Protein AF-A0AAN7TDP7-F1 (afdb_monomer)

Secondary structure (DSSP, 8-state):
-HHHHHHHHHHHHHHHTHHHHHHHHHHHHHHHTTSTT-HHHHHHHHHHHHHHHT---HHHHHHHHHHHHHHHHHHHHHHH-TTS-HHHHHHHHHHHHHHHHHHHHHHS-HHHHHHHHHHHHHHHH-GGGTT-HHHHHHHHHHHHHHHHHHHGGG---S----PPPTTHHHHHHHHHHHHHHHHHHHHHHHHHTTS-GGGHHHHHHHHHHHHHHHHHS-HHHHHHHHHH-HHHHHHHHHHHHHS-HHHHHHHHHHHHHHHTT---S-HHHHHHHHHHHHT-GGGGGGHHHHHHHHHHHHHHHHHHHHHHHHHHHHHHHHHHHHHHHHHHHHHHHHHHHHHHHHHHHHHHHHHHHHHHHHHHHHHHHHHHHHHHHHHHHHHHHHHHHHHHHHHHHHHHHTTT-SS-TTSTTHHHHHHHHHHHHHHHHHHHHHHHHHHHHHHHHHHHHHHHHHHHHHHHHHHHHHHHHHHHHHHHHHHHHHHHHHHHHHHHHHHHHHHHHHHHHHHHHHHHHHHHHHHHHHHHHHHHHHHHHHHHHHHHHHHHHHHHHHHHHHHHHHHHHHHHHHHHHHHHHHHHHHHHHTT-----------------

Radius of gyration: 63.07 Å; Cα contacts (8 Å, |Δi|>4): 231; chains: 1; bounding box: 142×57×218 Å

Nearest PDB structures (foldseek):
  5i7d-assembly1_A  TM=1.390E-01  e=6.169E+00  Homo sapiens
  8c5v-assembly1_I  TM=1.567E-01  e=7.493E+00  Escherichia coli

pLDDT: mean 76.67, std 17.98, range [25.92, 96.62]

Organism: NCBI:txid1508187

Sequence (596 aa):
MIGMQILLEARVDHILQIPETFTVLFTFATNQRREEGRASVTNAILQALRDLESTSCTTGIQRCLLPKICQLDQLIECLLDDDTDTELNVPRMFALLQGSGNLLVGLLPHDTLTRVEERVDAALRSKAHEGGVRTLYCLAVMQILLESTAQHSLGADMPATSQPSRSERTRSFFERRASKTIQLVVLQAVWACQAEEDLRDSRMTALRLGSRIIAAIPSEAKRAWCIASPTVIAKLQKKALASSPEFRILAAAFISRLCGTKIEVDLTSVSEDVSRMLLDPDTSSTIHNLTSVHTLCAKNKYDALQQAYDDLEAKNIDDRLIQTDLERELVATIAEKDALKLRNIELAQKRQGETEKLSRELESWRLDLARKVAETAAMKDDIELERITLAAKWNEEKEDELERHTAHATEISRLEEEVRAMKEDYTDTTAAHQCEADDLKNRVARITAEQEAARVECSALNEKLDTADLAISKLAEELDTLREDQIRIFTTNENEIQEFKQQVKDINVEKEAVMSECAMMSEKLGTAHMKISELEEEMCATRQDYEQQIAQLQRDANEKDHRISEADALRNTLLATLGATQTLPLRSRGSSSTQS

Mean predicted aligned error: 19.45 Å

Solvent-accessible surface area (backbone atoms only — not comparable to full-atom values): 33060 Å² total; per-residue (Å²): 108,72,73,55,51,54,58,49,52,61,50,49,53,65,64,65,44,53,64,60,37,49,49,48,54,47,51,52,36,62,63,52,62,79,49,97,83,49,61,66,63,39,49,52,51,52,52,47,55,54,56,56,74,74,50,96,41,80,75,53,51,57,68,64,40,53,72,50,50,57,51,47,53,49,51,49,47,64,54,64,47,86,92,50,73,71,80,61,33,50,58,50,52,34,52,51,47,63,48,51,39,49,59,53,65,70,70,50,54,68,70,58,51,51,50,51,50,53,49,40,52,49,58,69,64,44,79,90,56,85,84,45,61,66,52,43,36,41,50,40,42,51,45,52,57,38,55,35,50,60,66,68,69,79,72,69,96,60,82,85,70,90,64,80,62,90,34,56,68,56,47,48,47,48,67,78,38,35,66,60,52,50,52,51,41,50,51,48,40,44,46,45,39,65,62,71,77,93,50,53,69,61,28,53,48,37,29,54,39,33,34,53,45,42,60,74,46,58,68,67,56,36,50,55,44,49,74,75,38,54,69,60,50,54,53,34,51,57,30,21,69,73,33,58,65,72,54,24,48,43,41,49,37,28,50,37,52,46,61,47,90,80,61,86,66,73,54,65,66,50,49,54,45,49,57,57,47,72,73,39,82,89,44,65,92,50,44,73,60,48,50,59,40,49,53,49,52,51,46,54,51,48,54,51,51,50,50,55,47,53,54,51,50,52,50,52,52,50,54,52,50,52,49,54,50,51,53,51,52,51,51,51,51,51,53,51,53,52,52,52,51,51,52,50,50,53,51,50,52,50,52,50,53,50,52,54,48,52,50,51,52,52,50,52,52,51,54,51,50,53,49,53,52,50,51,54,48,52,53,48,51,50,53,50,47,51,50,51,52,52,52,52,53,49,60,63,48,60,76,73,58,84,80,63,95,82,69,74,76,65,58,56,63,53,52,58,51,54,55,50,54,57,51,54,56,51,50,54,52,50,51,53,52,50,52,52,51,52,52,52,52,51,52,49,54,51,52,53,52,53,52,51,52,52,49,51,52,52,51,56,50,48,55,51,48,54,54,48,53,52,51,51,53,50,52,49,52,54,51,50,52,52,49,52,51,51,51,51,52,52,53,51,53,50,51,52,52,51,51,51,54,48,52,53,50,53,52,50,54,53,49,52,53,52,52,53,51,52,52,53,49,52,52,52,49,52,55,50,50,52,53,50,52,53,50,50,51,53,51,50,53,54,50,51,53,51,52,51,51,51,54,49,54,52,51,55,50,52,53,51,52,49,52,50,52,51,51,50,49,52,50,51,50,51,37,60,76,67,69,59,89,70,92,73,83,86,77,83,79,81,81,79,83,79,87,130

Foldseek 3Di:
DVVVVVVVVVVVVVVVCVVVLLVLLLVVLVVVVVDPPPVVLSVVSNVLSVVVVVDPDPVVCCVSCPVVLVVVLVVLVVLLDDPDDVVPSLVVLLSNCVSNALVNLVSHDLVSVVSLLVSLVVVCPDPPDQQFLSVLSSLLSLLSNLVSQVVVVPDDPDDDPPDDRSNPVSVCCCVVCVLVLLVSLLVLLLDLLDDDPPCVVRSLSSLVSSLSSLLSHDPVSLQVNCVVCVVSLVSSLVSLVVGDLSSVLSSLLNSCSRNPLPDPRPCVSNLVSLVVLVPPPVCVVCVVSSVSSNVSSVVNVVVVVVVVVVVVVVVVVVVVVVVVVVVVVVVVVVVVVVVVVVVVVVVVVVVVVVVVVVVVVVVVVVVVVVVVVVVVVVVVVVVVVVVVVVVVVVVVCVVVPPPDPPPPPPVVVVVVVVVVVVVVVVVVVVVVVVVVVVVVVVVVVVVVVVVVVVVVVVVVVVVVVVVVVVVVVVVVVVVVVVVVVVVVVVVVVVVVVVVVVVVVVVVVVVVVVVVVVVVVVVVVVVVVVVVVVVVVVVVVVVVVVVVVVVVVVVVVVVVVVVVVVVVVVVVVVVCVVVVDPDDDDDDDDDDDDDDD

Structure (mmCIF, N/CA/C/O backbone):
data_AF-A0AAN7TDP7-F1
#
_entry.id   AF-A0AAN7TDP7-F1
#
loop_
_atom_site.group_PDB
_atom_site.id
_atom_site.type_symbol
_atom_site.label_atom_id
_atom_site.label_alt_id
_atom_site.label_comp_id
_atom_site.label_asym_id
_atom_site.label_entity_id
_atom_site.label_seq_id
_atom_site.pdbx_PDB_ins_code
_atom_site.Cartn_x
_atom_site.Cartn_y
_atom_site.Cartn_z
_atom_site.occupancy
_atom_site.B_iso_or_equiv
_atom_site.auth_seq_id
_atom_site.auth_comp_id
_atom_site.auth_asym_id
_atom_site.auth_atom_id
_atom_site.pdbx_PDB_model_num
ATOM 1 N N . MET A 1 1 ? 2.226 -29.161 16.611 1.00 33.25 1 MET A N 1
ATOM 2 C CA . MET A 1 1 ? 2.417 -29.013 18.072 1.00 33.25 1 MET A CA 1
ATOM 3 C C . MET A 1 1 ? 2.256 -27.571 18.535 1.00 33.25 1 MET A C 1
ATOM 5 O O . MET A 1 1 ? 1.370 -27.347 19.338 1.00 33.25 1 MET A O 1
ATOM 9 N N . ILE A 1 2 ? 2.985 -26.589 17.988 1.00 33.06 2 ILE A N 1
ATOM 10 C CA . ILE A 1 2 ? 2.862 -25.165 18.389 1.00 33.06 2 ILE A CA 1
ATOM 11 C C . ILE A 1 2 ? 1.435 -24.607 18.179 1.00 33.06 2 ILE A C 1
ATOM 13 O O . ILE A 1 2 ? 0.896 -23.945 19.056 1.00 33.06 2 ILE A O 1
ATOM 17 N N . GLY A 1 3 ? 0.747 -24.985 17.094 1.00 26.58 3 GLY A N 1
ATOM 18 C CA . GLY A 1 3 ? -0.664 -24.613 16.884 1.00 26.58 3 GLY A CA 1
ATOM 19 C C . GLY A 1 3 ? -1.670 -25.264 17.851 1.00 26.58 3 GLY A C 1
ATOM 20 O O . GLY A 1 3 ? -2.767 -24.748 18.019 1.00 26.58 3 GLY A O 1
ATOM 21 N N . MET A 1 4 ? -1.307 -26.370 18.514 1.00 25.92 4 MET A N 1
ATOM 22 C CA . MET A 1 4 ? -2.143 -26.996 19.551 1.00 25.92 4 MET A CA 1
ATOM 23 C C . MET A 1 4 ? -1.947 -26.327 20.916 1.00 25.92 4 MET A C 1
ATOM 25 O O . MET A 1 4 ? -2.886 -26.286 21.701 1.00 25.92 4 MET A O 1
ATOM 29 N N . GLN A 1 5 ? -0.763 -25.759 21.165 1.00 28.36 5 GLN A N 1
ATOM 30 C CA . GLN A 1 5 ? -0.456 -25.005 22.380 1.00 28.36 5 GLN A CA 1
ATOM 31 C C . GLN A 1 5 ? -1.204 -23.662 22.411 1.00 28.36 5 GLN A C 1
ATOM 33 O O . GLN A 1 5 ? -1.827 -23.347 23.415 1.00 28.36 5 GLN A O 1
ATOM 38 N N . ILE A 1 6 ? -1.295 -22.967 21.270 1.00 35.03 6 ILE A N 1
ATOM 39 C CA . ILE A 1 6 ? -2.075 -21.721 21.124 1.00 35.03 6 ILE A CA 1
ATOM 40 C C . ILE A 1 6 ? -3.589 -21.971 21.292 1.00 35.03 6 ILE A C 1
ATOM 42 O O . ILE A 1 6 ? -4.299 -21.158 21.876 1.00 35.03 6 ILE A O 1
ATOM 46 N N . LEU A 1 7 ? -4.097 -23.121 20.829 1.00 29.11 7 LEU A N 1
ATOM 47 C CA . LEU A 1 7 ? -5.499 -23.522 21.026 1.00 29.11 7 LEU A CA 1
ATOM 48 C C . LEU A 1 7 ? -5.814 -23.950 22.468 1.00 29.11 7 LEU A C 1
ATOM 50 O O . LEU A 1 7 ? -6.970 -23.868 22.876 1.00 29.11 7 LEU A O 1
ATOM 54 N N . LEU A 1 8 ? -4.815 -24.416 23.224 1.00 30.39 8 LEU A N 1
ATOM 55 C CA . LEU A 1 8 ? -4.935 -24.746 24.647 1.00 30.39 8 LEU A CA 1
ATOM 56 C C . LEU A 1 8 ? -4.834 -23.489 25.523 1.00 30.39 8 LEU A C 1
ATOM 58 O O . LEU A 1 8 ? -5.651 -23.343 26.427 1.00 30.39 8 LEU A O 1
ATOM 62 N N . GLU A 1 9 ? -3.937 -22.554 25.205 1.00 32.41 9 GLU A N 1
ATOM 63 C CA . GLU A 1 9 ? -3.814 -21.256 25.891 1.00 32.41 9 GLU A CA 1
ATOM 64 C C . GLU A 1 9 ? -5.068 -20.386 25.683 1.00 32.41 9 GLU A C 1
ATOM 66 O O . GLU A 1 9 ? -5.671 -19.949 26.660 1.00 32.41 9 GLU A O 1
ATOM 71 N N . ALA A 1 10 ? -5.600 -20.294 24.455 1.00 35.16 10 ALA A N 1
ATOM 72 C CA . ALA A 1 10 ? -6.868 -19.597 24.192 1.00 35.16 10 ALA A CA 1
ATOM 73 C C . ALA A 1 10 ? -8.093 -20.242 24.884 1.00 35.16 10 ALA A C 1
ATOM 75 O O . ALA A 1 10 ? -9.115 -19.590 25.104 1.00 35.16 10 ALA A O 1
ATOM 76 N N . ARG A 1 11 ? -8.018 -21.538 25.225 1.00 33.53 11 ARG A N 1
ATOM 77 C CA . ARG A 1 11 ? -9.080 -22.257 25.953 1.00 33.53 11 ARG A CA 1
ATOM 78 C C . ARG A 1 11 ? -9.027 -22.009 27.457 1.00 33.53 11 ARG A C 1
ATOM 80 O O . ARG A 1 11 ? -10.076 -22.010 28.096 1.00 33.53 11 ARG A O 1
ATOM 87 N N . VAL A 1 12 ? -7.829 -21.818 28.007 1.00 31.84 12 VAL A N 1
ATOM 88 C CA . VAL A 1 12 ? -7.615 -21.512 29.427 1.00 31.84 12 VAL A CA 1
ATOM 89 C C . VAL A 1 12 ? -8.035 -20.069 29.725 1.00 31.84 12 VAL A C 1
ATOM 91 O O . VAL A 1 12 ? -8.727 -19.850 30.718 1.00 31.84 12 VAL A O 1
ATOM 94 N N . ASP A 1 13 ? -7.792 -19.128 28.809 1.00 34.59 13 ASP A N 1
ATOM 95 C CA . ASP A 1 13 ? -8.254 -17.735 28.940 1.00 34.59 13 ASP A CA 1
ATOM 96 C C . ASP A 1 13 ? -9.789 -17.605 28.969 1.00 34.59 13 ASP A C 1
ATOM 98 O O . ASP A 1 13 ? -10.339 -16.807 29.726 1.00 34.59 13 ASP A O 1
ATOM 102 N N . HIS A 1 14 ? -10.522 -18.444 28.227 1.00 38.69 14 HIS A N 1
ATOM 103 C CA . HIS A 1 14 ? -11.992 -18.455 28.276 1.00 38.69 14 HIS A CA 1
ATOM 104 C C . HIS A 1 14 ? -12.572 -19.063 29.564 1.00 38.69 14 HIS A C 1
ATOM 106 O O . HIS A 1 14 ? -13.694 -18.730 29.943 1.00 38.69 14 HIS A O 1
ATOM 112 N N . ILE A 1 15 ? -11.828 -19.938 30.245 1.00 32.78 15 ILE A N 1
ATOM 113 C CA . ILE A 1 15 ? -12.218 -20.495 31.551 1.00 32.78 15 ILE A CA 1
ATOM 114 C C . ILE A 1 15 ? -11.839 -19.518 32.680 1.00 32.78 15 ILE A C 1
ATOM 116 O O . ILE A 1 15 ? -12.541 -19.439 33.686 1.00 32.78 15 ILE A O 1
ATOM 120 N N . LEU A 1 16 ? -10.794 -18.709 32.488 1.00 34.38 16 LEU A N 1
ATOM 121 C CA . LEU A 1 16 ? -10.353 -17.669 33.422 1.00 34.38 16 LEU A CA 1
ATOM 122 C C . LEU A 1 16 ? -11.100 -16.326 33.282 1.00 34.38 16 LEU A C 1
ATOM 124 O O . LEU A 1 16 ? -10.882 -15.449 34.105 1.00 34.38 16 LEU A O 1
ATOM 128 N N . GLN A 1 17 ? -12.024 -16.164 32.323 1.00 38.56 17 GLN A N 1
ATOM 129 C CA . GLN A 1 17 ? -12.936 -15.001 32.217 1.00 38.56 17 GLN A CA 1
ATOM 130 C C . GLN A 1 17 ? -14.160 -15.068 33.154 1.00 38.56 17 GLN A C 1
ATOM 132 O O . GLN A 1 17 ? -14.949 -14.120 33.250 1.00 38.56 17 GLN A O 1
ATOM 137 N N . ILE A 1 18 ? -14.341 -16.182 33.869 1.00 43.44 18 ILE A N 1
ATOM 138 C CA . ILE A 1 18 ? -15.426 -16.357 34.844 1.00 43.44 18 ILE A CA 1
ATOM 139 C C . ILE A 1 18 ? -15.405 -15.259 35.940 1.00 43.44 18 ILE A C 1
ATOM 141 O O . ILE A 1 18 ? -16.462 -14.677 36.180 1.00 43.44 18 ILE A O 1
ATOM 145 N N . PRO A 1 19 ? -14.265 -14.853 36.539 1.00 41.47 19 PRO A N 1
ATOM 146 C CA . PRO A 1 19 ? -14.226 -13.826 37.588 1.00 41.47 19 PRO A CA 1
ATOM 147 C C . PRO A 1 19 ? -14.670 -12.428 37.118 1.00 41.47 19 PRO A C 1
ATOM 149 O O . PRO A 1 19 ? -15.375 -11.725 37.844 1.00 41.47 19 PRO A O 1
ATOM 152 N N . GLU A 1 20 ? -14.335 -12.018 35.889 1.00 39.31 20 GLU A N 1
ATOM 153 C CA . GLU A 1 20 ? -14.725 -10.700 35.351 1.00 39.31 20 GLU A CA 1
ATOM 154 C C . GLU A 1 20 ? -16.231 -10.625 35.068 1.00 39.31 20 GLU A C 1
ATOM 156 O O . GLU A 1 20 ? -16.899 -9.649 35.414 1.00 39.31 20 GLU A O 1
ATOM 161 N N . THR A 1 21 ? -16.794 -11.709 34.530 1.00 44.72 21 THR A N 1
ATOM 162 C CA . THR A 1 21 ? -18.240 -11.874 34.299 1.00 44.72 21 THR A CA 1
ATOM 163 C C . THR A 1 21 ? -19.018 -11.812 35.624 1.00 44.72 21 THR A C 1
ATOM 165 O O . THR A 1 21 ? -20.067 -11.167 35.727 1.00 44.72 21 THR A O 1
ATOM 168 N N . PHE A 1 22 ? -18.467 -12.436 36.673 1.00 47.62 22 PHE A N 1
ATOM 169 C CA . PHE A 1 22 ? -19.005 -12.397 38.034 1.00 47.62 22 PHE A CA 1
ATOM 170 C C . PHE A 1 22 ? -18.917 -10.998 38.647 1.00 47.62 22 PHE A C 1
ATOM 172 O O . PHE A 1 22 ? -19.885 -10.546 39.253 1.00 47.62 22 PHE A O 1
ATOM 179 N N . THR A 1 23 ? -17.820 -10.274 38.421 1.00 45.22 23 THR A N 1
ATOM 180 C CA . THR A 1 23 ? -17.637 -8.893 38.892 1.00 45.22 23 THR A CA 1
ATOM 181 C C . THR A 1 23 ? -18.642 -7.940 38.240 1.00 45.22 23 THR A C 1
ATOM 183 O O . THR A 1 23 ? -19.201 -7.079 38.918 1.00 45.22 23 THR A O 1
ATOM 186 N N . VAL A 1 24 ? -18.964 -8.117 36.953 1.00 47.03 24 VAL A N 1
ATOM 187 C CA . VAL A 1 24 ? -19.987 -7.317 36.251 1.00 47.03 24 VAL A CA 1
ATOM 188 C C . VAL A 1 24 ? -21.392 -7.599 36.791 1.00 47.03 24 VAL A C 1
ATOM 190 O O . VAL A 1 24 ? -22.137 -6.657 37.069 1.00 47.03 24 VAL A O 1
ATOM 193 N N . LEU A 1 25 ? -21.748 -8.870 37.009 1.00 47.94 25 LEU A N 1
ATOM 194 C CA . LEU A 1 25 ? -23.025 -9.252 37.626 1.00 47.94 25 LEU A CA 1
ATOM 195 C C . LEU A 1 25 ? -23.135 -8.757 39.077 1.00 47.94 25 LEU A C 1
ATOM 197 O O . LEU A 1 25 ? -24.191 -8.265 39.481 1.00 47.94 25 LEU A O 1
ATOM 201 N N . PHE A 1 26 ? -22.041 -8.823 39.839 1.00 45.12 26 PHE A N 1
ATOM 202 C CA . PHE A 1 26 ? -21.959 -8.319 41.208 1.00 45.12 26 PHE A CA 1
ATOM 203 C C . PHE A 1 26 ? -22.113 -6.794 41.246 1.00 45.12 26 PHE A C 1
ATOM 205 O O . PHE A 1 26 ? -22.931 -6.286 42.008 1.00 45.12 26 PHE A O 1
ATOM 212 N N . THR A 1 27 ? -21.418 -6.068 40.362 1.00 46.56 27 THR A N 1
ATOM 213 C CA . THR A 1 27 ? -21.472 -4.597 40.266 1.00 46.56 27 THR A CA 1
ATOM 214 C C . THR A 1 27 ? -22.849 -4.108 39.803 1.00 46.56 27 THR A C 1
ATOM 216 O O . THR A 1 27 ? -23.391 -3.134 40.334 1.00 46.56 27 THR A O 1
ATOM 219 N N . PHE A 1 28 ? -23.461 -4.810 38.843 1.00 49.12 28 PHE A N 1
ATOM 220 C CA . PHE A 1 28 ? -24.824 -4.547 38.377 1.00 49.12 28 PHE A CA 1
ATOM 221 C C . PHE A 1 28 ? -25.849 -4.745 39.500 1.00 49.12 28 PHE A C 1
ATOM 223 O O . PHE A 1 28 ? -26.709 -3.888 39.717 1.00 49.12 28 PHE A O 1
ATOM 230 N N . ALA A 1 29 ? -25.719 -5.832 40.262 1.00 51.28 29 ALA A N 1
ATOM 231 C CA . ALA A 1 29 ? -26.563 -6.087 41.417 1.00 51.28 29 ALA A CA 1
ATOM 232 C C . ALA A 1 29 ? -26.343 -5.032 42.522 1.00 51.28 29 ALA A C 1
ATOM 234 O O . ALA A 1 29 ? -27.303 -4.452 43.024 1.00 51.28 29 ALA A O 1
ATOM 235 N N . THR A 1 30 ? -25.105 -4.668 42.862 1.00 45.00 30 THR A N 1
ATOM 236 C CA . THR A 1 30 ? -24.853 -3.621 43.869 1.00 45.00 30 THR A CA 1
ATOM 237 C C . THR A 1 30 ? -25.359 -2.241 43.446 1.00 45.00 30 THR A C 1
ATOM 239 O O . THR A 1 30 ? -25.850 -1.502 44.296 1.00 45.00 30 THR A O 1
ATOM 242 N N . ASN A 1 31 ? -25.329 -1.902 42.153 1.00 45.22 31 ASN A N 1
ATOM 243 C CA . ASN A 1 31 ? -25.886 -0.641 41.653 1.00 45.22 31 ASN A CA 1
ATOM 244 C C . ASN A 1 31 ? -27.426 -0.616 41.684 1.00 45.22 31 ASN A C 1
ATOM 246 O O . ASN A 1 31 ? -28.008 0.443 41.912 1.00 45.22 31 ASN A O 1
ATOM 250 N N . GLN A 1 32 ? -28.097 -1.771 41.567 1.00 47.97 32 GLN A N 1
ATOM 251 C CA . GLN A 1 32 ? -29.554 -1.879 41.745 1.00 47.97 32 GLN A CA 1
ATOM 252 C C . GLN A 1 32 ? -30.036 -1.700 43.194 1.00 47.97 32 GLN A C 1
ATOM 254 O O . GLN A 1 32 ? -31.219 -1.442 43.404 1.00 47.97 32 GLN A O 1
ATOM 259 N N . ARG A 1 33 ? -29.164 -1.782 44.213 1.00 45.81 33 ARG A N 1
ATOM 260 C CA . ARG A 1 33 ? -29.559 -1.548 45.621 1.00 45.81 33 ARG A CA 1
ATOM 261 C C . ARG A 1 33 ? -30.037 -0.118 45.912 1.00 45.81 33 ARG A C 1
ATOM 263 O O . ARG A 1 33 ? -30.596 0.096 46.981 1.00 45.81 33 ARG A O 1
ATOM 270 N N . ARG A 1 34 ? -29.811 0.847 45.011 1.00 46.38 34 ARG A N 1
ATOM 271 C CA . ARG A 1 34 ? -30.200 2.256 45.209 1.00 46.38 34 ARG A CA 1
ATOM 272 C C . ARG A 1 34 ? -31.677 2.566 44.919 1.00 46.38 34 ARG A C 1
ATOM 274 O O . ARG A 1 34 ? -32.111 3.658 45.260 1.00 46.38 34 ARG A O 1
ATOM 281 N N . GLU A 1 35 ? -32.454 1.638 44.354 1.00 45.16 35 GLU A N 1
ATOM 282 C CA . GLU A 1 35 ? -33.901 1.810 44.131 1.00 45.16 35 GLU A CA 1
ATOM 283 C C . GLU A 1 35 ? -34.704 0.921 45.110 1.00 45.16 35 GLU A C 1
ATOM 285 O O . GLU A 1 35 ? -34.636 -0.309 45.061 1.00 45.16 35 GLU A O 1
ATOM 290 N N . GLU A 1 36 ? -35.465 1.540 46.023 1.00 38.12 36 GLU A N 1
ATOM 291 C CA . GLU A 1 36 ? -36.011 0.960 47.274 1.00 38.12 36 GLU A CA 1
ATOM 292 C C . GLU A 1 36 ? -37.059 -0.177 47.140 1.00 38.12 36 GLU A C 1
ATOM 294 O O . GLU A 1 36 ? -37.638 -0.607 48.133 1.00 38.12 36 GLU A O 1
ATOM 299 N N . GLY A 1 37 ? -37.284 -0.748 45.954 1.00 43.50 37 GLY A N 1
ATOM 300 C CA . GLY A 1 37 ? -38.294 -1.800 45.742 1.00 43.50 37 GLY A CA 1
ATOM 301 C C . GLY A 1 37 ? -37.771 -3.226 45.524 1.00 43.50 37 GLY A C 1
ATOM 302 O O . GLY A 1 37 ? -38.556 -4.169 45.585 1.00 43.50 37 GLY A O 1
ATOM 303 N N . ARG A 1 38 ? -36.475 -3.428 45.228 1.00 44.34 38 ARG A N 1
ATOM 304 C CA . ARG A 1 38 ? -35.970 -4.701 44.644 1.00 44.34 38 ARG A CA 1
ATOM 305 C C . ARG A 1 38 ? -34.826 -5.376 45.407 1.00 44.34 38 ARG A C 1
ATOM 307 O O . ARG A 1 38 ? -34.152 -6.252 44.871 1.00 44.34 38 ARG A O 1
ATOM 314 N N . ALA A 1 39 ? -34.626 -5.036 46.680 1.00 46.91 39 ALA A N 1
ATOM 315 C CA . ALA A 1 39 ? -33.535 -5.580 47.499 1.00 46.91 39 ALA A CA 1
ATOM 316 C C . ALA A 1 39 ? -33.530 -7.124 47.609 1.00 46.91 39 ALA A C 1
ATOM 318 O O . ALA A 1 39 ? -32.469 -7.720 47.775 1.00 46.91 39 ALA A O 1
ATOM 319 N N . SER A 1 40 ? -34.688 -7.783 47.483 1.00 46.00 40 SER A N 1
ATOM 320 C CA . SER A 1 40 ? -34.820 -9.245 47.602 1.00 46.00 40 SER A CA 1
ATOM 321 C C . SER A 1 40 ? -34.149 -10.012 46.453 1.00 46.00 40 SER A C 1
ATOM 323 O O . SER A 1 40 ? -33.346 -10.908 46.707 1.00 46.00 40 SER A O 1
ATOM 325 N N . VAL A 1 41 ? -34.413 -9.629 45.200 1.00 48.09 41 VAL A N 1
ATOM 326 C CA . VAL A 1 41 ? -33.907 -10.342 44.012 1.00 48.09 41 VAL A CA 1
ATOM 327 C C . VAL A 1 41 ? -32.411 -10.100 43.836 1.00 48.09 41 VAL A C 1
ATOM 329 O O . VAL A 1 41 ? -31.634 -11.018 43.594 1.00 48.09 41 VAL A O 1
ATOM 332 N N . THR A 1 42 ? -31.982 -8.865 44.071 1.00 50.09 42 THR A N 1
ATOM 333 C CA . THR A 1 42 ? -30.579 -8.465 44.039 1.00 50.09 42 THR A CA 1
ATOM 334 C C . THR A 1 42 ? -29.749 -9.178 45.112 1.00 50.09 42 THR A C 1
ATOM 336 O O . THR A 1 42 ? -28.650 -9.649 44.828 1.00 50.09 42 THR A O 1
ATOM 339 N N . ASN A 1 43 ? -30.277 -9.325 46.335 1.00 50.94 43 ASN A N 1
ATOM 340 C CA . ASN A 1 43 ? -29.614 -10.104 47.384 1.00 50.94 43 ASN A CA 1
ATOM 341 C C . ASN A 1 43 ? -29.601 -11.608 47.068 1.00 50.94 43 ASN A C 1
ATOM 343 O O . ASN A 1 43 ? -28.612 -12.263 47.380 1.00 50.94 43 ASN A O 1
ATOM 347 N N . ALA A 1 44 ? -30.636 -12.146 46.414 1.00 50.91 44 ALA A N 1
ATOM 348 C CA . ALA A 1 44 ? -30.657 -13.540 45.968 1.00 50.91 44 ALA A CA 1
ATOM 349 C C . ALA A 1 44 ? -29.594 -13.820 44.889 1.00 50.91 44 ALA A C 1
ATOM 351 O O . ALA A 1 44 ? -28.905 -14.836 44.963 1.00 50.91 44 ALA A O 1
ATOM 352 N N . ILE A 1 45 ? -29.394 -12.890 43.947 1.00 53.25 45 ILE A N 1
ATOM 353 C CA . ILE A 1 45 ? -28.348 -12.975 42.914 1.00 53.25 45 ILE A CA 1
ATOM 354 C C . ILE A 1 45 ? -26.951 -12.831 43.533 1.00 53.25 45 ILE A C 1
ATOM 356 O O . ILE A 1 45 ? -26.065 -13.627 43.239 1.00 53.25 45 ILE A O 1
ATOM 360 N N . LEU A 1 46 ? -26.740 -11.872 44.439 1.00 54.03 46 LEU A N 1
ATOM 361 C CA . LEU A 1 46 ? -25.444 -11.693 45.110 1.00 54.03 46 LEU A CA 1
ATOM 362 C C . LEU A 1 46 ? -25.079 -12.880 46.010 1.00 54.03 46 LEU A C 1
ATOM 364 O O . LEU A 1 46 ? -23.919 -13.284 46.040 1.00 54.03 46 LEU A O 1
ATOM 368 N N . GLN A 1 47 ? -26.057 -13.455 46.715 1.00 56.16 47 GLN A N 1
ATOM 369 C CA . GLN A 1 47 ? -25.858 -14.679 47.488 1.00 56.16 47 GLN A CA 1
ATOM 370 C C . GLN A 1 47 ? -25.565 -15.862 46.559 1.00 56.16 47 GLN A C 1
ATOM 372 O O . GLN A 1 47 ? -24.704 -16.680 46.853 1.00 56.16 47 GLN A O 1
ATOM 377 N N . ALA A 1 48 ? -26.213 -15.917 45.393 1.00 52.28 48 ALA A N 1
ATOM 378 C CA . ALA A 1 48 ? -25.949 -16.933 44.391 1.00 52.28 48 ALA A CA 1
ATOM 379 C C . ALA A 1 48 ? -24.542 -16.924 43.831 1.00 52.28 48 ALA A C 1
ATOM 381 O O . ALA A 1 48 ? -23.938 -17.990 43.740 1.00 52.28 48 ALA A O 1
ATOM 382 N N . LEU A 1 49 ? -24.031 -15.747 43.494 1.00 52.94 49 LEU A N 1
ATOM 383 C CA . LEU A 1 49 ? -22.670 -15.598 42.999 1.00 52.94 49 LEU A CA 1
ATOM 384 C C . LEU A 1 49 ? -21.652 -16.013 44.075 1.00 52.94 49 LEU A C 1
ATOM 386 O O . LEU A 1 49 ? -20.717 -16.742 43.761 1.00 52.94 49 LEU A O 1
ATOM 390 N N . ARG A 1 50 ? -21.909 -15.674 45.348 1.00 57.44 50 ARG A N 1
ATOM 391 C CA . ARG A 1 50 ? -21.086 -16.090 46.500 1.00 57.44 50 ARG A CA 1
ATOM 392 C C . ARG A 1 50 ? -21.096 -17.604 46.748 1.00 57.44 50 ARG A C 1
ATOM 394 O O . ARG A 1 50 ? -20.060 -18.194 47.033 1.00 57.44 50 ARG A O 1
ATOM 401 N N . ASP A 1 51 ? -22.254 -18.252 46.614 1.00 50.50 51 ASP A N 1
ATOM 402 C CA . ASP A 1 51 ? -22.369 -19.707 46.788 1.00 50.50 51 ASP A CA 1
ATOM 403 C C . ASP A 1 51 ? -21.652 -20.476 45.650 1.00 50.50 51 ASP A C 1
ATOM 405 O O . ASP A 1 51 ? -21.092 -21.550 45.876 1.00 50.50 51 ASP A O 1
ATOM 409 N N . LEU A 1 52 ? -21.640 -19.922 44.430 1.00 49.75 52 LEU A N 1
ATOM 410 C CA . LEU A 1 52 ? -20.940 -20.474 43.258 1.00 49.75 52 LEU A CA 1
ATOM 411 C C . LEU A 1 52 ? -19.416 -20.389 43.385 1.00 49.75 52 LEU A C 1
ATOM 413 O O . LEU A 1 52 ? -18.722 -21.326 43.006 1.00 49.75 52 LEU A O 1
ATOM 417 N N . GLU A 1 53 ? -18.909 -19.305 43.966 1.00 52.62 53 GLU A N 1
ATOM 418 C CA . GLU A 1 53 ? -17.480 -19.099 44.230 1.00 52.62 53 GLU A CA 1
ATOM 419 C C . GLU A 1 53 ? -16.924 -20.128 45.237 1.00 52.62 53 GLU A C 1
ATOM 421 O O . GLU A 1 53 ? -15.770 -20.537 45.155 1.00 52.62 53 GLU A O 1
ATOM 426 N N . SER A 1 54 ? -17.776 -20.628 46.141 1.00 50.16 54 SER A N 1
ATOM 427 C CA . SER A 1 54 ? -17.399 -21.605 47.176 1.00 50.16 54 SER A CA 1
ATOM 428 C C . SER A 1 54 ? -17.488 -23.083 46.759 1.00 50.16 54 SER A C 1
ATOM 430 O O . SER A 1 54 ? -17.093 -23.961 47.529 1.00 50.16 54 SER A O 1
ATOM 432 N N . THR A 1 55 ? -17.995 -23.406 45.561 1.00 47.62 55 THR A N 1
ATOM 433 C CA . THR A 1 55 ? -18.215 -24.800 45.130 1.00 47.62 55 THR A CA 1
ATOM 434 C C . THR A 1 55 ? -17.293 -25.218 43.977 1.00 47.62 55 THR A C 1
ATOM 436 O O . THR A 1 55 ? -17.583 -25.000 42.807 1.00 47.62 55 THR A O 1
ATOM 439 N N . SER A 1 56 ? -16.206 -25.934 44.293 1.00 41.50 56 SER A N 1
ATOM 440 C CA . SER A 1 56 ? -15.189 -26.424 43.335 1.00 41.50 56 SER A CA 1
ATOM 441 C C . SER A 1 56 ? -15.619 -27.615 42.454 1.00 41.50 56 SER A C 1
ATOM 443 O O . SER A 1 56 ? -14.803 -28.193 41.736 1.00 41.50 56 SER A O 1
ATOM 445 N N . CYS A 1 57 ? -16.893 -28.020 42.491 1.00 41.62 57 CYS A N 1
ATOM 446 C CA . CYS A 1 57 ? -17.379 -29.239 41.844 1.00 41.62 57 CYS A CA 1
ATOM 447 C C . CYS A 1 57 ? -18.412 -28.929 40.749 1.00 41.62 57 CYS A C 1
ATOM 449 O O . CYS A 1 57 ? -19.506 -28.436 41.031 1.00 41.62 57 CYS A O 1
ATOM 451 N N . THR A 1 58 ? -18.108 -29.302 39.503 1.00 41.28 58 THR A N 1
ATOM 452 C CA . THR A 1 58 ? -18.966 -29.121 38.313 1.00 41.28 58 THR A CA 1
ATOM 453 C C . THR A 1 58 ? -20.362 -29.747 38.451 1.00 41.28 58 THR A C 1
ATOM 455 O O . THR A 1 58 ? -21.338 -29.198 37.942 1.00 41.28 58 THR A O 1
ATOM 458 N N . THR A 1 59 ? -20.504 -30.837 39.211 1.00 45.41 59 THR A N 1
ATOM 459 C CA . THR A 1 59 ? -21.809 -31.440 39.552 1.00 45.41 59 THR A CA 1
ATOM 460 C C . THR A 1 59 ? -22.581 -30.692 40.649 1.00 45.41 59 THR A C 1
ATOM 462 O O . THR A 1 59 ? -23.808 -30.781 40.701 1.00 45.41 59 THR A O 1
ATOM 465 N N . GLY A 1 60 ? -21.900 -29.930 41.511 1.00 44.88 60 GLY A N 1
ATOM 466 C CA . GLY A 1 60 ? -22.531 -29.044 42.499 1.00 44.88 60 GLY A CA 1
ATOM 467 C C . GLY A 1 60 ? -23.108 -27.781 41.856 1.00 44.88 60 GLY A C 1
ATOM 468 O O . GLY A 1 60 ? -24.216 -27.365 42.192 1.00 44.88 60 GLY A O 1
ATOM 469 N N . ILE A 1 61 ? -22.411 -27.252 40.846 1.00 48.28 61 ILE A N 1
ATOM 470 C CA . ILE A 1 61 ? -22.823 -26.086 40.056 1.00 48.28 61 ILE A CA 1
ATOM 471 C C . ILE A 1 61 ? -24.205 -26.307 39.417 1.00 48.28 61 ILE A C 1
ATOM 473 O O . ILE A 1 61 ? -25.076 -25.454 39.557 1.00 48.28 61 ILE A O 1
ATOM 477 N N . GLN A 1 62 ? -24.477 -27.474 38.819 1.00 45.94 62 GLN A N 1
ATOM 478 C CA . GLN A 1 62 ? -25.796 -27.772 38.231 1.00 45.94 62 GLN A CA 1
ATOM 479 C C . GLN A 1 62 ? -26.931 -27.867 39.266 1.00 45.94 62 GLN A C 1
ATOM 481 O O . GLN A 1 62 ? -28.028 -27.370 39.013 1.00 45.94 62 GLN A O 1
ATOM 486 N N . ARG A 1 63 ? -26.692 -28.469 40.441 1.00 46.81 63 ARG A N 1
ATOM 487 C CA . ARG A 1 63 ? -27.718 -28.594 41.497 1.00 46.81 63 ARG A CA 1
ATOM 488 C C . ARG A 1 63 ? -28.010 -27.270 42.207 1.00 46.81 63 ARG A C 1
ATOM 490 O O . ARG A 1 63 ? -29.158 -27.040 42.574 1.00 46.81 63 ARG A O 1
ATOM 497 N N . CYS A 1 64 ? -27.008 -26.405 42.369 1.00 50.09 64 CYS A N 1
ATOM 498 C CA . CYS A 1 64 ? -27.172 -25.084 42.982 1.00 50.09 64 CYS A CA 1
ATOM 499 C C . CYS A 1 64 ? -27.696 -24.025 41.997 1.00 50.09 64 CYS A C 1
ATOM 501 O O . CYS A 1 64 ? -28.413 -23.117 42.421 1.00 50.09 64 CYS A O 1
ATOM 503 N N . LEU A 1 65 ? -27.383 -24.134 40.698 1.00 52.38 65 LEU A N 1
ATOM 504 C CA . LEU A 1 65 ? -27.880 -23.211 39.671 1.00 52.38 65 LEU A CA 1
ATOM 505 C C . LEU A 1 65 ? -29.340 -23.462 39.300 1.00 52.38 65 LEU A C 1
ATOM 507 O O . LEU A 1 65 ? -30.044 -22.488 39.072 1.00 52.38 65 LEU A O 1
ATOM 511 N N . LEU A 1 66 ? -29.825 -24.709 39.255 1.00 51.97 66 LEU A N 1
ATOM 512 C CA . LEU A 1 66 ? -31.178 -25.013 38.751 1.00 51.97 66 LEU A CA 1
ATOM 513 C C . LEU A 1 66 ? -32.306 -24.186 39.410 1.00 51.97 66 LEU A C 1
ATOM 515 O O . LEU A 1 66 ? -33.082 -23.568 38.683 1.00 51.97 66 LEU A O 1
ATOM 519 N N . PRO A 1 67 ? -32.396 -24.089 40.753 1.00 57.81 67 PRO A N 1
ATOM 520 C CA . PRO A 1 67 ? -33.426 -23.273 41.408 1.00 57.81 67 PRO A CA 1
ATOM 521 C C . PRO A 1 67 ? -33.285 -21.771 41.118 1.00 57.81 67 PRO A C 1
ATOM 523 O O . PRO A 1 67 ? -34.257 -21.023 41.183 1.00 57.81 67 PRO A O 1
ATOM 526 N N . LYS A 1 68 ? -32.065 -21.326 40.808 1.00 58.97 68 LYS A N 1
ATOM 527 C CA . LYS A 1 68 ? -31.703 -19.925 40.568 1.00 58.97 68 LYS A CA 1
ATOM 528 C C . LYS A 1 68 ? -31.867 -19.544 39.089 1.00 58.97 68 LYS A C 1
ATOM 530 O O . LYS A 1 68 ? -32.215 -18.407 38.798 1.00 58.97 68 LYS A O 1
ATOM 535 N N . ILE A 1 69 ? -31.750 -20.508 38.173 1.00 59.59 69 ILE A N 1
ATOM 536 C CA . ILE A 1 69 ? -32.175 -20.391 36.770 1.00 59.59 69 ILE A CA 1
ATOM 537 C C . ILE A 1 69 ? -33.686 -20.125 36.711 1.00 59.59 69 ILE A C 1
ATOM 539 O O . ILE A 1 69 ? -34.103 -19.233 35.982 1.00 59.59 69 ILE A O 1
ATOM 543 N N . CYS A 1 70 ? -34.494 -20.778 37.558 1.00 60.78 70 CYS A N 1
ATOM 544 C CA . CYS A 1 70 ? -35.930 -20.479 37.656 1.00 60.78 70 CYS A CA 1
ATOM 545 C C . CYS A 1 70 ? -36.219 -19.033 38.111 1.00 60.78 70 CYS A C 1
ATOM 547 O O . CYS A 1 70 ? -37.190 -18.428 37.664 1.00 60.78 70 CYS A O 1
ATOM 549 N N . GLN A 1 71 ? -35.384 -18.451 38.982 1.00 66.75 71 GLN A N 1
ATOM 550 C CA . GLN A 1 71 ? -35.499 -17.032 39.364 1.00 66.75 71 GLN A CA 1
ATOM 551 C C . GLN A 1 71 ? -35.072 -16.095 38.231 1.00 66.75 71 GLN A C 1
ATOM 553 O O . GLN A 1 71 ? -35.543 -14.963 38.139 1.00 66.75 71 GLN A O 1
ATOM 558 N N . LEU A 1 72 ? -34.177 -16.560 37.366 1.00 68.25 72 LEU A N 1
ATOM 559 C CA . LEU A 1 72 ? -33.684 -15.791 36.240 1.00 68.25 72 LEU A CA 1
ATOM 560 C C . LEU A 1 72 ? -34.674 -15.792 35.068 1.00 68.25 72 LEU A C 1
ATOM 562 O O . LEU A 1 72 ? -34.846 -14.754 34.435 1.00 68.25 72 LEU A O 1
ATOM 566 N N . ASP A 1 73 ? -35.404 -16.892 34.868 1.00 68.81 73 ASP A N 1
ATOM 567 C CA . ASP A 1 73 ? -36.616 -16.913 34.042 1.00 68.81 73 ASP A CA 1
ATOM 568 C C . ASP A 1 73 ? -37.635 -15.886 34.543 1.00 68.81 73 ASP A C 1
ATOM 570 O O . ASP A 1 73 ? -38.116 -15.081 33.756 1.00 68.81 73 ASP A O 1
ATOM 574 N N . GLN A 1 74 ? -37.906 -15.836 35.853 1.00 74.88 74 GLN A N 1
ATOM 575 C CA . GLN A 1 74 ? -38.815 -14.837 36.435 1.00 74.88 74 GLN A CA 1
ATOM 576 C C . GLN A 1 74 ? -38.305 -13.404 36.259 1.00 74.88 74 GLN A C 1
ATOM 578 O O . GLN A 1 74 ? -39.094 -12.498 36.026 1.00 74.88 74 GLN A O 1
ATOM 583 N N . LEU A 1 75 ? -36.995 -13.170 36.354 1.00 74.06 75 LEU A N 1
ATOM 584 C CA . LEU A 1 75 ? -36.415 -11.845 36.138 1.00 74.06 75 LEU A CA 1
ATOM 585 C C . LEU A 1 75 ? -36.526 -11.413 34.673 1.00 74.06 75 LEU A C 1
ATOM 587 O O . LEU A 1 75 ? -36.808 -10.247 34.403 1.00 74.06 75 LEU A O 1
ATOM 591 N N . ILE A 1 76 ? -36.331 -12.343 33.739 1.00 75.19 76 ILE A N 1
ATOM 592 C CA . ILE A 1 76 ? -36.557 -12.097 32.316 1.00 75.19 76 ILE A CA 1
ATOM 593 C C . ILE A 1 76 ? -38.043 -11.876 32.060 1.00 75.19 76 ILE A C 1
ATOM 595 O O . ILE A 1 76 ? -38.370 -10.912 31.386 1.00 75.19 76 ILE A O 1
ATOM 599 N N . GLU A 1 77 ? -38.945 -12.657 32.652 1.00 76.25 77 GLU A N 1
ATOM 600 C CA . GLU A 1 77 ? -40.387 -12.408 32.555 1.00 76.25 77 GLU A CA 1
ATOM 601 C C . GLU A 1 77 ? -40.781 -11.041 33.123 1.00 76.25 77 GLU A C 1
ATOM 603 O O . GLU A 1 77 ? -41.486 -10.300 32.452 1.00 76.25 77 GLU A O 1
ATOM 608 N N . CYS A 1 78 ? -40.219 -10.617 34.256 1.00 77.06 78 CYS A N 1
ATOM 609 C CA . CYS A 1 78 ? -40.411 -9.267 34.794 1.00 77.06 78 CYS A CA 1
ATOM 610 C C . CYS A 1 78 ? -39.868 -8.163 33.868 1.00 77.06 78 CYS A C 1
ATOM 612 O O . CYS A 1 78 ? -40.400 -7.056 33.847 1.00 77.06 78 CYS A O 1
ATOM 614 N N . LEU A 1 79 ? -38.785 -8.422 33.124 1.00 73.69 79 LEU A N 1
ATOM 615 C CA . LEU A 1 79 ? -38.277 -7.504 32.093 1.00 73.69 79 LEU A CA 1
ATOM 616 C C . LEU A 1 79 ? -39.129 -7.543 30.816 1.00 73.69 79 LEU A C 1
ATOM 618 O O . LEU A 1 79 ? -39.108 -6.590 30.033 1.00 73.69 79 LEU A O 1
ATOM 622 N N . LEU A 1 80 ? -39.849 -8.644 30.602 1.00 70.00 80 LEU A N 1
ATOM 623 C CA . LEU A 1 80 ? -40.783 -8.844 29.510 1.00 70.00 80 LEU A CA 1
ATOM 624 C C . LEU A 1 80 ? -42.204 -8.388 29.866 1.00 70.00 80 LEU A C 1
ATOM 626 O O . LEU A 1 80 ? -42.991 -8.281 28.943 1.00 70.00 80 LEU A O 1
ATOM 630 N N . ASP A 1 81 ? -42.569 -8.072 31.105 1.00 77.00 81 ASP A N 1
ATOM 631 C CA . ASP A 1 81 ? -43.945 -7.657 31.415 1.00 77.00 81 ASP A CA 1
ATOM 632 C C . ASP A 1 81 ? -44.294 -6.274 30.823 1.00 77.00 81 ASP A C 1
ATOM 634 O O . ASP A 1 81 ? -43.494 -5.336 30.850 1.00 77.00 81 ASP A O 1
ATOM 638 N N . ASP A 1 82 ? -45.490 -6.173 30.225 1.00 58.31 82 ASP A N 1
ATOM 639 C CA . ASP A 1 82 ? -45.979 -5.036 29.413 1.00 58.31 82 ASP A CA 1
ATOM 640 C C . ASP A 1 82 ? -46.291 -3.759 30.209 1.00 58.31 82 ASP A C 1
ATOM 642 O O . ASP A 1 82 ? -46.274 -2.667 29.640 1.00 58.31 82 ASP A O 1
ATOM 646 N N . ASP A 1 83 ? -46.548 -3.875 31.511 1.00 60.84 83 ASP A N 1
ATOM 647 C CA . ASP A 1 83 ? -47.184 -2.805 32.294 1.00 60.84 83 ASP A CA 1
ATOM 648 C C . ASP A 1 83 ? -46.213 -1.762 32.876 1.00 60.84 83 ASP A C 1
ATOM 650 O O . ASP A 1 83 ? -46.642 -0.789 33.497 1.00 60.84 83 ASP A O 1
ATOM 654 N N . THR A 1 84 ? -44.900 -1.916 32.676 1.00 56.25 84 THR A N 1
ATOM 655 C CA . THR A 1 84 ? -43.894 -0.957 33.168 1.00 56.25 84 THR A CA 1
ATOM 656 C C . THR A 1 84 ? -43.118 -0.334 32.017 1.00 56.25 84 THR A C 1
ATOM 658 O O . THR A 1 84 ? -42.772 -1.029 31.065 1.00 56.25 84 THR A O 1
ATOM 661 N N . ASP A 1 85 ? -42.865 0.980 32.108 1.00 60.38 85 ASP A N 1
ATOM 662 C CA . ASP A 1 85 ? -42.205 1.828 31.104 1.00 60.38 85 ASP A CA 1
ATOM 663 C C . ASP A 1 85 ? -41.228 1.064 30.200 1.00 60.38 85 ASP A C 1
ATOM 665 O O . ASP A 1 85 ? -40.067 0.798 30.535 1.00 60.38 85 ASP A O 1
ATOM 669 N N . THR A 1 86 ? -41.720 0.712 29.010 1.00 60.47 86 THR A N 1
ATOM 670 C CA . THR A 1 86 ? -41.003 -0.154 28.067 1.00 60.47 86 THR A CA 1
ATOM 671 C C . THR A 1 86 ? -39.687 0.457 27.561 1.00 60.47 86 THR A C 1
ATOM 673 O O . THR A 1 86 ? -38.876 -0.241 26.947 1.00 60.47 86 THR A O 1
ATOM 676 N N . GLU A 1 87 ? -39.441 1.741 27.834 1.00 64.31 87 GLU A N 1
ATOM 677 C CA . GLU A 1 87 ? -38.203 2.448 27.499 1.00 64.31 87 GLU A CA 1
ATOM 678 C C . GLU A 1 87 ? -36.990 1.975 28.318 1.00 64.31 87 GLU A C 1
ATOM 680 O O . GLU A 1 87 ? -35.886 1.899 27.777 1.00 64.31 87 GLU A O 1
ATOM 685 N N . LEU A 1 88 ? -37.178 1.583 29.584 1.00 64.38 88 LEU A N 1
ATOM 686 C CA . LEU A 1 88 ? -36.080 1.189 30.482 1.00 64.38 88 LEU A CA 1
ATOM 687 C C . LEU A 1 88 ? -35.726 -0.302 30.405 1.00 64.38 88 LEU A C 1
ATOM 689 O O . LEU A 1 88 ? -34.602 -0.690 30.735 1.00 64.38 88 LEU A O 1
ATOM 693 N N . ASN A 1 89 ? -36.649 -1.153 29.953 1.00 80.75 89 ASN A N 1
ATOM 694 C CA . ASN A 1 89 ? -36.486 -2.605 30.063 1.00 80.75 89 ASN A CA 1
ATOM 695 C C . ASN A 1 89 ? -35.543 -3.198 29.000 1.00 80.75 89 ASN A C 1
ATOM 697 O O . ASN A 1 89 ? -34.744 -4.081 29.317 1.00 80.75 89 ASN A O 1
ATOM 701 N N . VAL A 1 90 ? -35.539 -2.680 27.764 1.00 84.06 90 VAL A N 1
ATOM 702 C CA . VAL A 1 90 ? -34.669 -3.210 26.691 1.00 84.06 90 VAL A CA 1
ATOM 703 C C . VAL A 1 90 ? -33.175 -2.937 26.943 1.00 84.06 90 VAL A C 1
ATOM 705 O O . VAL A 1 90 ? -32.387 -3.877 26.821 1.00 84.06 90 VAL A O 1
ATOM 708 N N . PRO A 1 91 ? -32.741 -1.719 27.335 1.00 87.75 91 PRO A N 1
ATOM 709 C CA . PRO A 1 91 ? -31.339 -1.474 27.686 1.00 87.75 91 PRO A CA 1
ATOM 710 C C . PRO A 1 91 ? -30.861 -2.341 28.857 1.00 87.75 91 PRO A C 1
ATOM 712 O O . PRO A 1 91 ? -29.736 -2.835 28.835 1.00 87.75 91 PRO A O 1
ATOM 715 N N . ARG A 1 92 ? -31.727 -2.575 29.855 1.00 84.25 92 ARG A N 1
ATOM 716 C CA . ARG A 1 92 ? -31.440 -3.453 31.002 1.00 84.25 92 ARG A CA 1
ATOM 717 C C . ARG A 1 92 ? -31.276 -4.908 30.572 1.00 84.25 92 ARG A C 1
ATOM 719 O O . ARG A 1 92 ? -30.322 -5.554 30.993 1.00 84.25 92 ARG A O 1
ATOM 726 N N . MET A 1 93 ? -32.155 -5.400 29.699 1.00 86.62 93 MET A N 1
ATOM 727 C CA . MET A 1 93 ? -32.041 -6.739 29.118 1.00 86.62 93 MET A CA 1
ATOM 728 C C . MET A 1 93 ? -30.753 -6.887 28.302 1.00 86.62 93 MET A C 1
ATOM 730 O O . MET A 1 93 ? -30.050 -7.882 28.441 1.00 86.62 93 MET A O 1
ATOM 734 N N . PHE A 1 94 ? -30.402 -5.883 27.497 1.00 89.75 94 PHE A N 1
ATOM 735 C CA . PHE A 1 94 ? -29.135 -5.876 26.773 1.00 89.75 94 PHE A CA 1
ATOM 736 C C . PHE A 1 94 ? -27.932 -5.901 27.721 1.00 89.75 94 PHE A C 1
ATOM 738 O O . PHE A 1 94 ? -27.033 -6.705 27.512 1.00 89.75 94 PHE A O 1
ATOM 745 N N . ALA A 1 95 ? -27.916 -5.068 28.765 1.00 86.88 95 ALA A N 1
ATOM 746 C CA . ALA A 1 95 ? -26.826 -5.041 29.740 1.00 86.88 95 ALA A CA 1
ATOM 747 C C . ALA A 1 95 ? -26.675 -6.387 30.467 1.00 86.88 95 ALA A C 1
ATOM 749 O O . ALA A 1 95 ? -25.555 -6.874 30.618 1.00 86.88 95 ALA A O 1
ATOM 750 N N . LEU A 1 96 ? -27.799 -7.008 30.847 1.00 85.44 96 LEU A N 1
ATOM 751 C CA . LEU A 1 96 ? -27.826 -8.340 31.450 1.00 85.44 96 LEU A CA 1
ATOM 752 C C . LEU A 1 96 ? -27.201 -9.369 30.503 1.00 85.44 96 LEU A C 1
ATOM 754 O O . LEU A 1 96 ? -26.220 -10.005 30.870 1.00 85.44 96 LEU A O 1
ATOM 758 N N . LEU A 1 97 ? -27.719 -9.471 29.274 1.00 86.06 97 LEU A N 1
ATOM 759 C CA . LEU A 1 97 ? -27.267 -10.444 28.276 1.00 86.06 97 LEU A CA 1
ATOM 760 C C . LEU A 1 97 ? -25.825 -10.199 27.812 1.00 86.06 97 LEU A C 1
ATOM 762 O O . LEU A 1 97 ? -25.092 -11.149 27.551 1.00 86.06 97 LEU A O 1
ATOM 766 N N . GLN A 1 98 ? -25.398 -8.940 27.715 1.00 86.19 98 GLN A N 1
ATOM 767 C CA . GLN A 1 98 ? -24.028 -8.587 27.361 1.00 86.19 98 GLN A CA 1
ATOM 768 C C . GLN A 1 98 ? -23.049 -9.000 28.462 1.00 86.19 98 GLN A C 1
ATOM 770 O O . GLN A 1 98 ? -21.997 -9.548 28.143 1.00 86.19 98 GLN A O 1
ATOM 775 N N . GLY A 1 99 ? -23.384 -8.722 29.727 1.00 78.06 99 GLY A N 1
ATOM 776 C CA . GLY A 1 99 ? -22.525 -9.012 30.873 1.00 78.06 99 GLY A CA 1
ATOM 777 C C . GLY A 1 99 ? -22.443 -10.499 31.194 1.00 78.06 99 GLY A C 1
ATOM 778 O O . GLY A 1 99 ? -21.388 -10.972 31.578 1.00 78.06 99 GLY A O 1
ATOM 779 N N . SER A 1 100 ? -23.527 -11.248 30.996 1.00 77.81 100 SER A N 1
ATOM 780 C CA . SER A 1 100 ? -23.562 -12.698 31.214 1.00 77.81 100 SER A CA 1
ATOM 781 C C . SER A 1 100 ? -23.140 -13.538 30.004 1.00 77.81 100 SER A C 1
ATOM 783 O O . SER A 1 100 ? -22.989 -14.757 30.109 1.00 77.81 100 SER A O 1
ATOM 785 N N . GLY A 1 101 ? -23.050 -12.904 28.833 1.00 69.69 101 GLY A N 1
ATOM 786 C CA . GLY A 1 101 ? -22.697 -13.527 27.564 1.00 69.69 101 GLY A CA 1
ATOM 787 C C . GLY A 1 101 ? -23.572 -14.724 27.172 1.00 69.69 101 GLY A C 1
ATOM 788 O O . GLY A 1 101 ? -24.766 -14.800 27.472 1.00 69.69 101 GLY A O 1
ATOM 789 N N . ASN A 1 102 ? -22.934 -15.684 26.497 1.00 76.12 102 ASN A N 1
ATOM 790 C CA . ASN A 1 102 ? -23.568 -16.876 25.924 1.00 76.12 102 ASN A CA 1
ATOM 791 C C . ASN A 1 102 ? -24.020 -17.898 26.976 1.00 76.12 102 ASN A C 1
ATOM 793 O O . ASN A 1 102 ? -24.867 -18.738 26.685 1.00 76.12 102 ASN A O 1
ATOM 797 N N . LEU A 1 103 ? -23.496 -17.808 28.203 1.00 79.00 103 LEU A N 1
ATOM 798 C CA . LEU A 1 103 ? -23.847 -18.709 29.299 1.00 79.00 103 LEU A CA 1
ATOM 799 C C . LEU A 1 103 ? -25.323 -18.584 29.670 1.00 79.00 103 LEU A C 1
ATOM 801 O O . LEU A 1 103 ? -26.012 -19.598 29.750 1.00 79.00 103 LEU A O 1
ATOM 805 N N . LEU A 1 104 ? -25.834 -17.359 29.839 1.00 81.00 104 LEU A N 1
ATOM 806 C CA . LEU A 1 104 ? -27.250 -17.174 30.166 1.00 81.00 104 LEU A CA 1
ATOM 807 C C . LEU A 1 104 ? -28.160 -17.662 29.046 1.00 81.00 104 LEU A C 1
ATOM 809 O O . LEU A 1 104 ? -29.113 -18.387 29.311 1.00 81.00 104 LEU A O 1
ATOM 813 N N . VAL A 1 105 ? -27.837 -17.338 27.796 1.00 84.12 105 VAL A N 1
ATOM 814 C CA . VAL A 1 105 ? -28.624 -17.802 26.646 1.00 84.12 105 VAL A CA 1
ATOM 815 C C . VAL A 1 105 ? -28.610 -19.333 26.544 1.00 84.12 105 VAL A C 1
ATOM 817 O O . VAL A 1 105 ? -29.629 -19.933 26.214 1.00 84.12 105 VAL A O 1
ATOM 820 N N . GLY A 1 106 ? -27.493 -19.984 26.879 1.00 82.25 106 GLY A N 1
ATOM 821 C CA . GLY A 1 106 ? -27.392 -21.443 26.929 1.00 82.25 106 GLY A CA 1
ATOM 822 C C . GLY A 1 106 ? -28.213 -22.089 28.052 1.00 82.25 106 GLY A C 1
ATOM 823 O O . GLY A 1 106 ? -28.722 -23.195 27.870 1.00 82.25 106 GLY A O 1
ATOM 824 N N . LEU A 1 107 ? -28.367 -21.401 29.188 1.00 82.88 107 LEU A N 1
ATOM 825 C CA . LEU A 1 107 ? -29.098 -21.891 30.363 1.00 82.88 107 LEU A CA 1
ATOM 826 C C . LEU A 1 107 ? -30.613 -21.661 30.287 1.00 82.88 107 LEU A C 1
ATOM 828 O O . LEU A 1 107 ? -31.359 -22.344 30.988 1.00 82.88 107 LEU A O 1
ATOM 832 N N . LEU A 1 108 ? -31.074 -20.723 29.458 1.00 82.75 108 LEU A N 1
ATOM 833 C CA . LEU A 1 108 ? -32.493 -20.396 29.362 1.00 82.75 108 LEU A CA 1
ATOM 834 C C . LEU A 1 108 ? -33.309 -21.495 28.655 1.00 82.75 108 LEU A C 1
ATOM 836 O O . LEU A 1 108 ? -32.892 -22.017 27.603 1.00 82.75 108 LEU A O 1
ATOM 840 N N . PRO A 1 109 ? -34.511 -21.825 29.173 1.00 83.81 109 PRO A N 1
ATOM 841 C CA . PRO A 1 109 ? -35.457 -22.676 28.471 1.00 83.81 109 PRO A CA 1
ATOM 842 C C . PRO A 1 109 ? -35.791 -22.116 27.091 1.00 83.81 109 PRO A C 1
ATOM 844 O O . PRO A 1 109 ? -35.821 -20.905 26.858 1.00 83.81 109 PRO A O 1
ATOM 847 N N . HIS A 1 110 ? -36.069 -23.020 26.152 1.00 83.56 110 HIS A N 1
ATOM 848 C CA . HIS A 1 110 ? -36.386 -22.629 24.781 1.00 83.56 110 HIS A CA 1
ATOM 849 C C . HIS A 1 110 ? -37.621 -21.722 24.700 1.00 83.56 110 HIS A C 1
ATOM 851 O O . HIS A 1 110 ? -37.623 -20.768 23.922 1.00 83.56 110 HIS A O 1
ATOM 857 N N . ASP A 1 111 ? -38.619 -21.972 25.543 1.00 85.31 111 ASP A N 1
ATOM 858 C CA . ASP A 1 111 ? -39.852 -21.189 25.586 1.00 85.31 111 ASP A CA 1
ATOM 859 C C . ASP A 1 111 ? -39.596 -19.755 26.067 1.00 85.31 111 ASP A C 1
ATOM 861 O O . ASP A 1 111 ? -40.178 -18.809 25.537 1.00 85.31 111 ASP A O 1
ATOM 865 N N . THR A 1 112 ? -38.681 -19.554 27.022 1.00 85.38 112 THR A N 1
ATOM 866 C CA . THR A 1 112 ? -38.284 -18.211 27.471 1.00 85.38 112 THR A CA 1
ATOM 867 C C . THR A 1 112 ? -37.551 -17.462 26.365 1.00 85.38 112 THR A C 1
ATOM 869 O O . THR A 1 112 ? -37.911 -16.329 26.059 1.00 85.38 112 THR A O 1
ATOM 872 N N . LEU A 1 113 ? -36.581 -18.097 25.699 1.00 84.75 113 LEU A N 1
ATOM 873 C CA . LEU A 1 113 ? -35.865 -17.475 24.579 1.00 84.75 113 LEU A CA 1
ATOM 874 C C . LEU A 1 113 ? -36.801 -17.108 23.425 1.00 84.75 113 LEU A C 1
ATOM 876 O O . LEU A 1 113 ? -36.700 -16.011 22.886 1.00 84.75 113 LEU A O 1
ATOM 880 N N . THR A 1 114 ? -37.742 -17.989 23.083 1.00 86.38 114 THR A N 1
ATOM 881 C CA . THR A 1 114 ? -38.727 -17.732 22.021 1.00 86.38 114 THR A CA 1
ATOM 882 C C . THR A 1 114 ? -39.603 -16.533 22.372 1.00 86.38 114 THR A C 1
ATOM 884 O O . THR A 1 114 ? -39.818 -15.661 21.533 1.00 86.38 114 THR A O 1
ATOM 887 N N . ARG A 1 115 ? -40.041 -16.426 23.633 1.00 85.81 115 ARG A N 1
ATOM 888 C CA . ARG A 1 115 ? -40.784 -15.256 24.119 1.00 85.81 115 ARG A CA 1
ATOM 889 C C . ARG A 1 115 ? -39.943 -13.982 24.073 1.00 85.81 115 ARG A C 1
ATOM 891 O O . ARG A 1 115 ? -40.456 -12.955 23.639 1.00 85.81 115 ARG A O 1
ATOM 898 N N . VAL A 1 116 ? -38.660 -14.039 24.443 1.00 86.31 116 VAL A N 1
ATOM 899 C CA . VAL A 1 116 ? -37.729 -12.903 24.303 1.00 86.31 116 VAL A CA 1
ATOM 900 C C . VAL A 1 116 ? -37.612 -12.477 22.835 1.00 86.31 116 VAL A C 1
ATOM 902 O O . VAL A 1 116 ? -37.752 -11.294 22.536 1.00 86.31 116 VAL A O 1
ATOM 905 N N . GLU A 1 117 ? -37.407 -13.414 21.908 1.00 88.38 117 GLU A N 1
ATOM 906 C CA . GLU A 1 117 ? -37.322 -13.123 20.470 1.00 88.38 117 GLU A CA 1
ATOM 907 C C . GLU A 1 117 ? -38.606 -12.484 19.931 1.00 88.38 117 GLU A C 1
ATOM 909 O O . GLU A 1 117 ? -38.548 -11.473 19.231 1.00 88.38 117 GLU A O 1
ATOM 914 N N . GLU A 1 118 ? -39.770 -13.042 20.270 1.00 87.12 118 GLU A N 1
ATOM 915 C CA . GLU A 1 118 ? -41.073 -12.528 19.837 1.00 87.12 118 GLU A CA 1
ATOM 916 C C . GLU A 1 118 ? -41.337 -11.130 20.384 1.00 87.12 118 GLU A C 1
ATOM 918 O O . GLU A 1 118 ? -41.829 -10.262 19.660 1.00 87.12 118 GLU A O 1
ATOM 923 N N . ARG A 1 119 ? -40.935 -10.876 21.629 1.00 85.50 119 ARG A N 1
ATOM 924 C CA . ARG A 1 119 ? -41.025 -9.563 22.264 1.00 85.50 119 ARG A CA 1
ATOM 925 C C . ARG A 1 119 ? -40.130 -8.534 21.588 1.00 85.50 119 ARG A C 1
ATOM 927 O O . ARG A 1 119 ? -40.565 -7.417 21.314 1.00 85.50 119 ARG A O 1
ATOM 934 N N . VAL A 1 120 ? -38.882 -8.903 21.311 1.00 87.50 120 VAL A N 1
ATOM 935 C CA . VAL A 1 120 ? -37.921 -8.022 20.646 1.00 87.50 120 VAL A CA 1
ATOM 936 C C . VAL A 1 120 ? -38.357 -7.750 19.203 1.00 87.50 120 VAL A C 1
ATOM 938 O O . VAL A 1 120 ? -38.297 -6.602 18.761 1.00 87.50 120 VAL A O 1
ATOM 941 N N . ASP A 1 121 ? -38.882 -8.746 18.481 1.00 86.06 121 ASP A N 1
ATOM 942 C CA . ASP A 1 121 ? -39.458 -8.545 17.144 1.00 86.06 121 ASP A CA 1
ATOM 943 C C . ASP A 1 121 ? -40.728 -7.678 17.192 1.00 86.06 121 ASP A C 1
ATOM 945 O O . ASP A 1 121 ? -40.898 -6.792 16.353 1.00 86.06 121 ASP A O 1
ATOM 949 N N . ALA A 1 122 ? -41.596 -7.855 18.194 1.00 86.75 122 ALA A N 1
ATOM 950 C CA . ALA A 1 122 ? -42.760 -6.994 18.406 1.00 86.75 122 ALA A CA 1
ATOM 951 C C . ALA A 1 122 ? -42.344 -5.540 18.685 1.00 86.75 122 ALA A C 1
ATOM 953 O O . ALA A 1 122 ? -42.879 -4.618 18.063 1.00 86.75 122 ALA A O 1
ATOM 954 N N . ALA A 1 123 ? -41.333 -5.329 19.533 1.00 84.75 123 ALA A N 1
ATOM 955 C CA . ALA A 1 123 ? -40.777 -4.009 19.819 1.00 84.75 123 ALA A CA 1
ATOM 956 C C . ALA A 1 123 ? -40.194 -3.348 18.558 1.00 84.75 123 ALA A C 1
ATOM 958 O O . ALA A 1 123 ? -40.475 -2.175 18.302 1.00 84.75 123 ALA A O 1
ATOM 959 N N . LEU A 1 124 ? -39.464 -4.108 17.731 1.00 86.12 124 LEU A N 1
ATOM 960 C CA . LEU A 1 124 ? -38.924 -3.653 16.441 1.00 86.12 124 LEU A CA 1
ATOM 961 C C . LEU A 1 124 ? -40.011 -3.327 15.404 1.00 86.12 124 LEU A C 1
ATOM 963 O O . LEU A 1 124 ? -39.774 -2.526 14.500 1.00 86.12 124 LEU A O 1
ATOM 967 N N . ARG A 1 125 ? -41.186 -3.961 15.490 1.00 84.75 125 ARG A N 1
ATOM 968 C CA . ARG A 1 125 ? -42.329 -3.708 14.594 1.00 84.75 125 ARG A CA 1
ATOM 969 C C . ARG A 1 125 ? -43.230 -2.579 15.071 1.00 84.75 125 ARG A C 1
ATOM 971 O O . ARG A 1 125 ? -43.981 -2.038 14.255 1.00 84.75 125 ARG A O 1
ATOM 978 N N . SER A 1 126 ? -43.189 -2.239 16.356 1.00 84.06 126 SER A N 1
ATOM 979 C CA . SER A 1 126 ? -43.992 -1.148 16.892 1.00 84.06 126 SER A CA 1
ATOM 980 C C . SER A 1 126 ? -43.583 0.170 16.219 1.00 84.06 126 SER A C 1
ATOM 982 O O . SER A 1 126 ? -42.418 0.563 16.211 1.00 84.06 126 SER A O 1
ATOM 984 N N . LYS A 1 127 ? -44.552 0.860 15.605 1.00 65.62 127 LYS A N 1
ATOM 985 C CA . LYS A 1 127 ? -44.319 2.138 14.905 1.00 65.62 127 LYS A CA 1
ATOM 986 C C . LYS A 1 127 ? -44.014 3.301 15.855 1.00 65.62 127 LYS A C 1
ATOM 988 O O . LYS A 1 127 ? -43.672 4.379 15.391 1.00 65.62 127 LYS A O 1
ATOM 993 N N . ALA A 1 128 ? -44.141 3.093 17.166 1.00 59.31 128 ALA A N 1
ATOM 994 C CA . ALA A 1 128 ? -43.947 4.126 18.178 1.00 59.31 128 ALA A CA 1
ATOM 995 C C . ALA A 1 128 ? -42.490 4.624 18.270 1.00 59.31 128 ALA A C 1
ATOM 997 O O . ALA A 1 128 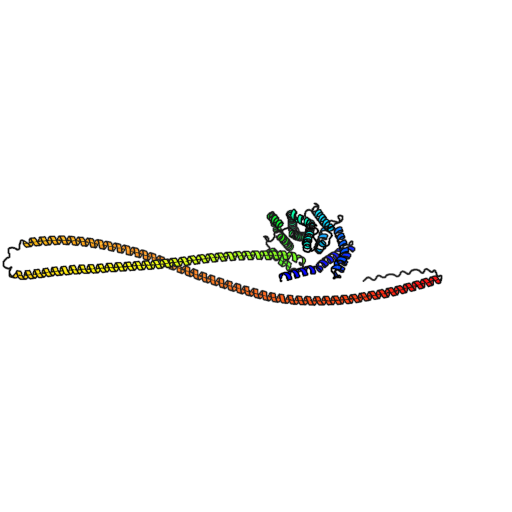? -42.242 5.668 18.866 1.00 59.31 128 ALA A O 1
ATOM 998 N N . HIS A 1 129 ? -41.525 3.908 17.681 1.00 59.38 129 HIS A N 1
ATOM 999 C CA . HIS A 1 129 ? -40.096 4.177 17.861 1.00 59.38 129 HIS A CA 1
ATOM 1000 C C . HIS A 1 129 ? -39.335 4.228 16.538 1.00 59.38 129 HIS A C 1
ATOM 1002 O O . HIS A 1 129 ? -38.390 3.468 16.316 1.00 59.38 129 HIS A O 1
ATOM 1008 N N . GLU A 1 130 ? -39.732 5.136 15.648 1.00 58.81 130 GLU A N 1
ATOM 1009 C CA . GLU A 1 130 ? -38.963 5.425 14.438 1.00 58.81 130 GLU A CA 1
ATOM 1010 C C . GLU A 1 130 ? -37.561 5.952 14.802 1.00 58.81 130 GLU A C 1
ATOM 1012 O O . GLU A 1 130 ? -37.357 7.128 15.077 1.00 58.81 130 GLU A O 1
ATOM 1017 N N . GLY A 1 131 ? -36.569 5.056 14.802 1.00 63.44 131 GLY A N 1
ATOM 1018 C CA . GLY A 1 131 ? -35.154 5.423 14.730 1.00 63.44 131 GLY A CA 1
ATOM 1019 C C . GLY A 1 131 ? -34.508 5.922 16.026 1.00 63.44 131 GLY A C 1
ATOM 1020 O O . GLY A 1 131 ? -33.653 6.795 15.962 1.00 63.44 131 GLY A O 1
ATOM 1021 N N . GLY A 1 132 ? -34.870 5.378 17.189 1.00 83.69 132 GLY A N 1
ATOM 1022 C CA . GLY A 1 132 ? -34.151 5.638 18.448 1.00 83.69 132 GLY A CA 1
ATOM 1023 C C . GLY A 1 132 ? -33.094 4.579 18.797 1.00 83.69 132 GLY A C 1
ATOM 1024 O O . GLY A 1 132 ? -33.100 3.468 18.257 1.00 83.69 132 GLY A O 1
ATOM 1025 N N . VAL A 1 133 ? -32.248 4.869 19.796 1.00 88.56 133 VAL A N 1
ATOM 1026 C CA . VAL A 1 133 ? -31.257 3.924 20.368 1.00 88.56 133 VAL A CA 1
ATOM 1027 C C . VAL A 1 133 ? -31.911 2.623 20.855 1.00 88.56 133 VAL A C 1
ATOM 1029 O O . VAL A 1 133 ? -31.314 1.554 20.760 1.00 88.56 133 VAL A O 1
ATOM 1032 N N . ARG A 1 134 ? -33.184 2.667 21.268 1.00 87.62 134 ARG A N 1
ATOM 1033 C CA . ARG A 1 134 ? -33.989 1.481 21.611 1.00 87.62 134 ARG A CA 1
ATOM 1034 C C . ARG A 1 134 ? -34.045 0.442 20.487 1.00 87.62 134 ARG A C 1
ATOM 1036 O O . ARG A 1 134 ? -33.938 -0.752 20.758 1.00 87.62 134 ARG A O 1
ATOM 1043 N N . THR A 1 135 ? -34.165 0.881 19.232 1.00 91.00 135 THR A N 1
ATOM 1044 C CA . THR A 1 135 ? -34.144 -0.026 18.070 1.00 91.00 135 THR A CA 1
ATOM 1045 C C . THR A 1 135 ? -32.792 -0.729 17.970 1.00 91.00 135 THR A C 1
ATOM 1047 O O . THR A 1 135 ? -32.734 -1.927 17.702 1.00 91.00 135 THR A O 1
ATOM 1050 N N . LEU A 1 136 ? -31.699 -0.011 18.249 1.00 93.56 136 LEU A N 1
ATOM 1051 C CA . LEU A 1 136 ? -30.355 -0.585 18.264 1.00 93.56 136 LEU A CA 1
ATOM 1052 C C . LEU A 1 136 ? -30.181 -1.580 19.414 1.00 93.56 136 LEU A C 1
ATOM 1054 O O . LEU A 1 136 ? -29.621 -2.646 19.194 1.00 93.56 136 LEU A O 1
ATOM 1058 N N . TYR A 1 137 ? -30.715 -1.302 20.605 1.00 93.12 137 TYR A N 1
ATOM 1059 C CA . TYR A 1 137 ? -30.704 -2.277 21.700 1.00 93.12 137 TYR A CA 1
ATOM 1060 C C . TYR A 1 137 ? -31.457 -3.559 21.337 1.00 93.12 137 TYR A C 1
ATOM 1062 O O . TYR A 1 137 ? -30.938 -4.648 21.558 1.00 93.12 137 TYR A O 1
ATOM 1070 N N . CYS A 1 138 ? -32.632 -3.447 20.713 1.00 92.00 138 CYS A N 1
ATOM 1071 C CA . CYS A 1 138 ? -33.389 -4.607 20.239 1.00 92.00 138 CYS A CA 1
ATOM 1072 C C . CYS A 1 138 ? -32.576 -5.442 19.233 1.00 92.00 138 CYS A C 1
ATOM 1074 O O . CYS A 1 138 ? -32.457 -6.657 19.373 1.00 92.00 138 CYS A O 1
ATOM 1076 N N . LEU A 1 139 ? -31.961 -4.790 18.241 1.00 93.38 139 LEU A N 1
ATOM 1077 C CA . LEU A 1 139 ? -31.105 -5.463 17.260 1.00 93.38 139 LEU A CA 1
ATOM 1078 C C . LEU A 1 139 ? -29.859 -6.091 17.899 1.00 93.38 139 LEU A C 1
ATOM 1080 O O . LEU A 1 139 ? -29.450 -7.176 17.494 1.00 93.38 139 LEU A O 1
ATOM 1084 N N . ALA A 1 140 ? -29.269 -5.441 18.901 1.00 92.88 140 ALA A N 1
ATOM 1085 C CA . ALA A 1 140 ? -28.107 -5.957 19.611 1.00 92.88 140 ALA A CA 1
ATOM 1086 C C . ALA A 1 140 ? -28.458 -7.169 20.492 1.00 92.88 140 ALA A C 1
ATOM 1088 O O . ALA A 1 140 ? -27.680 -8.116 20.555 1.00 92.88 140 ALA A O 1
ATOM 1089 N N . VAL A 1 141 ? -29.645 -7.192 21.110 1.00 91.81 141 VAL A N 1
ATOM 1090 C CA . VAL A 1 141 ? -30.164 -8.383 21.805 1.00 91.81 141 VAL A CA 1
ATOM 1091 C C . VAL A 1 141 ? -30.358 -9.533 20.817 1.00 91.81 141 VAL A C 1
ATOM 1093 O O . VAL A 1 141 ? -29.857 -10.626 21.063 1.00 91.81 141 VAL A O 1
ATOM 1096 N N . MET A 1 142 ? -30.990 -9.286 19.663 1.00 90.62 142 MET A N 1
ATOM 1097 C CA . MET A 1 142 ? -31.143 -10.303 18.608 1.00 90.62 142 MET A CA 1
ATOM 1098 C C . MET A 1 142 ? -29.796 -10.848 18.122 1.00 90.62 142 MET A C 1
ATOM 1100 O O . MET A 1 142 ? -29.675 -12.039 17.845 1.00 90.62 142 MET A O 1
ATOM 1104 N N . GLN A 1 143 ? -28.778 -9.992 18.030 1.00 91.44 143 GLN A N 1
ATOM 1105 C CA . GLN A 1 143 ? -27.418 -10.411 17.709 1.00 91.44 143 GLN A CA 1
ATOM 1106 C C . GLN A 1 143 ? -26.824 -11.321 18.790 1.00 91.44 143 GLN A C 1
ATOM 1108 O O . GLN A 1 143 ? -26.243 -12.342 18.440 1.00 91.44 143 GLN A O 1
ATOM 1113 N N . ILE A 1 144 ? -26.958 -10.979 20.077 1.00 90.25 144 ILE A N 1
ATOM 1114 C CA . ILE A 1 144 ? -26.434 -11.817 21.169 1.00 90.25 144 ILE A CA 1
ATOM 1115 C C . ILE A 1 144 ? -27.078 -13.208 21.109 1.00 90.25 144 ILE A C 1
ATOM 1117 O O . ILE A 1 144 ? -26.370 -14.210 21.135 1.00 90.25 144 ILE A O 1
ATOM 1121 N N . LEU A 1 145 ? -28.400 -13.273 20.923 1.00 88.81 145 LEU A N 1
ATOM 1122 C CA . LEU A 1 145 ? -29.128 -14.539 20.768 1.00 88.81 145 LEU A CA 1
ATOM 1123 C C . LEU A 1 145 ? -28.617 -15.365 19.569 1.00 88.81 145 LEU A C 1
ATOM 1125 O O . LEU A 1 145 ? -28.479 -16.590 19.652 1.00 88.81 145 LEU A O 1
ATOM 1129 N N . LEU A 1 146 ? -28.277 -14.697 18.463 1.00 87.12 146 LEU A N 1
ATOM 1130 C CA . LEU A 1 146 ? -27.692 -15.334 17.283 1.00 87.12 146 LEU A CA 1
ATOM 1131 C C . LEU A 1 146 ? -26.260 -15.851 17.533 1.00 87.12 146 LEU A C 1
ATOM 1133 O O . LEU A 1 146 ? -25.915 -16.943 17.089 1.00 87.12 146 LEU A O 1
ATOM 1137 N N . GLU A 1 147 ? -25.423 -15.095 18.246 1.00 85.88 147 GLU A N 1
ATOM 1138 C CA . GLU A 1 147 ? -24.036 -15.475 18.559 1.00 85.88 147 GLU A CA 1
ATOM 1139 C C . GLU A 1 147 ? -23.976 -16.675 19.516 1.00 85.88 147 GLU A C 1
ATOM 1141 O O . GLU A 1 147 ? -23.204 -17.614 19.294 1.00 85.88 147 GLU A O 1
ATOM 1146 N N . SER A 1 148 ? -24.831 -16.699 20.543 1.00 82.62 148 SER A N 1
ATOM 1147 C CA . SER A 1 148 ? -24.856 -17.787 21.528 1.00 82.62 148 SER A CA 1
ATOM 1148 C C . SER A 1 148 ? -25.261 -19.126 20.914 1.00 82.62 148 SER A C 1
ATOM 1150 O O . SER A 1 148 ? -24.728 -20.175 21.274 1.00 82.62 148 SER A O 1
ATOM 1152 N N . THR A 1 149 ? -26.182 -19.113 19.949 1.00 73.12 149 THR A N 1
ATOM 1153 C CA . THR A 1 149 ? -26.656 -20.339 19.289 1.00 73.12 149 THR A CA 1
ATOM 1154 C C . THR A 1 149 ? -25.610 -20.961 18.360 1.00 73.12 149 THR A C 1
ATOM 1156 O O . THR A 1 149 ? -25.614 -22.179 18.180 1.00 73.12 149 THR A O 1
ATOM 1159 N N . ALA A 1 150 ? -24.674 -20.171 17.821 1.00 71.00 150 ALA A N 1
ATOM 1160 C CA . ALA A 1 150 ? -23.582 -20.681 16.993 1.00 71.00 150 ALA A CA 1
ATOM 1161 C C . ALA A 1 150 ? -22.556 -21.492 17.808 1.00 71.00 150 ALA A C 1
ATOM 1163 O O . ALA A 1 150 ? -22.104 -22.544 17.356 1.00 71.00 150 ALA A O 1
ATOM 1164 N N . GLN A 1 151 ? -22.220 -21.056 19.025 1.00 68.31 151 GLN A N 1
ATOM 1165 C CA . GLN A 1 151 ? -21.161 -21.682 19.830 1.00 68.31 151 GLN A CA 1
ATOM 1166 C C . GLN A 1 151 ? -21.552 -23.044 20.426 1.00 68.31 151 GLN A C 1
ATOM 1168 O O . GLN A 1 151 ? -20.709 -23.932 20.534 1.00 68.31 151 GLN A O 1
ATOM 1173 N N . HIS A 1 152 ? -22.829 -23.257 20.754 1.00 62.78 152 HIS A N 1
ATOM 1174 C CA . HIS A 1 152 ? -23.297 -24.525 21.331 1.00 62.78 152 HIS A CA 1
ATOM 1175 C C . HIS A 1 152 ? -23.394 -25.684 20.324 1.00 62.78 152 HIS A C 1
ATOM 1177 O O . HIS A 1 152 ? -23.580 -26.831 20.726 1.00 62.78 152 HIS A O 1
ATOM 1183 N N . SER A 1 153 ? -23.230 -25.416 19.025 1.00 55.09 153 SER A N 1
ATOM 1184 C CA . SER A 1 153 ? -23.313 -26.438 17.972 1.00 55.09 153 SER A CA 1
ATOM 1185 C C . SER A 1 153 ? -22.061 -27.323 17.834 1.00 55.09 153 SER A C 1
ATOM 1187 O O . SER A 1 153 ? -22.113 -28.347 17.162 1.00 55.09 153 SER A O 1
ATOM 1189 N N . LEU A 1 154 ? -20.950 -26.980 18.501 1.00 50.75 154 LEU A N 1
ATOM 1190 C CA . LEU A 1 154 ? -19.647 -27.648 18.340 1.00 50.75 154 LEU A CA 1
ATOM 1191 C C . LEU A 1 154 ? -19.336 -28.739 19.388 1.00 50.75 154 LEU A C 1
ATOM 1193 O O . LEU A 1 154 ? -18.226 -29.265 19.395 1.00 50.75 154 LEU A O 1
ATOM 1197 N N . GLY A 1 155 ? -20.277 -29.083 20.277 1.00 50.44 155 GLY A N 1
ATOM 1198 C CA . GLY A 1 155 ? -20.009 -29.954 21.437 1.00 50.44 155 GLY A CA 1
ATOM 1199 C C . GLY A 1 155 ? -20.851 -31.228 21.581 1.00 50.44 155 GLY A C 1
ATOM 1200 O O . GLY A 1 155 ? -20.783 -31.853 22.635 1.00 50.44 155 GLY A O 1
ATOM 1201 N N . ALA A 1 156 ? -21.668 -31.618 20.600 1.00 45.09 156 ALA A N 1
ATOM 1202 C CA . ALA A 1 156 ? -22.646 -32.692 20.795 1.00 45.09 156 ALA A CA 1
ATOM 1203 C C . ALA A 1 156 ? -22.224 -34.042 20.181 1.00 45.09 156 ALA A C 1
ATOM 1205 O O . ALA A 1 156 ? -22.567 -34.341 19.043 1.00 45.09 156 ALA A O 1
ATOM 1206 N N . ASP A 1 157 ? -21.628 -34.901 21.014 1.00 45.28 157 ASP A N 1
ATOM 1207 C CA . ASP A 1 157 ? -21.779 -36.372 20.952 1.00 45.28 157 ASP A CA 1
ATOM 1208 C C . ASP A 1 157 ? -23.155 -36.828 21.510 1.00 45.28 157 ASP A C 1
ATOM 1210 O O . ASP A 1 157 ? -23.380 -37.997 21.821 1.00 45.28 157 ASP A O 1
ATOM 1214 N N . MET A 1 158 ? -24.111 -35.903 21.661 1.00 53.12 158 MET A N 1
ATOM 1215 C CA . MET A 1 158 ? -25.476 -36.206 22.088 1.00 53.12 158 MET A CA 1
ATOM 1216 C C . MET A 1 158 ? -26.367 -36.481 20.871 1.00 53.12 158 MET A C 1
ATOM 1218 O O . MET A 1 158 ? -26.338 -35.706 19.912 1.00 53.12 158 MET A O 1
ATOM 1222 N N . PRO A 1 159 ? -27.169 -37.564 20.886 1.00 44.78 159 PRO A N 1
ATOM 1223 C CA . PRO A 1 159 ? -27.893 -38.028 19.713 1.00 44.78 159 PRO A CA 1
ATOM 1224 C C . PRO A 1 159 ? -28.850 -36.953 19.196 1.00 44.78 159 PRO A C 1
ATOM 1226 O O . PRO A 1 159 ? -29.684 -36.413 19.927 1.00 44.78 159 PRO A O 1
ATOM 1229 N N . ALA A 1 160 ? -28.687 -36.663 17.906 1.00 42.75 160 ALA A N 1
ATOM 1230 C CA . ALA A 1 160 ? -29.435 -35.696 17.125 1.00 42.75 160 ALA A CA 1
ATOM 1231 C C . ALA A 1 160 ? -30.947 -35.920 17.251 1.00 42.75 160 ALA A C 1
ATOM 1233 O O . ALA A 1 160 ? -31.542 -36.729 16.542 1.00 42.75 160 ALA A O 1
ATOM 1234 N N . THR A 1 161 ? -31.584 -35.162 18.137 1.00 48.03 161 THR A N 1
ATOM 1235 C CA . THR A 1 161 ? -33.021 -34.924 18.033 1.00 48.03 161 THR A CA 1
ATOM 1236 C C . THR A 1 161 ? -33.169 -33.743 17.082 1.00 48.03 161 THR A C 1
ATOM 1238 O O . THR A 1 161 ? -32.610 -32.677 17.325 1.00 48.03 161 THR A O 1
ATOM 1241 N N . SER A 1 162 ? -33.842 -33.964 15.957 1.00 48.47 162 SER A N 1
ATOM 1242 C CA . SER A 1 162 ? -33.961 -33.081 14.790 1.00 48.47 162 SER A CA 1
ATOM 1243 C C . SER A 1 162 ? -34.784 -31.808 15.046 1.00 48.47 162 SER A C 1
ATOM 1245 O O . SER A 1 162 ? -35.741 -31.529 14.321 1.00 48.47 162 SER A O 1
ATOM 1247 N N . GLN A 1 163 ? -34.467 -31.047 16.091 1.00 53.16 163 GLN A N 1
ATOM 1248 C CA . GLN A 1 163 ? -35.038 -29.718 16.262 1.00 53.16 163 GLN A CA 1
ATOM 1249 C C . GLN A 1 163 ? -34.347 -28.750 15.289 1.00 53.16 163 GLN A C 1
ATOM 1251 O O . GLN A 1 163 ? -33.113 -28.723 15.253 1.00 53.16 163 GLN A O 1
ATOM 1256 N N . PRO A 1 164 ? -35.108 -27.972 14.490 1.00 53.53 164 PRO A N 1
ATOM 1257 C CA . PRO A 1 164 ? -34.540 -26.887 13.699 1.00 53.53 164 PRO A CA 1
ATOM 1258 C C . PRO A 1 164 ? -33.733 -25.993 14.637 1.00 53.53 164 PRO A C 1
ATOM 1260 O O . PRO A 1 164 ? -34.181 -25.660 15.739 1.00 53.53 164 PRO A O 1
ATOM 1263 N N . SER A 1 165 ? -32.496 -25.700 14.248 1.00 56.47 165 SER A N 1
ATOM 1264 C CA . SER A 1 165 ? -31.549 -25.014 15.115 1.00 56.47 165 SER A CA 1
ATOM 1265 C C . SER A 1 165 ? -32.147 -23.681 15.572 1.00 56.47 165 SER A C 1
ATOM 1267 O O . SER A 1 165 ? -32.633 -22.891 14.762 1.00 56.47 165 SER A O 1
ATOM 1269 N N . ARG A 1 166 ? -32.099 -23.428 16.890 1.00 61.06 166 ARG A N 1
ATOM 1270 C CA . ARG A 1 166 ? -32.568 -22.203 17.578 1.00 61.06 166 ARG A CA 1
ATOM 1271 C C . ARG A 1 166 ? -32.200 -20.887 16.856 1.00 61.06 166 ARG A C 1
ATOM 1273 O O . ARG A 1 166 ? -32.839 -19.874 17.088 1.00 61.06 166 ARG A O 1
ATOM 1280 N N . SER A 1 167 ? -31.193 -20.893 15.980 1.00 64.62 167 SER A N 1
ATOM 1281 C CA . SER A 1 167 ? -30.681 -19.741 15.237 1.00 64.62 167 SER A CA 1
ATOM 1282 C C . SER A 1 167 ? -31.422 -19.399 13.939 1.00 64.62 167 SER A C 1
ATOM 1284 O O . SER A 1 167 ? -31.178 -18.333 13.384 1.00 64.62 167 SER A O 1
ATOM 1286 N N . GLU A 1 168 ? -32.305 -20.245 13.401 1.00 76.00 168 GLU A N 1
ATOM 1287 C CA . GLU A 1 168 ? -32.788 -20.048 12.024 1.00 76.00 168 GLU A CA 1
ATOM 1288 C C . GLU A 1 168 ? -33.738 -18.840 11.878 1.00 76.00 168 GLU A C 1
ATOM 1290 O O . GLU A 1 168 ? -33.689 -18.107 10.884 1.00 76.00 168 GLU A O 1
ATOM 1295 N N . ARG A 1 169 ? -34.552 -18.542 12.902 1.00 78.06 169 ARG A N 1
ATOM 1296 C CA . ARG A 1 169 ? -35.467 -17.384 12.904 1.00 78.06 169 ARG A CA 1
ATOM 1297 C C . ARG A 1 169 ? -34.704 -16.058 12.996 1.00 78.06 169 ARG A C 1
ATOM 1299 O O . ARG A 1 169 ? -34.918 -15.169 12.173 1.00 78.06 169 ARG A O 1
ATOM 1306 N N . THR A 1 170 ? -33.774 -15.946 13.942 1.00 79.94 170 THR A N 1
ATOM 1307 C CA . THR A 1 170 ? -32.906 -14.771 14.138 1.00 79.94 170 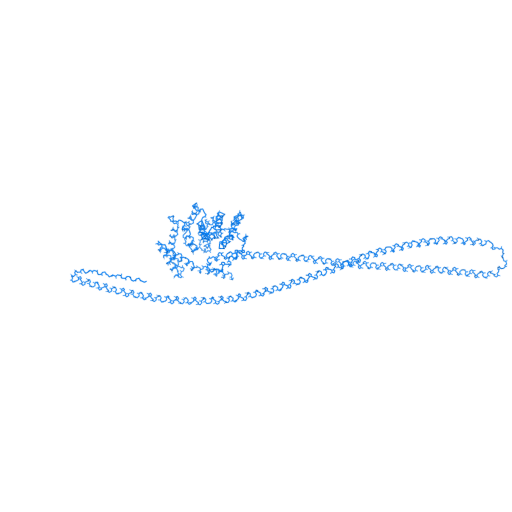THR A CA 1
ATOM 1308 C C . THR A 1 170 ? -31.928 -14.584 12.976 1.00 79.94 170 THR A C 1
ATOM 1310 O O . THR A 1 170 ? -31.756 -13.469 12.481 1.00 79.94 170 THR A O 1
ATOM 1313 N N . ARG A 1 171 ? -31.357 -15.670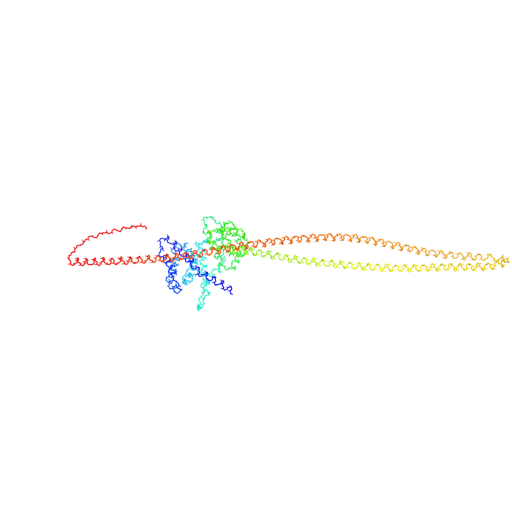 12.449 1.00 82.88 171 ARG A N 1
ATOM 1314 C CA . ARG A 1 171 ? -30.494 -15.640 11.262 1.00 82.88 171 ARG A CA 1
ATOM 1315 C C . ARG A 1 171 ? -31.253 -15.190 10.019 1.00 82.88 171 ARG A C 1
ATOM 1317 O O . ARG A 1 171 ? -30.823 -14.256 9.343 1.00 82.88 171 ARG A O 1
ATOM 1324 N N . SER A 1 172 ? -32.420 -15.782 9.758 1.00 83.56 172 SER A N 1
ATOM 1325 C CA . SER A 1 172 ? -33.255 -15.392 8.617 1.00 83.56 172 SER A CA 1
ATOM 1326 C C . SER A 1 172 ? -33.744 -13.946 8.724 1.00 83.56 172 SER A C 1
ATOM 1328 O O . SER A 1 172 ? -33.939 -13.297 7.696 1.00 83.56 172 SER A O 1
ATOM 1330 N N . PHE A 1 173 ? -33.894 -13.401 9.938 1.00 84.19 173 PHE A N 1
ATOM 1331 C CA . PHE A 1 173 ? -34.176 -11.981 10.137 1.00 84.19 173 PHE A CA 1
ATOM 1332 C C . PHE A 1 173 ? -33.042 -11.107 9.589 1.00 84.19 173 PHE A C 1
ATOM 1334 O O . PHE A 1 173 ? -33.307 -10.228 8.764 1.00 84.19 173 PHE A O 1
ATOM 1341 N N . PHE A 1 174 ? -31.790 -11.354 9.996 1.00 84.19 174 PHE A N 1
ATOM 1342 C CA . PHE A 1 174 ? -30.643 -10.577 9.515 1.00 84.19 174 PHE A CA 1
ATOM 1343 C C . PHE A 1 174 ? -30.364 -10.799 8.031 1.00 84.19 174 PHE A C 1
ATOM 1345 O O . PHE A 1 174 ? -30.021 -9.839 7.353 1.00 84.19 174 PHE A O 1
ATOM 1352 N N . GLU A 1 175 ? -30.572 -12.002 7.497 1.00 87.88 175 GLU A N 1
ATOM 1353 C CA . GLU A 1 175 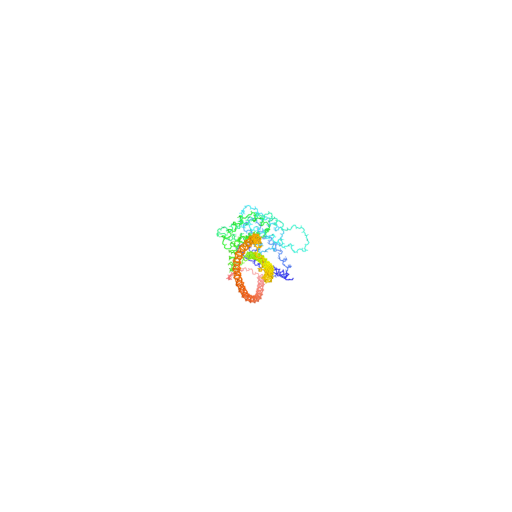? -30.381 -12.286 6.070 1.00 87.88 175 GLU A CA 1
ATOM 1354 C C . GLU A 1 175 ? -31.464 -11.620 5.203 1.00 87.88 175 GLU A C 1
ATOM 1356 O O . GLU A 1 175 ? -31.147 -10.893 4.261 1.00 87.88 175 GLU A O 1
ATOM 1361 N N . ARG A 1 176 ? -32.753 -11.777 5.543 1.00 89.81 176 ARG A N 1
ATOM 1362 C CA . ARG A 1 176 ? -33.866 -11.217 4.748 1.00 89.81 176 ARG A CA 1
ATOM 1363 C C . ARG A 1 176 ? -33.989 -9.703 4.876 1.00 89.81 176 ARG A C 1
ATOM 1365 O O . ARG A 1 176 ? -34.481 -9.050 3.958 1.00 89.81 176 ARG A O 1
ATOM 1372 N N . ARG A 1 177 ? -33.596 -9.134 6.021 1.00 90.19 177 ARG A N 1
ATOM 1373 C CA . ARG A 1 177 ? -33.701 -7.691 6.293 1.00 90.19 177 ARG A CA 1
ATOM 1374 C C . ARG A 1 177 ? -32.356 -6.972 6.290 1.00 90.19 177 ARG A C 1
ATOM 1376 O O . ARG A 1 177 ? -32.344 -5.788 6.615 1.00 90.19 177 ARG A O 1
ATOM 1383 N N . ALA A 1 178 ? -31.268 -7.620 5.862 1.00 93.06 178 ALA A N 1
ATOM 1384 C CA . ALA A 1 178 ? -29.907 -7.074 5.906 1.00 93.06 178 ALA A CA 1
ATOM 1385 C C . ALA A 1 178 ? -29.835 -5.626 5.409 1.00 93.06 178 ALA A C 1
ATOM 1387 O O . ALA A 1 178 ? -29.424 -4.741 6.149 1.00 93.06 178 ALA A O 1
ATOM 1388 N N . SER A 1 179 ? -30.324 -5.362 4.193 1.00 94.25 179 SER A N 1
ATOM 1389 C CA . SER A 1 179 ? -30.299 -4.026 3.582 1.00 94.25 179 SER A CA 1
ATOM 1390 C C . SER A 1 179 ? -31.026 -2.968 4.420 1.00 94.25 179 SER A C 1
ATOM 1392 O O . SER A 1 179 ? -30.533 -1.853 4.576 1.00 94.25 179 SER A O 1
ATOM 1394 N N . LYS A 1 180 ? -32.196 -3.304 4.979 1.00 93.44 180 LYS A N 1
ATOM 1395 C CA . LYS A 1 180 ? -32.993 -2.370 5.789 1.00 93.44 180 LYS A CA 1
ATOM 1396 C C . LYS A 1 180 ? -32.360 -2.148 7.162 1.00 93.44 180 LYS A C 1
ATOM 1398 O O . LYS A 1 180 ? -32.343 -1.020 7.644 1.00 93.44 180 LYS A O 1
ATOM 1403 N N . THR A 1 181 ? -31.811 -3.201 7.765 1.00 93.75 181 THR A N 1
ATOM 1404 C CA . THR A 1 181 ? -31.056 -3.119 9.019 1.00 93.75 181 THR A CA 1
ATOM 1405 C C . THR A 1 181 ? -29.805 -2.262 8.838 1.00 93.75 181 THR A C 1
ATOM 1407 O O . THR A 1 181 ? -29.597 -1.346 9.626 1.00 93.75 181 THR A O 1
ATOM 1410 N N . ILE A 1 182 ? -29.023 -2.478 7.770 1.00 95.75 182 ILE A N 1
ATOM 1411 C CA . ILE A 1 182 ? -27.860 -1.640 7.438 1.00 95.75 182 ILE A CA 1
ATOM 1412 C C . ILE A 1 182 ? -28.301 -0.186 7.283 1.00 95.75 182 ILE A C 1
ATOM 1414 O O . ILE A 1 182 ? -27.744 0.681 7.943 1.00 95.75 182 ILE A O 1
ATOM 1418 N N . GLN A 1 183 ? -29.329 0.087 6.475 1.00 94.94 183 GLN A N 1
ATOM 1419 C CA . GLN A 1 183 ? -29.823 1.448 6.260 1.00 94.94 183 GLN A CA 1
ATOM 1420 C C . GLN A 1 183 ? -30.229 2.136 7.571 1.00 94.94 183 GLN A C 1
ATOM 1422 O O . GLN A 1 183 ? -29.848 3.283 7.795 1.00 94.94 183 GLN A O 1
ATOM 1427 N N . LEU A 1 184 ? -30.973 1.443 8.440 1.00 93.38 184 LEU A N 1
ATOM 1428 C CA . LEU A 1 184 ? -31.380 1.966 9.745 1.00 93.38 184 LEU A CA 1
ATOM 1429 C C . LEU A 1 184 ? -30.168 2.289 10.616 1.00 93.38 184 LEU A C 1
ATOM 1431 O O . LEU A 1 184 ? -30.055 3.402 11.122 1.00 93.38 184 LEU A O 1
ATOM 1435 N N . VAL A 1 185 ? -29.246 1.339 10.766 1.00 95.31 185 VAL A N 1
ATOM 1436 C CA . VAL A 1 185 ? -28.071 1.499 11.625 1.00 95.31 185 VAL A CA 1
ATOM 1437 C C . VAL A 1 185 ? -27.129 2.583 11.084 1.00 95.31 185 VAL A C 1
ATOM 1439 O O . VAL A 1 185 ? -26.615 3.393 11.852 1.00 95.31 185 VAL A O 1
ATOM 1442 N N . VAL A 1 186 ? -26.939 2.658 9.765 1.00 96.06 186 VAL A N 1
ATOM 1443 C CA . VAL A 1 186 ? -26.146 3.712 9.117 1.00 96.06 186 VAL A CA 1
ATOM 1444 C C . VAL A 1 186 ? -26.786 5.080 9.325 1.00 96.06 186 VAL A C 1
ATOM 1446 O O . VAL A 1 186 ? -26.078 6.038 9.619 1.00 96.06 186 VAL A O 1
ATOM 1449 N N . LEU A 1 187 ? -28.113 5.190 9.224 1.00 94.19 187 LEU A N 1
ATOM 1450 C CA . LEU A 1 187 ? -28.806 6.451 9.482 1.00 94.19 187 LEU A CA 1
ATOM 1451 C C . LEU A 1 187 ? -28.607 6.911 10.934 1.00 94.19 187 LEU A C 1
ATOM 1453 O O . LEU A 1 187 ? -28.324 8.086 11.161 1.00 94.19 187 LEU A O 1
ATOM 1457 N N . GLN A 1 188 ? -28.651 5.980 11.894 1.00 93.12 188 GLN A N 1
ATOM 1458 C CA . GLN A 1 188 ? -28.331 6.267 13.296 1.00 93.12 188 GLN A CA 1
ATOM 1459 C C . GLN A 1 188 ? -26.890 6.741 13.475 1.00 93.12 188 GLN A C 1
ATOM 1461 O O . GLN A 1 188 ? -26.656 7.735 14.158 1.00 93.12 188 GLN A O 1
ATOM 1466 N N . ALA A 1 189 ? -25.924 6.087 12.825 1.00 94.94 189 ALA A N 1
ATOM 1467 C CA . ALA A 1 189 ? -24.530 6.521 12.856 1.00 94.94 189 ALA A CA 1
ATOM 1468 C C . ALA A 1 189 ? -24.359 7.933 12.261 1.00 94.94 189 ALA A C 1
ATOM 1470 O O . ALA A 1 189 ? -23.682 8.780 12.837 1.00 94.94 189 ALA A O 1
ATOM 1471 N N . VAL A 1 190 ? -25.043 8.232 11.150 1.00 94.88 190 VAL A N 1
ATOM 1472 C CA . VAL A 1 190 ? -25.038 9.556 10.503 1.00 94.88 190 VAL A CA 1
ATOM 1473 C C . VAL A 1 190 ? -25.620 10.649 11.409 1.00 94.88 190 VAL A C 1
ATOM 1475 O O . VAL A 1 190 ? -25.172 11.798 11.327 1.00 94.88 190 VAL A O 1
ATOM 1478 N N . TRP A 1 191 ? -26.627 10.330 12.226 1.00 92.81 191 TRP A N 1
ATOM 1479 C CA . TRP A 1 191 ? -27.207 11.254 13.207 1.00 92.81 191 TRP A CA 1
ATOM 1480 C C . TRP A 1 191 ? -26.329 11.410 14.446 1.00 92.81 191 TRP A C 1
ATOM 1482 O O . TRP A 1 191 ? -26.115 12.536 14.896 1.00 92.81 191 TRP A O 1
ATOM 1492 N N . ALA A 1 192 ? -25.742 10.317 14.934 1.00 92.56 192 ALA A N 1
ATOM 1493 C CA . ALA A 1 192 ? -24.784 10.342 16.033 1.00 92.56 192 ALA A CA 1
ATOM 1494 C C . ALA A 1 192 ? -23.580 11.249 15.723 1.00 92.56 192 ALA A C 1
ATOM 1496 O O . ALA A 1 192 ? -23.146 11.994 16.595 1.00 92.56 192 ALA A O 1
ATOM 1497 N N . CYS A 1 193 ? -23.113 11.267 14.469 1.00 93.44 193 CYS A N 1
ATOM 1498 C CA . CYS A 1 193 ? -22.044 12.157 14.004 1.00 93.44 193 CYS A CA 1
ATOM 1499 C C . CYS A 1 193 ? -22.486 13.605 13.686 1.00 93.44 193 CYS A C 1
ATOM 1501 O O . CYS A 1 193 ? -21.647 14.403 13.286 1.00 93.44 193 CYS A O 1
ATOM 1503 N N . GLN A 1 194 ? -23.779 13.957 13.760 1.00 90.31 194 GLN A N 1
ATOM 1504 C CA . GLN A 1 194 ? -24.269 15.310 13.416 1.00 90.31 194 GLN A CA 1
ATOM 1505 C C . GLN A 1 194 ? -24.741 16.131 14.623 1.00 90.31 194 GLN A C 1
ATOM 1507 O O . GLN A 1 194 ? -24.700 17.353 14.558 1.00 90.31 194 GLN A O 1
ATOM 1512 N N . ALA A 1 195 ? -25.265 15.484 15.663 1.00 73.19 195 ALA A N 1
ATOM 1513 C CA . ALA A 1 195 ? -26.011 16.169 16.720 1.00 73.19 195 ALA A CA 1
ATOM 1514 C C . ALA A 1 195 ? -25.148 17.075 17.632 1.00 73.19 195 ALA A C 1
ATOM 1516 O O . ALA A 1 195 ? -23.924 16.954 17.672 1.00 73.19 195 ALA A O 1
ATOM 1517 N N . GLU A 1 196 ? -25.807 17.973 18.366 1.00 74.94 196 GLU A N 1
ATOM 1518 C CA . GLU A 1 196 ? -25.204 18.880 19.358 1.00 74.94 196 GLU A CA 1
ATOM 1519 C C . GLU A 1 196 ? -24.722 18.123 20.620 1.00 74.94 196 GLU A C 1
ATOM 1521 O O . GLU A 1 196 ? -24.942 16.913 20.758 1.00 74.94 196 GLU A O 1
ATOM 1526 N N . GLU A 1 197 ? -23.993 18.802 21.516 1.00 73.50 197 GLU A N 1
ATOM 1527 C CA . GLU A 1 197 ? -23.307 18.179 22.665 1.00 73.50 197 GLU A CA 1
ATOM 1528 C C . GLU A 1 197 ? -24.251 17.514 23.685 1.00 73.50 197 GLU A C 1
ATOM 1530 O O . GLU A 1 197 ? -23.864 16.512 24.294 1.00 73.50 197 GLU A O 1
ATOM 1535 N N . ASP A 1 198 ? -25.502 17.970 23.788 1.00 74.88 198 ASP A N 1
ATOM 1536 C CA . ASP A 1 198 ? -26.455 17.617 24.857 1.00 74.88 198 ASP A CA 1
ATOM 1537 C C . ASP A 1 198 ? -26.838 16.124 24.945 1.00 74.88 198 ASP A C 1
ATOM 1539 O O . ASP A 1 198 ? -27.372 15.673 25.956 1.00 74.88 198 ASP A O 1
ATOM 1543 N N . LEU A 1 199 ? -26.552 15.317 23.914 1.00 83.94 199 LEU A N 1
ATOM 1544 C CA . LEU A 1 199 ? -26.880 13.880 23.863 1.00 83.94 199 LEU A CA 1
ATOM 1545 C C . LEU A 1 199 ? -25.648 12.983 23.655 1.00 83.94 199 LEU A C 1
ATOM 1547 O O . LEU A 1 199 ? -25.742 11.922 23.029 1.00 83.94 199 LEU A O 1
ATOM 1551 N N . ARG A 1 200 ? -24.471 13.391 24.146 1.00 87.56 200 ARG A N 1
ATOM 1552 C CA . ARG A 1 200 ? -23.195 12.668 23.957 1.00 87.56 200 ARG A CA 1
ATOM 1553 C C . ARG A 1 200 ? -23.289 11.155 24.216 1.00 87.56 200 ARG A C 1
ATOM 1555 O O . ARG A 1 200 ? -22.991 10.383 23.301 1.00 87.56 200 ARG A O 1
ATOM 1562 N N . ASP A 1 201 ? -23.774 10.730 25.379 1.00 88.00 201 ASP A N 1
ATOM 1563 C CA . ASP A 1 201 ? -23.779 9.311 25.777 1.00 88.00 201 ASP A CA 1
ATOM 1564 C C . ASP A 1 201 ? -24.687 8.441 24.902 1.00 88.00 201 ASP A C 1
ATOM 1566 O O . ASP A 1 201 ? -24.321 7.333 24.497 1.00 88.00 201 ASP A O 1
ATOM 1570 N N . SER A 1 202 ? -25.860 8.967 24.546 1.00 89.38 202 SER A N 1
ATOM 1571 C CA . SER A 1 202 ? -26.827 8.290 23.677 1.00 89.38 202 SER A CA 1
ATOM 1572 C C . SER A 1 202 ? -26.247 8.055 22.276 1.00 89.38 202 SER A C 1
ATOM 1574 O O . SER A 1 202 ? -26.356 6.962 21.717 1.00 89.38 202 SER A O 1
ATOM 1576 N N . ARG A 1 203 ? -25.522 9.040 21.733 1.00 91.31 203 ARG A N 1
ATOM 1577 C CA . ARG A 1 203 ? -24.862 8.946 20.420 1.00 91.31 203 ARG A CA 1
ATOM 1578 C C . ARG A 1 203 ? -23.686 7.976 20.425 1.00 91.31 203 ARG A C 1
ATOM 1580 O O . ARG A 1 203 ? -23.540 7.187 19.491 1.00 91.31 203 ARG A O 1
ATOM 1587 N N . MET A 1 204 ? -22.854 8.010 21.469 1.00 91.56 204 MET A N 1
ATOM 1588 C CA . MET A 1 204 ? -21.749 7.054 21.613 1.00 91.56 204 MET A CA 1
ATOM 1589 C C . MET A 1 204 ? -22.294 5.632 21.709 1.00 91.56 204 MET A C 1
ATOM 1591 O O . MET A 1 204 ? -21.796 4.723 21.043 1.00 91.56 204 MET A O 1
ATOM 1595 N N . THR A 1 205 ? -23.366 5.453 22.481 1.00 91.56 205 THR A N 1
ATOM 1596 C CA . THR A 1 205 ? -24.087 4.185 22.588 1.00 91.56 205 THR A CA 1
ATOM 1597 C C . THR A 1 205 ? -24.629 3.743 21.231 1.00 91.56 205 THR A C 1
ATOM 1599 O O . THR A 1 205 ? -24.425 2.593 20.845 1.00 91.56 205 THR A O 1
ATOM 1602 N N . ALA A 1 206 ? -25.227 4.650 20.454 1.00 93.75 206 ALA A N 1
ATOM 1603 C CA . ALA A 1 206 ? -25.721 4.345 19.116 1.00 93.75 206 ALA A CA 1
ATOM 1604 C C . ALA A 1 206 ? -24.611 3.848 18.173 1.00 93.75 206 ALA A C 1
ATOM 1606 O O . ALA A 1 206 ? -24.796 2.842 17.490 1.00 93.75 206 ALA A O 1
ATOM 1607 N N . LEU A 1 207 ? -23.435 4.487 18.168 1.00 93.75 207 LEU A N 1
ATOM 1608 C CA . LEU A 1 207 ? -22.296 4.047 17.349 1.00 93.75 207 LEU A CA 1
ATOM 1609 C C . LEU A 1 207 ? -21.698 2.719 17.824 1.00 93.75 207 LEU A C 1
ATOM 1611 O O . LEU A 1 207 ? -21.334 1.883 16.994 1.00 93.75 207 LEU A O 1
ATOM 1615 N N . ARG A 1 208 ? -21.619 2.494 19.142 1.00 92.38 208 ARG A N 1
ATOM 1616 C CA . ARG A 1 208 ? -21.136 1.229 19.723 1.00 92.38 208 ARG A CA 1
ATOM 1617 C C . ARG A 1 208 ? -22.068 0.071 19.372 1.00 92.38 208 ARG A C 1
ATOM 1619 O O . ARG A 1 208 ? -21.612 -0.937 18.831 1.00 92.38 208 ARG A O 1
ATOM 1626 N N . LEU A 1 209 ? -23.369 0.235 19.615 1.00 93.25 209 LEU A N 1
ATOM 1627 C CA . LEU A 1 209 ? -24.384 -0.759 19.260 1.00 93.25 209 LEU A CA 1
ATOM 1628 C C . LEU A 1 209 ? -24.425 -0.972 17.749 1.00 93.25 209 LEU A C 1
ATOM 1630 O O . LEU A 1 209 ? -24.392 -2.110 17.293 1.00 93.25 209 LEU A O 1
ATOM 1634 N N . GLY A 1 210 ? -24.411 0.107 16.964 1.00 95.00 210 GLY A N 1
ATOM 1635 C CA . GLY A 1 210 ? -24.387 0.031 15.509 1.00 95.00 210 GLY A CA 1
ATOM 1636 C C . GLY A 1 210 ? -23.183 -0.750 14.987 1.00 95.00 210 GLY A C 1
ATOM 1637 O O . GLY A 1 210 ? -23.340 -1.632 14.147 1.00 95.00 210 GLY A O 1
ATOM 1638 N N . SER A 1 211 ? -21.992 -0.499 15.535 1.00 93.25 211 SER A N 1
ATOM 1639 C CA . SER A 1 211 ? -20.766 -1.219 15.163 1.00 93.25 211 SER A CA 1
ATOM 1640 C C . SER A 1 211 ? -20.850 -2.702 15.496 1.00 93.25 211 SER A C 1
ATOM 1642 O O . SER A 1 211 ? -20.302 -3.535 14.771 1.00 93.25 211 SER A O 1
ATOM 1644 N N . ARG A 1 212 ? -21.520 -3.049 16.599 1.00 91.56 212 ARG A N 1
ATOM 1645 C CA . ARG A 1 212 ? -21.756 -4.438 16.991 1.00 91.56 212 ARG A CA 1
ATOM 1646 C C . ARG A 1 212 ? -22.731 -5.112 16.024 1.00 91.56 212 ARG A C 1
ATOM 1648 O O . ARG A 1 212 ? -22.374 -6.133 15.445 1.00 91.56 212 ARG A O 1
ATOM 1655 N N . ILE A 1 213 ? -23.868 -4.476 15.741 1.00 94.12 213 ILE A N 1
ATOM 1656 C CA . ILE A 1 213 ? -24.907 -4.998 14.840 1.00 94.12 213 ILE A CA 1
ATOM 1657 C C . ILE A 1 213 ? -24.358 -5.214 13.427 1.00 94.12 213 ILE A C 1
ATOM 1659 O O . ILE A 1 213 ? -24.571 -6.269 12.838 1.00 94.12 213 ILE A O 1
ATOM 1663 N N . ILE A 1 214 ? -23.603 -4.254 12.882 1.00 95.12 214 ILE A N 1
ATOM 1664 C CA . ILE A 1 214 ? -22.974 -4.382 11.556 1.00 95.12 214 ILE A CA 1
ATOM 1665 C C . ILE A 1 214 ? -21.973 -5.550 11.502 1.00 95.12 214 ILE A C 1
ATOM 1667 O O . ILE A 1 214 ? -21.775 -6.140 10.436 1.00 95.12 214 ILE A O 1
ATOM 1671 N N . ALA A 1 215 ? -21.348 -5.927 12.621 1.00 90.50 215 ALA A N 1
ATOM 1672 C CA . ALA A 1 215 ? -20.462 -7.089 12.655 1.00 90.50 215 ALA A CA 1
ATOM 1673 C C . ALA A 1 215 ? -21.222 -8.410 12.442 1.00 90.50 215 ALA A C 1
ATOM 1675 O O . ALA A 1 215 ? -20.682 -9.303 11.796 1.00 90.50 215 ALA A O 1
ATOM 1676 N N . ALA A 1 216 ? -22.475 -8.506 12.904 1.00 89.88 216 ALA A N 1
ATOM 1677 C CA . ALA A 1 216 ? -23.310 -9.700 12.745 1.00 89.88 216 ALA A CA 1
ATOM 1678 C C . ALA A 1 216 ? -23.910 -9.867 11.340 1.00 89.88 216 ALA A C 1
ATOM 1680 O O . ALA A 1 216 ? -24.361 -10.955 10.984 1.00 89.88 216 ALA A O 1
ATOM 1681 N N . ILE A 1 217 ? -23.939 -8.806 10.529 1.00 92.94 217 ILE A N 1
ATOM 1682 C CA . ILE A 1 217 ? -24.496 -8.870 9.174 1.00 92.94 217 ILE A CA 1
ATOM 1683 C C . ILE A 1 217 ? -23.477 -9.528 8.223 1.00 92.94 217 ILE A C 1
ATOM 1685 O O . ILE A 1 217 ? -22.312 -9.107 8.215 1.00 92.94 217 ILE A O 1
ATOM 1689 N N . PRO A 1 218 ? -23.894 -10.496 7.375 1.00 91.88 218 PRO A N 1
ATOM 1690 C CA . PRO A 1 218 ? -23.018 -11.142 6.400 1.00 91.88 218 PRO A CA 1
ATOM 1691 C C . PRO A 1 218 ? -22.260 -10.145 5.518 1.00 91.88 218 PRO A C 1
ATOM 1693 O O . PRO A 1 218 ? -22.801 -9.122 5.082 1.00 91.88 218 PRO A O 1
ATOM 1696 N N . SER A 1 219 ? -20.995 -10.454 5.235 1.00 91.06 219 SER A N 1
ATOM 1697 C CA . SER A 1 219 ? -20.098 -9.547 4.513 1.00 91.06 219 SER A CA 1
ATOM 1698 C C . SER A 1 219 ? -20.568 -9.244 3.086 1.00 91.06 219 SER A C 1
ATOM 1700 O O . SER A 1 219 ? -20.412 -8.121 2.608 1.00 91.06 219 SER A O 1
ATOM 1702 N N . GLU A 1 220 ? -21.226 -10.206 2.441 1.00 93.00 220 GLU A N 1
ATOM 1703 C CA . GLU A 1 220 ? -21.806 -10.108 1.105 1.00 93.00 220 GLU A CA 1
ATOM 1704 C C . GLU A 1 220 ? -22.928 -9.070 1.076 1.00 93.00 220 GLU A C 1
ATOM 1706 O O . GLU A 1 220 ? -22.957 -8.212 0.195 1.00 93.00 220 GLU A O 1
ATOM 1711 N N . ALA A 1 221 ? -23.814 -9.099 2.077 1.00 94.44 221 ALA A N 1
ATOM 1712 C CA . ALA A 1 221 ? -24.925 -8.161 2.178 1.00 94.44 221 ALA A CA 1
ATOM 1713 C C . ALA A 1 221 ? -24.433 -6.733 2.453 1.00 94.44 221 ALA A C 1
ATOM 1715 O O . ALA A 1 221 ? -24.937 -5.781 1.856 1.00 94.44 221 ALA A O 1
ATOM 1716 N N . LYS A 1 222 ? -23.404 -6.586 3.301 1.00 94.94 222 LYS A N 1
ATOM 1717 C CA . LYS A 1 222 ? -22.741 -5.296 3.542 1.00 94.94 222 LYS A CA 1
ATOM 1718 C C . LYS A 1 222 ? -22.121 -4.737 2.268 1.00 94.94 222 LYS A C 1
ATOM 1720 O O . LYS A 1 222 ? -22.409 -3.604 1.898 1.00 94.94 222 LYS A O 1
ATOM 1725 N N . ARG A 1 223 ? -21.343 -5.553 1.548 1.00 94.12 223 ARG A N 1
ATOM 1726 C CA . ARG A 1 223 ? -20.700 -5.163 0.286 1.00 94.12 223 ARG A CA 1
ATOM 1727 C C . ARG A 1 223 ? -21.726 -4.745 -0.768 1.00 94.12 223 ARG A C 1
ATOM 1729 O O . ARG A 1 223 ? -21.566 -3.690 -1.375 1.00 94.12 223 ARG A O 1
ATOM 1736 N N . ALA A 1 224 ? -22.785 -5.536 -0.950 1.00 94.69 224 ALA A N 1
ATOM 1737 C CA . ALA A 1 224 ? -23.862 -5.230 -1.889 1.00 94.69 224 ALA A CA 1
ATOM 1738 C C . ALA A 1 224 ? -24.554 -3.899 -1.550 1.00 94.69 224 ALA A C 1
ATOM 1740 O O . ALA A 1 224 ? -24.778 -3.075 -2.436 1.00 94.69 224 ALA A O 1
ATOM 1741 N N . TRP A 1 225 ? -24.831 -3.653 -0.266 1.00 96.50 225 TRP A N 1
ATOM 1742 C CA . TRP A 1 225 ? -25.435 -2.398 0.178 1.00 96.50 225 TRP A CA 1
ATOM 1743 C C . TRP A 1 225 ? -24.509 -1.195 -0.031 1.00 96.50 225 TRP A C 1
ATOM 1745 O O . TRP A 1 225 ? -24.960 -0.155 -0.513 1.00 96.50 225 TRP A O 1
ATOM 1755 N N . CYS A 1 226 ? -23.215 -1.339 0.276 1.00 95.50 226 CYS A N 1
ATOM 1756 C CA . CYS A 1 226 ? -22.239 -0.266 0.103 1.00 95.50 226 CYS A CA 1
ATOM 1757 C C . CYS A 1 226 ? -22.085 0.155 -1.362 1.00 95.50 226 CYS A C 1
ATOM 1759 O O . CYS A 1 226 ? -22.040 1.348 -1.648 1.00 95.50 226 CYS A O 1
ATOM 1761 N N . ILE A 1 227 ? -22.077 -0.810 -2.287 1.00 94.19 227 ILE A N 1
ATOM 1762 C CA . ILE A 1 227 ? -22.051 -0.546 -3.735 1.00 94.19 227 ILE A CA 1
ATOM 1763 C C . ILE A 1 227 ? -23.327 0.181 -4.182 1.00 94.19 227 ILE A C 1
ATOM 1765 O O . ILE A 1 227 ? -23.263 1.088 -5.007 1.00 94.19 227 ILE A O 1
ATOM 1769 N N . ALA A 1 228 ? -24.484 -0.185 -3.624 1.00 96.50 228 ALA A N 1
ATOM 1770 C CA . ALA A 1 228 ? -25.761 0.437 -3.965 1.00 96.50 228 ALA A CA 1
ATOM 1771 C C . ALA A 1 228 ? -25.944 1.850 -3.371 1.00 96.50 228 ALA A C 1
ATOM 1773 O O . ALA A 1 228 ? -26.750 2.622 -3.887 1.00 96.50 228 ALA A O 1
ATOM 1774 N N . SER A 1 229 ? -25.226 2.196 -2.294 1.00 96.62 229 SER A N 1
ATOM 1775 C CA . SER A 1 229 ? -25.455 3.425 -1.509 1.00 96.62 229 SER A CA 1
ATOM 1776 C C . SER A 1 229 ? -24.194 4.287 -1.282 1.00 96.62 229 SER A C 1
ATOM 1778 O O . SER A 1 229 ? -23.953 4.723 -0.148 1.00 96.62 229 SER A O 1
ATOM 1780 N N . PRO A 1 230 ? -23.393 4.610 -2.319 1.00 94.44 230 PRO A N 1
ATOM 1781 C CA . PRO A 1 230 ? -22.117 5.316 -2.145 1.00 94.44 230 PRO A CA 1
ATOM 1782 C C . PRO A 1 230 ? -22.288 6.726 -1.559 1.00 94.44 230 PRO A C 1
ATOM 1784 O O . PRO A 1 230 ? -21.479 7.178 -0.752 1.00 94.44 230 PRO A O 1
ATOM 1787 N N . THR A 1 231 ? -23.383 7.416 -1.892 1.00 94.62 231 THR A N 1
ATOM 1788 C CA . THR A 1 231 ? -23.670 8.778 -1.410 1.00 94.62 231 THR A CA 1
ATOM 1789 C C . THR A 1 231 ? -23.911 8.835 0.099 1.00 94.62 231 THR A C 1
ATOM 1791 O O . THR A 1 231 ? -23.509 9.795 0.760 1.00 94.62 231 THR A O 1
ATOM 1794 N N . VAL A 1 232 ? -24.540 7.802 0.669 1.00 95.25 232 VAL A N 1
ATOM 1795 C CA . VAL A 1 232 ? -24.790 7.709 2.114 1.00 95.25 232 VAL A CA 1
ATOM 1796 C C . VAL A 1 232 ? -23.482 7.458 2.860 1.00 95.25 232 VAL A C 1
ATOM 1798 O O . VAL A 1 232 ? -23.250 8.075 3.899 1.00 95.25 232 VAL A O 1
ATOM 1801 N N . ILE A 1 233 ? -22.608 6.615 2.305 1.00 94.19 233 ILE A N 1
ATOM 1802 C CA . ILE A 1 233 ? -21.286 6.329 2.872 1.00 94.19 233 ILE A CA 1
ATOM 1803 C C . ILE A 1 233 ? -20.417 7.582 2.854 1.00 94.19 233 ILE A C 1
ATOM 1805 O O . ILE A 1 233 ? -19.915 7.969 3.905 1.00 94.19 233 ILE A O 1
ATOM 1809 N N . ALA A 1 234 ? -20.326 8.275 1.717 1.00 92.12 234 ALA A N 1
ATOM 1810 C CA . ALA A 1 234 ? -19.577 9.526 1.616 1.00 92.12 234 ALA A CA 1
ATOM 1811 C C . ALA A 1 234 ? -20.081 10.575 2.627 1.00 92.12 234 ALA A C 1
ATOM 1813 O O . ALA A 1 234 ? -19.297 11.260 3.287 1.00 92.12 234 ALA A O 1
ATOM 1814 N N . LYS A 1 235 ? -21.406 10.666 2.821 1.00 95.19 235 LYS A N 1
ATOM 1815 C CA . LYS A 1 235 ? -22.008 11.551 3.829 1.00 95.19 235 LYS A CA 1
ATOM 1816 C C . LYS A 1 235 ? -21.647 11.139 5.259 1.00 95.19 235 LYS A C 1
ATOM 1818 O O . LYS A 1 235 ? -21.381 12.016 6.079 1.00 95.19 235 LYS A O 1
ATOM 1823 N N . LEU A 1 236 ? -21.649 9.842 5.567 1.00 94.94 236 LEU A N 1
ATOM 1824 C CA . LEU A 1 236 ? -21.240 9.320 6.871 1.00 94.94 236 LEU A CA 1
ATOM 1825 C C . LEU A 1 236 ? -19.758 9.606 7.141 1.00 94.94 236 LEU A C 1
ATOM 1827 O O . LEU A 1 236 ? -19.443 10.148 8.194 1.00 94.94 236 LEU A O 1
ATOM 1831 N N . GLN A 1 237 ? -18.875 9.319 6.184 1.00 93.00 237 GLN A N 1
ATOM 1832 C CA . GLN A 1 237 ? -17.434 9.574 6.285 1.00 93.00 237 GLN A CA 1
ATOM 1833 C C . GLN A 1 237 ? -17.146 11.059 6.524 1.00 93.00 237 GLN A C 1
ATOM 1835 O O . GLN A 1 237 ? -16.446 11.410 7.471 1.00 93.00 237 GLN A O 1
ATOM 1840 N N . LYS A 1 238 ? -17.763 11.945 5.731 1.00 93.06 238 LYS A N 1
ATOM 1841 C CA . LYS A 1 238 ? -17.611 13.398 5.886 1.00 93.06 238 LYS A CA 1
ATOM 1842 C C . LYS A 1 238 ? -18.013 13.876 7.284 1.00 93.06 238 LYS A C 1
ATOM 1844 O O . LYS A 1 238 ? -17.331 14.712 7.868 1.00 93.06 238 LYS A O 1
ATOM 1849 N N . LYS A 1 239 ? -19.114 13.355 7.831 1.00 94.31 239 LYS A N 1
ATOM 1850 C CA . LYS A 1 239 ? -19.571 13.719 9.180 1.00 94.31 239 LYS A CA 1
ATOM 1851 C C . LYS A 1 239 ? -18.722 13.110 10.289 1.00 94.31 239 LYS A C 1
ATOM 1853 O O . LYS A 1 239 ? -18.480 13.778 11.287 1.00 94.31 239 LYS A O 1
ATOM 1858 N N . ALA A 1 240 ? -18.268 11.873 10.114 1.00 92.25 240 ALA A N 1
ATOM 1859 C CA . ALA A 1 240 ? -17.368 11.210 11.049 1.00 92.25 240 ALA A CA 1
ATOM 1860 C C . ALA A 1 240 ? -16.071 12.015 11.220 1.00 92.25 240 ALA A C 1
ATOM 1862 O O . ALA A 1 240 ? -15.662 12.281 12.345 1.00 92.25 240 ALA A O 1
ATOM 1863 N N . LEU A 1 241 ? -15.484 12.482 10.112 1.00 90.62 241 LEU A N 1
ATOM 1864 C CA . LEU A 1 241 ? -14.283 13.324 10.128 1.00 90.62 241 LEU A CA 1
ATOM 1865 C C . LEU A 1 241 ? -14.521 14.678 10.816 1.00 90.62 241 LEU A C 1
ATOM 1867 O O . LEU A 1 241 ? -13.665 15.142 11.563 1.00 90.62 241 LEU A O 1
ATOM 1871 N N . ALA A 1 242 ? -15.699 15.280 10.630 1.00 91.38 242 ALA A N 1
ATOM 1872 C CA . ALA A 1 242 ? -16.069 16.540 11.279 1.00 91.38 242 ALA A CA 1
ATOM 1873 C C . ALA A 1 242 ? -16.436 16.406 12.774 1.00 91.38 242 ALA A C 1
ATOM 1875 O O . ALA A 1 242 ? -16.616 17.419 13.445 1.00 91.38 242 ALA A O 1
ATOM 1876 N N . SER A 1 243 ? -16.577 15.183 13.296 1.00 91.25 243 SER A N 1
ATOM 1877 C CA . SER A 1 243 ? -16.942 14.933 14.696 1.00 91.25 243 SER A CA 1
ATOM 1878 C C . SER A 1 243 ? -15.738 15.072 15.642 1.00 91.25 243 SER A C 1
ATOM 1880 O O . SER A 1 243 ? -14.586 15.131 15.197 1.00 91.25 243 SER A O 1
ATOM 1882 N N . SER A 1 244 ? -15.999 15.086 16.957 1.00 90.50 244 SER A N 1
ATOM 1883 C CA . SER A 1 244 ? -14.938 15.049 17.975 1.00 90.50 244 SER A CA 1
ATOM 1884 C C . SER A 1 244 ? -14.117 13.744 17.892 1.00 90.50 244 SER A C 1
ATOM 1886 O O . SER A 1 244 ? -14.607 12.760 17.325 1.00 90.50 244 SER A O 1
ATOM 1888 N N . PRO A 1 245 ? -12.892 13.698 18.454 1.00 88.38 245 PRO A N 1
ATOM 1889 C CA . PRO A 1 245 ? -11.972 12.564 18.297 1.00 88.38 245 PRO A CA 1
ATOM 1890 C C . PRO A 1 245 ? -12.582 11.209 18.691 1.00 88.38 245 PRO A C 1
ATOM 1892 O O . PRO A 1 245 ? -12.479 10.229 17.956 1.00 88.38 245 PRO A O 1
ATOM 1895 N N . GLU A 1 246 ? -13.311 11.160 19.804 1.00 87.44 246 GLU A N 1
ATOM 1896 C CA . GLU A 1 246 ? -13.954 9.940 20.309 1.00 87.44 246 GLU A CA 1
ATOM 1897 C C . GLU A 1 246 ? -15.034 9.416 19.351 1.00 87.44 246 GLU A C 1
ATOM 1899 O O . GLU A 1 246 ? -15.111 8.219 19.057 1.00 87.44 246 GLU A O 1
ATOM 1904 N N . PHE A 1 247 ? -15.869 10.322 18.828 1.00 89.75 247 PHE A N 1
ATOM 1905 C CA . PHE A 1 247 ? -16.892 9.989 17.839 1.00 89.75 247 PHE A CA 1
ATOM 1906 C C . PHE A 1 247 ? -16.265 9.586 16.516 1.00 89.75 247 PHE A C 1
ATOM 1908 O O . PHE A 1 247 ? -16.747 8.648 15.886 1.00 89.75 247 PHE A O 1
ATOM 1915 N N . ARG A 1 248 ? -15.187 10.258 16.106 1.00 91.00 248 ARG A N 1
ATOM 1916 C CA . ARG A 1 248 ? -14.448 9.952 14.883 1.00 91.00 248 ARG A CA 1
ATOM 1917 C C . ARG A 1 248 ? -13.886 8.538 14.928 1.00 91.00 248 ARG A C 1
ATOM 1919 O O . ARG A 1 248 ? -14.049 7.802 13.962 1.00 91.00 248 ARG A O 1
ATOM 1926 N N . ILE A 1 249 ? -13.326 8.123 16.061 1.00 89.12 249 ILE A N 1
ATOM 1927 C CA . ILE A 1 249 ? -12.827 6.761 16.279 1.00 89.12 249 ILE A CA 1
ATOM 1928 C C . ILE A 1 249 ? -13.960 5.733 16.223 1.00 89.12 249 ILE A C 1
ATOM 1930 O O . ILE A 1 249 ? -13.858 4.739 15.502 1.00 89.12 249 ILE A O 1
ATOM 1934 N N . LEU A 1 250 ? -15.058 5.959 16.952 1.00 90.38 250 LEU A N 1
ATOM 1935 C CA . LEU A 1 250 ? -16.197 5.033 16.951 1.00 90.38 250 LEU A CA 1
ATOM 1936 C C . LEU A 1 250 ? -16.862 4.950 15.572 1.00 90.38 250 LEU A C 1
ATOM 1938 O O . LEU A 1 250 ? -17.247 3.869 15.128 1.00 90.38 250 LEU A O 1
ATOM 1942 N N . ALA A 1 251 ? -16.968 6.074 14.869 1.00 93.06 251 ALA A N 1
ATOM 1943 C CA . ALA A 1 251 ? -17.484 6.130 13.512 1.00 93.06 251 ALA A CA 1
ATOM 1944 C C . ALA A 1 251 ? -16.523 5.471 12.514 1.00 93.06 251 ALA A C 1
ATOM 1946 O O . ALA A 1 251 ? -16.978 4.758 11.625 1.00 93.06 251 ALA A O 1
ATOM 1947 N N . ALA A 1 252 ? -15.207 5.618 12.678 1.00 89.94 252 ALA A N 1
ATOM 1948 C CA . ALA A 1 252 ? -14.220 4.904 11.876 1.00 89.94 252 ALA A CA 1
ATOM 1949 C C . ALA A 1 252 ? -14.307 3.389 12.106 1.00 89.94 252 ALA A C 1
ATOM 1951 O O . ALA A 1 252 ? -14.312 2.639 11.130 1.00 89.94 252 ALA A O 1
ATOM 1952 N N . ALA A 1 253 ? -14.484 2.931 13.352 1.00 89.06 253 ALA A N 1
ATOM 1953 C CA . ALA A 1 253 ? -14.744 1.523 13.676 1.00 89.06 253 ALA A CA 1
ATOM 1954 C C . ALA A 1 253 ? -16.019 1.010 12.999 1.00 89.06 253 ALA A C 1
ATOM 1956 O O . ALA A 1 253 ? -16.038 -0.070 12.403 1.00 89.06 253 ALA A O 1
ATOM 1957 N N . PHE A 1 254 ? -17.078 1.814 13.047 1.00 93.94 254 PHE A N 1
ATOM 1958 C CA . PHE A 1 254 ? -18.343 1.518 12.396 1.00 93.94 254 PHE A CA 1
ATOM 1959 C C . PHE A 1 254 ? -18.190 1.382 10.873 1.00 93.94 254 PHE A C 1
ATOM 1961 O O . PHE A 1 254 ? -18.567 0.359 10.297 1.00 93.94 254 PHE A O 1
ATOM 1968 N N . ILE A 1 255 ? -17.595 2.389 10.222 1.00 93.38 255 ILE A N 1
ATOM 1969 C CA . ILE A 1 255 ? -17.360 2.427 8.770 1.00 93.38 255 ILE A CA 1
ATOM 1970 C C . ILE A 1 255 ? -16.476 1.247 8.351 1.00 93.38 255 ILE A C 1
ATOM 1972 O O . ILE A 1 255 ? -16.752 0.611 7.337 1.00 93.38 255 ILE A O 1
ATOM 1976 N N . SER A 1 256 ? -15.488 0.898 9.175 1.00 89.56 256 SER A N 1
ATOM 1977 C CA . SER A 1 256 ? -14.605 -0.259 8.995 1.00 89.56 256 SER A CA 1
ATOM 1978 C C . SER A 1 256 ? -15.336 -1.582 8.951 1.00 89.56 256 SER A C 1
ATOM 1980 O O . SER A 1 256 ? -15.158 -2.376 8.027 1.00 89.56 256 SER A O 1
ATOM 1982 N N . ARG A 1 257 ? -16.243 -1.803 9.898 1.00 91.38 257 ARG A N 1
ATOM 1983 C CA . ARG A 1 257 ? -17.051 -3.026 9.922 1.00 91.38 257 ARG A CA 1
ATOM 1984 C C . ARG A 1 257 ? -18.081 -3.072 8.796 1.00 91.38 257 ARG A C 1
ATOM 1986 O O . ARG A 1 257 ? -18.468 -4.171 8.384 1.00 91.38 257 ARG A O 1
ATOM 1993 N N . LEU A 1 258 ? -18.524 -1.906 8.321 1.00 94.31 258 LEU A N 1
ATOM 1994 C CA . LEU A 1 258 ? -19.495 -1.761 7.241 1.00 94.31 258 LEU A CA 1
ATOM 1995 C C . LEU A 1 258 ? -18.867 -1.995 5.860 1.00 94.31 258 LEU A C 1
ATOM 1997 O O . LEU A 1 258 ? -19.388 -2.790 5.084 1.00 94.31 258 LEU A O 1
ATOM 2001 N N . CYS A 1 259 ? -17.759 -1.321 5.552 1.00 91.25 259 CYS A N 1
ATOM 2002 C CA . CYS A 1 259 ? -17.164 -1.291 4.212 1.00 91.25 259 CYS A CA 1
ATOM 2003 C C . CYS A 1 259 ? -16.022 -2.306 4.024 1.00 91.25 259 CYS A C 1
ATOM 2005 O O . CYS A 1 259 ? -15.641 -2.591 2.888 1.00 91.25 259 CYS A O 1
ATOM 2007 N N . GLY A 1 260 ? -15.491 -2.880 5.108 1.00 85.69 260 GLY A N 1
ATOM 2008 C CA . GLY A 1 260 ? -14.314 -3.749 5.061 1.00 85.69 260 GLY A CA 1
ATOM 2009 C C . GLY A 1 260 ? -13.024 -2.955 4.836 1.00 85.69 260 GLY A C 1
ATOM 2010 O O . GLY A 1 260 ? -12.912 -1.821 5.280 1.00 85.69 260 GLY A O 1
ATOM 2011 N N . THR A 1 261 ? -12.043 -3.538 4.140 1.00 69.94 261 THR A N 1
ATOM 2012 C CA . THR A 1 261 ? -10.720 -2.919 3.902 1.00 69.94 261 THR A CA 1
ATOM 2013 C C . THR A 1 261 ? -10.733 -1.776 2.881 1.00 69.94 261 THR A C 1
ATOM 2015 O O . THR A 1 261 ? -9.795 -0.990 2.836 1.00 69.94 261 THR A O 1
ATOM 2018 N N . LYS A 1 262 ? -11.796 -1.630 2.078 1.00 68.62 262 LYS A N 1
ATOM 2019 C CA . LYS A 1 262 ? -11.889 -0.635 0.990 1.00 68.62 262 LYS A CA 1
ATOM 2020 C C . LYS A 1 262 ? -12.327 0.753 1.465 1.00 68.62 262 LYS A C 1
ATOM 2022 O O . LYS A 1 262 ? -13.256 1.339 0.914 1.00 68.62 262 LYS A O 1
ATOM 2027 N N . ILE A 1 263 ? -11.725 1.254 2.533 1.00 65.94 263 ILE A N 1
ATOM 2028 C CA . ILE A 1 263 ? -12.086 2.557 3.084 1.00 65.94 263 ILE A CA 1
ATOM 2029 C C . ILE A 1 263 ? -11.120 3.628 2.583 1.00 65.94 263 ILE A C 1
ATOM 2031 O O . ILE A 1 263 ? -9.942 3.585 2.904 1.00 65.94 263 ILE A O 1
ATOM 2035 N N . GLU A 1 264 ? -11.661 4.632 1.893 1.00 68.19 264 GLU A N 1
ATOM 2036 C CA . GLU A 1 264 ? -10.969 5.881 1.519 1.00 68.19 264 GLU A CA 1
ATOM 2037 C C . GLU A 1 264 ? -11.038 6.968 2.613 1.00 68.19 264 GLU A C 1
ATOM 2039 O O . GLU A 1 264 ? -10.764 8.138 2.364 1.00 68.19 264 GLU A O 1
ATOM 2044 N N . VAL A 1 265 ? -11.463 6.628 3.835 1.00 68.12 265 VAL A N 1
ATOM 2045 C CA . VAL A 1 265 ? -11.374 7.572 4.960 1.00 68.12 265 VAL A CA 1
ATOM 2046 C C . VAL A 1 265 ? -9.903 7.860 5.198 1.00 68.12 265 VAL A C 1
ATOM 2048 O O . VAL A 1 265 ? -9.097 6.935 5.238 1.00 68.12 265 VAL A O 1
ATOM 2051 N N . ASP A 1 266 ? -9.574 9.130 5.400 1.00 72.56 266 ASP A N 1
ATOM 2052 C CA . ASP A 1 266 ? -8.247 9.540 5.827 1.00 72.56 266 ASP A CA 1
ATOM 2053 C C . ASP A 1 266 ? -7.940 8.982 7.230 1.00 72.56 266 ASP A C 1
ATOM 2055 O O . ASP A 1 266 ? -8.223 9.592 8.266 1.00 72.56 266 ASP A O 1
ATOM 2059 N N . LEU A 1 267 ? -7.395 7.764 7.247 1.00 72.94 267 LEU A N 1
ATOM 2060 C CA . LEU A 1 267 ? -7.026 7.029 8.451 1.00 72.94 267 LEU A CA 1
ATOM 2061 C C . LEU A 1 267 ? -5.814 7.651 9.153 1.00 72.94 267 LEU A C 1
ATOM 2063 O O . LEU A 1 267 ? -5.506 7.224 10.263 1.00 72.94 267 LEU A O 1
ATOM 2067 N N . THR A 1 268 ? -5.127 8.635 8.557 1.00 76.69 268 THR A N 1
ATOM 2068 C CA . THR A 1 268 ? -3.991 9.303 9.212 1.00 76.69 268 THR A CA 1
ATOM 2069 C C . THR A 1 268 ? -4.468 10.102 10.423 1.00 76.69 268 THR A C 1
ATOM 2071 O O . THR A 1 268 ? -4.024 9.829 11.537 1.00 76.69 268 THR A O 1
ATOM 2074 N N . SER A 1 269 ? -5.484 10.952 10.241 1.00 79.31 269 SER A N 1
ATOM 2075 C CA . SER A 1 269 ? -6.110 11.719 11.327 1.00 79.31 269 SER A CA 1
ATOM 2076 C C . SER A 1 269 ? -6.688 10.824 12.434 1.00 79.31 269 SER A C 1
ATOM 2078 O O . SER A 1 269 ? -6.490 11.076 13.622 1.00 79.31 269 SER A O 1
ATOM 2080 N N . VAL A 1 270 ? -7.351 9.724 12.053 1.00 81.69 270 VAL A N 1
ATOM 2081 C CA . VAL A 1 270 ? -7.924 8.753 12.999 1.00 81.69 270 VAL A CA 1
ATOM 2082 C C . VAL A 1 270 ? -6.824 7.999 13.745 1.00 81.69 270 VAL A C 1
ATOM 2084 O O . VAL A 1 270 ? -6.957 7.760 14.939 1.00 81.69 270 VAL A O 1
ATOM 2087 N N . SER A 1 271 ? -5.732 7.631 13.068 1.00 78.94 271 SER A N 1
ATOM 2088 C CA . SER A 1 271 ? -4.589 6.950 13.684 1.00 78.94 271 SER A CA 1
ATOM 2089 C C . SER A 1 271 ? -3.954 7.810 14.773 1.00 78.94 271 SER A C 1
ATOM 2091 O O . SER A 1 271 ? -3.648 7.285 15.837 1.00 78.94 271 SER A O 1
ATOM 2093 N N . GLU A 1 272 ? -3.787 9.112 14.538 1.00 83.62 272 GLU A N 1
ATOM 2094 C CA . GLU A 1 272 ? -3.257 10.037 15.546 1.00 83.62 272 GLU A CA 1
ATOM 2095 C C . GLU A 1 272 ? -4.202 10.196 16.740 1.00 83.62 272 GLU A C 1
ATOM 2097 O O . GLU A 1 272 ? -3.750 10.210 17.885 1.00 83.62 272 GLU A O 1
ATOM 2102 N N . ASP A 1 273 ? -5.513 10.284 16.491 1.00 82.88 273 ASP A N 1
ATOM 2103 C CA . ASP A 1 273 ? -6.520 10.339 17.555 1.00 82.88 273 ASP A CA 1
ATOM 2104 C C . ASP A 1 273 ? -6.516 9.046 18.394 1.00 82.88 273 ASP A C 1
ATOM 2106 O O . ASP A 1 273 ? -6.593 9.112 19.621 1.00 82.88 273 ASP A O 1
ATOM 2110 N N . VAL A 1 274 ? -6.374 7.874 17.756 1.00 80.69 274 VAL A N 1
ATOM 2111 C CA . VAL A 1 274 ? -6.244 6.573 18.438 1.00 80.69 274 VAL A CA 1
ATOM 2112 C C . VAL A 1 274 ? -4.976 6.531 19.284 1.00 80.69 274 VAL A C 1
ATOM 2114 O O . VAL A 1 274 ? -5.048 6.133 20.442 1.00 80.69 274 VAL A O 1
ATOM 2117 N N . SER A 1 275 ? -3.833 6.965 18.748 1.00 82.62 275 SER A N 1
ATOM 2118 C CA . SER A 1 275 ? -2.578 7.032 19.504 1.00 82.62 275 SER A CA 1
ATOM 2119 C C . SER A 1 275 ? -2.687 7.976 20.701 1.00 82.62 275 SER A C 1
ATOM 2121 O O . SER A 1 275 ? -2.234 7.624 21.784 1.00 82.62 275 SER A O 1
ATOM 2123 N N . ARG A 1 276 ? -3.344 9.135 20.545 1.00 83.06 276 ARG A N 1
ATOM 2124 C CA . ARG A 1 276 ? -3.604 10.062 21.657 1.00 83.06 276 ARG A CA 1
ATOM 2125 C C . ARG A 1 276 ? -4.526 9.457 22.717 1.00 83.06 276 ARG A C 1
ATOM 2127 O O . ARG A 1 276 ? -4.233 9.599 23.896 1.00 83.06 276 ARG A O 1
ATOM 2134 N N . MET A 1 277 ? -5.591 8.757 22.320 1.00 81.19 277 MET A N 1
ATOM 2135 C CA . MET A 1 277 ? -6.494 8.089 23.268 1.00 81.19 277 MET A CA 1
ATOM 2136 C C . MET A 1 277 ? -5.846 6.896 23.978 1.00 81.19 277 MET A C 1
ATOM 2138 O O . MET A 1 277 ? -6.101 6.699 25.155 1.00 81.19 277 MET A O 1
ATOM 2142 N N . LEU A 1 278 ? -5.005 6.109 23.301 1.00 78.69 278 LEU A N 1
ATOM 2143 C CA . LEU A 1 278 ? -4.315 4.966 23.919 1.00 78.69 278 LEU A CA 1
ATOM 2144 C C . LEU A 1 278 ? -3.310 5.383 25.002 1.00 78.69 278 LEU A C 1
ATOM 2146 O O . LEU A 1 278 ? -2.982 4.572 25.862 1.00 78.69 278 LEU A O 1
ATOM 2150 N N . LEU A 1 279 ? -2.828 6.628 24.960 1.00 81.56 279 LEU A N 1
ATOM 2151 C CA . LEU A 1 279 ? -1.976 7.207 25.999 1.00 81.56 279 LEU A CA 1
ATOM 2152 C C . LEU A 1 279 ? -2.774 7.691 27.222 1.00 81.56 279 LEU A C 1
ATOM 2154 O O . LEU A 1 279 ? -2.168 7.998 28.246 1.00 81.56 279 LEU A O 1
ATOM 2158 N N . ASP A 1 280 ? -4.106 7.761 27.129 1.00 80.06 280 ASP A N 1
ATOM 2159 C CA . ASP A 1 280 ? -4.981 8.190 28.218 1.00 80.06 280 ASP A CA 1
ATOM 2160 C C . ASP A 1 280 ? -5.456 6.975 29.051 1.00 80.06 280 ASP A C 1
ATOM 2162 O O . ASP A 1 280 ? -6.227 6.145 28.542 1.00 80.06 280 ASP A O 1
ATOM 2166 N N . PRO A 1 281 ? -5.019 6.841 30.322 1.00 71.62 281 PRO A N 1
ATOM 2167 C CA . PRO A 1 281 ? -5.322 5.686 31.170 1.00 71.62 281 PRO A CA 1
ATOM 2168 C C . PRO A 1 281 ? -6.819 5.501 31.469 1.00 71.62 281 PRO A C 1
ATOM 2170 O O . PRO A 1 281 ? -7.247 4.375 31.739 1.00 71.62 281 PRO A O 1
ATOM 2173 N N . ASP A 1 282 ? -7.641 6.548 31.351 1.00 74.56 282 ASP A N 1
ATOM 2174 C CA . ASP A 1 282 ? -9.081 6.474 31.641 1.00 74.56 282 ASP A CA 1
ATOM 2175 C C . ASP A 1 282 ? -9.892 5.796 30.515 1.00 74.56 282 ASP A C 1
ATOM 2177 O O . ASP A 1 282 ? -11.069 5.456 30.678 1.00 74.56 282 ASP A O 1
ATOM 2181 N N . THR A 1 283 ? -9.274 5.520 29.360 1.00 66.81 283 THR A N 1
ATOM 2182 C CA . THR A 1 283 ? -9.976 5.005 28.171 1.00 66.81 283 THR A CA 1
ATOM 2183 C C . THR A 1 283 ? -10.057 3.476 28.075 1.00 66.81 283 THR A C 1
ATOM 2185 O O . THR A 1 283 ? -10.527 2.956 27.056 1.00 66.81 283 THR A O 1
ATOM 2188 N N . SER A 1 284 ? -9.701 2.746 29.143 1.00 56.97 284 SER A N 1
ATOM 2189 C CA . SER A 1 284 ? -9.558 1.276 29.177 1.00 56.97 284 SER A CA 1
ATOM 2190 C C . SER A 1 284 ? -10.744 0.486 28.582 1.00 56.97 284 SER A C 1
ATOM 2192 O O . SER A 1 284 ? -10.563 -0.448 27.799 1.00 56.97 284 SER A O 1
ATOM 2194 N N . SER A 1 285 ? -11.987 0.927 28.811 1.00 61.22 285 SER A N 1
ATOM 2195 C CA . SER A 1 285 ? -13.190 0.271 28.251 1.00 61.22 285 SER A CA 1
ATOM 2196 C C . SER A 1 285 ? -13.359 0.419 26.726 1.00 61.22 285 SER A C 1
ATOM 2198 O O . SER A 1 285 ? -14.146 -0.297 26.100 1.00 61.22 285 SER A O 1
ATOM 2200 N N . THR A 1 286 ? -12.617 1.331 26.098 1.00 64.19 286 THR A N 1
ATOM 2201 C CA . THR A 1 286 ? -12.663 1.609 24.652 1.00 64.19 286 THR A CA 1
ATOM 2202 C C . THR A 1 286 ? -11.606 0.822 23.875 1.00 64.19 286 THR A C 1
ATOM 2204 O O . THR A 1 286 ? -11.704 0.720 22.647 1.00 64.19 286 THR A O 1
ATOM 2207 N N . ILE A 1 287 ? -10.642 0.215 24.580 1.00 65.12 287 ILE A N 1
ATOM 2208 C CA . ILE A 1 287 ? -9.466 -0.454 24.010 1.00 65.12 287 ILE A CA 1
ATOM 2209 C C . ILE A 1 287 ? -9.870 -1.525 22.997 1.00 65.12 287 ILE A C 1
ATOM 2211 O O . ILE A 1 287 ? -9.362 -1.514 21.883 1.00 65.12 287 ILE A O 1
ATOM 2215 N N . HIS A 1 288 ? -10.854 -2.380 23.292 1.00 66.50 288 HIS A N 1
ATOM 2216 C CA . HIS A 1 288 ? -11.195 -3.476 22.377 1.00 66.50 288 HIS A CA 1
ATOM 2217 C C . HIS A 1 288 ? -11.707 -2.987 21.003 1.00 66.50 288 HIS A C 1
ATOM 2219 O O . HIS A 1 288 ? -11.409 -3.588 19.964 1.00 66.50 288 HIS A O 1
ATOM 2225 N N . ASN A 1 289 ? -12.438 -1.866 20.969 1.00 64.44 289 ASN A N 1
ATOM 2226 C CA . ASN A 1 289 ? -12.875 -1.256 19.711 1.00 64.44 289 ASN A CA 1
ATOM 2227 C C . ASN A 1 289 ? -11.712 -0.548 19.001 1.00 64.44 289 ASN A C 1
ATOM 2229 O O . ASN A 1 289 ? -11.583 -0.685 17.780 1.00 64.44 289 ASN A O 1
ATOM 2233 N N . LEU A 1 290 ? -10.848 0.132 19.766 1.00 67.19 290 LEU A N 1
ATOM 2234 C CA . LEU A 1 290 ? -9.628 0.783 19.280 1.00 67.19 290 LEU A CA 1
ATOM 2235 C C . LEU A 1 290 ? -8.669 -0.222 18.633 1.00 67.19 290 LEU A C 1
ATOM 2237 O O . LEU A 1 290 ? -8.163 0.054 17.551 1.00 67.19 290 LEU A O 1
ATOM 2241 N N . THR A 1 291 ? -8.487 -1.416 19.206 1.00 71.50 291 THR A N 1
ATOM 2242 C CA . THR A 1 291 ? -7.619 -2.463 18.644 1.00 71.50 291 THR A CA 1
ATOM 2243 C C . THR A 1 291 ? -8.083 -2.892 17.253 1.00 71.50 291 THR A C 1
ATOM 2245 O O . THR A 1 291 ? -7.257 -3.070 16.361 1.00 71.50 291 THR A O 1
ATOM 2248 N N . SER A 1 292 ? -9.397 -3.010 17.018 1.00 68.56 292 SER A N 1
ATOM 2249 C CA . SER A 1 292 ? -9.924 -3.382 15.692 1.00 68.56 292 SER A CA 1
ATOM 2250 C C . SER A 1 292 ? -9.707 -2.292 14.634 1.00 68.56 292 SER A C 1
ATOM 2252 O O . SER A 1 292 ? -9.424 -2.599 13.480 1.00 68.56 292 SER A O 1
ATOM 2254 N N . VAL A 1 293 ? -9.785 -1.016 15.030 1.00 68.88 293 VAL A N 1
ATOM 2255 C CA . VAL A 1 293 ? -9.490 0.117 14.139 1.00 68.88 293 VAL A CA 1
ATOM 2256 C C . VAL A 1 293 ? -7.994 0.203 13.881 1.00 68.88 293 VAL A C 1
ATOM 2258 O O . VAL A 1 293 ? -7.580 0.318 12.737 1.00 68.88 293 VAL A O 1
ATOM 2261 N N . HIS A 1 294 ? -7.178 0.084 14.926 1.00 71.44 294 HIS A N 1
ATOM 2262 C CA . HIS A 1 294 ? -5.727 0.161 14.832 1.00 71.44 294 HIS A CA 1
ATOM 2263 C C . HIS A 1 294 ? -5.147 -0.970 13.975 1.00 71.44 294 HIS A C 1
ATOM 2265 O O . HIS A 1 294 ? -4.314 -0.717 13.111 1.00 71.44 294 HIS A O 1
ATOM 2271 N N . THR A 1 295 ? -5.625 -2.207 14.149 1.00 76.00 295 THR A N 1
ATOM 2272 C CA . THR A 1 295 ? -5.225 -3.349 13.306 1.00 76.00 295 THR A CA 1
ATOM 2273 C C . THR A 1 295 ? -5.626 -3.152 11.849 1.00 76.00 295 THR A C 1
ATOM 2275 O O . THR A 1 295 ? -4.836 -3.468 10.964 1.00 76.00 295 THR A O 1
ATOM 2278 N N . LEU A 1 296 ? -6.802 -2.579 11.575 1.00 71.06 296 LEU A N 1
ATOM 2279 C CA . LEU A 1 296 ? -7.202 -2.264 10.205 1.00 71.06 296 LEU A CA 1
ATOM 2280 C C . LEU A 1 296 ? -6.380 -1.113 9.607 1.00 71.06 296 LEU A C 1
ATOM 2282 O O . LEU A 1 296 ? -5.962 -1.212 8.460 1.00 71.06 296 LEU A O 1
ATOM 2286 N N . CYS A 1 297 ? -6.097 -0.056 10.373 1.00 71.50 297 CYS A N 1
ATOM 2287 C CA . CYS A 1 297 ? -5.216 1.033 9.947 1.00 71.50 297 CYS A CA 1
ATOM 2288 C C . CYS A 1 297 ? -3.806 0.522 9.637 1.00 71.50 297 CYS A C 1
ATOM 2290 O O . CYS A 1 297 ? -3.242 0.868 8.602 1.00 71.50 297 CYS A O 1
ATOM 2292 N N . ALA A 1 298 ? -3.250 -0.319 10.511 1.00 73.75 298 ALA A N 1
ATOM 2293 C CA . ALA A 1 298 ? -1.947 -0.941 10.313 1.00 73.75 298 ALA A CA 1
ATOM 2294 C C . ALA A 1 298 ? -1.948 -1.849 9.079 1.00 73.75 298 ALA A C 1
ATOM 2296 O O . ALA A 1 298 ? -1.030 -1.767 8.268 1.00 73.75 298 ALA A O 1
ATOM 2297 N N . LYS A 1 299 ? -3.004 -2.650 8.893 1.00 79.12 299 LYS A N 1
ATOM 2298 C CA . LYS A 1 299 ? -3.162 -3.494 7.708 1.00 79.12 299 LYS A CA 1
ATOM 2299 C C . LYS A 1 299 ? -3.253 -2.669 6.427 1.00 79.12 299 LYS A C 1
ATOM 2301 O O . LYS A 1 299 ? -2.532 -2.961 5.493 1.00 79.12 299 LYS A O 1
ATOM 2306 N N . ASN A 1 300 ? -4.068 -1.617 6.389 1.00 72.56 300 ASN A N 1
ATOM 2307 C CA . ASN A 1 300 ? -4.186 -0.768 5.202 1.00 72.56 300 ASN A CA 1
ATOM 2308 C C . ASN A 1 300 ? -2.863 -0.053 4.878 1.00 72.56 300 ASN A C 1
ATOM 2310 O O . ASN A 1 300 ? -2.510 0.067 3.710 1.00 72.56 300 ASN A O 1
ATOM 2314 N N . LYS A 1 301 ? -2.111 0.392 5.897 1.00 76.94 301 LYS A N 1
ATOM 2315 C CA . LYS A 1 301 ? -0.756 0.936 5.707 1.00 76.94 301 LYS A CA 1
ATOM 2316 C C . LYS A 1 301 ? 0.206 -0.121 5.163 1.00 76.94 301 LYS A C 1
ATOM 2318 O O . LYS A 1 301 ? 0.984 0.190 4.272 1.00 76.94 301 LYS A O 1
ATOM 2323 N N . TYR A 1 302 ? 0.143 -1.348 5.678 1.00 79.88 302 TYR A N 1
ATOM 2324 C CA . TYR A 1 302 ? 0.949 -2.466 5.192 1.00 79.88 302 TYR A CA 1
ATOM 2325 C C . TYR A 1 302 ? 0.598 -2.838 3.747 1.00 79.88 302 TYR A C 1
ATOM 2327 O O . TYR A 1 302 ? 1.496 -2.927 2.925 1.00 79.88 302 TYR A O 1
ATOM 2335 N N . ASP A 1 303 ? -0.689 -2.974 3.420 1.00 78.38 303 ASP A N 1
ATOM 2336 C CA . ASP A 1 303 ? -1.169 -3.287 2.071 1.00 78.38 303 ASP A CA 1
ATOM 2337 C C . ASP A 1 303 ? -0.743 -2.187 1.074 1.00 78.38 303 ASP A C 1
ATOM 2339 O O . ASP A 1 303 ? -0.285 -2.493 -0.024 1.00 78.38 303 ASP A O 1
ATOM 2343 N N . ALA A 1 304 ? -0.814 -0.907 1.468 1.00 75.25 304 ALA A N 1
ATOM 2344 C CA . ALA A 1 304 ? -0.330 0.211 0.652 1.00 75.25 304 ALA A CA 1
ATOM 2345 C C . ALA A 1 304 ? 1.200 0.206 0.478 1.00 75.25 304 ALA A C 1
ATOM 2347 O O . ALA A 1 304 ? 1.695 0.487 -0.612 1.00 75.25 304 ALA A O 1
ATOM 2348 N N . LEU A 1 305 ? 1.953 -0.125 1.533 1.00 81.31 305 LEU A N 1
ATOM 2349 C CA . LEU A 1 305 ? 3.411 -0.261 1.471 1.00 81.31 305 LEU A CA 1
ATOM 2350 C C . LEU A 1 305 ? 3.820 -1.439 0.575 1.00 81.31 305 LEU A C 1
ATOM 2352 O O . LEU A 1 305 ? 4.755 -1.314 -0.208 1.00 81.31 305 LEU A O 1
ATOM 2356 N N . GLN A 1 306 ? 3.103 -2.560 0.672 1.00 89.25 306 GLN A N 1
ATOM 2357 C CA . GLN A 1 306 ? 3.317 -3.737 -0.162 1.00 89.25 306 GLN A CA 1
ATOM 2358 C C . GLN A 1 306 ? 3.044 -3.414 -1.630 1.00 89.25 306 GLN A C 1
ATOM 2360 O O . GLN A 1 306 ? 3.871 -3.719 -2.476 1.00 89.25 306 GLN A O 1
ATOM 2365 N N . GLN A 1 307 ? 1.947 -2.715 -1.929 1.00 84.69 307 GLN A N 1
ATOM 2366 C CA . GLN A 1 307 ? 1.659 -2.279 -3.293 1.00 84.69 307 GLN A CA 1
ATOM 2367 C C . GLN A 1 307 ? 2.750 -1.346 -3.843 1.00 84.69 307 GLN A C 1
ATOM 2369 O O . GLN A 1 307 ? 3.196 -1.526 -4.970 1.00 84.69 307 GLN A O 1
ATOM 2374 N N . ALA A 1 308 ? 3.230 -0.386 -3.045 1.00 84.06 308 ALA A N 1
ATOM 2375 C CA . ALA A 1 308 ? 4.327 0.493 -3.456 1.00 84.06 308 ALA A CA 1
ATOM 2376 C C . ALA A 1 308 ? 5.644 -0.273 -3.692 1.00 84.06 308 ALA A C 1
ATOM 2378 O O . ALA A 1 308 ? 6.430 0.109 -4.560 1.00 84.06 308 ALA A O 1
ATOM 2379 N N . TYR A 1 309 ? 5.888 -1.346 -2.934 1.00 89.50 309 TYR A N 1
ATOM 2380 C CA . TYR A 1 309 ? 7.021 -2.244 -3.151 1.00 89.50 309 TYR A CA 1
ATOM 2381 C C . TYR A 1 309 ? 6.878 -3.019 -4.464 1.00 89.50 309 TYR A C 1
ATOM 2383 O O . TYR A 1 309 ? 7.821 -3.040 -5.252 1.00 89.50 309 TYR A O 1
ATOM 2391 N N . ASP A 1 310 ? 5.700 -3.586 -4.726 1.00 89.81 310 ASP A N 1
ATOM 2392 C CA . ASP A 1 310 ? 5.411 -4.328 -5.955 1.00 89.81 310 ASP A CA 1
ATOM 2393 C C . ASP A 1 310 ? 5.550 -3.418 -7.197 1.00 89.81 310 ASP A C 1
ATOM 2395 O O . ASP A 1 310 ? 6.148 -3.814 -8.198 1.00 89.81 310 ASP A O 1
ATOM 2399 N N . ASP A 1 311 ? 5.081 -2.165 -7.117 1.00 88.75 311 ASP A N 1
ATOM 2400 C CA . ASP A 1 311 ? 5.239 -1.159 -8.179 1.00 88.75 311 ASP A CA 1
ATOM 2401 C C . ASP A 1 311 ? 6.721 -0.801 -8.418 1.00 88.75 311 ASP A C 1
ATOM 2403 O O . ASP A 1 311 ? 7.163 -0.639 -9.561 1.00 88.75 311 ASP A O 1
ATOM 2407 N N . LEU A 1 312 ? 7.518 -0.694 -7.347 1.00 89.19 312 LEU A N 1
ATOM 2408 C CA . LEU A 1 312 ? 8.959 -0.441 -7.436 1.00 89.19 312 LEU A CA 1
ATOM 2409 C C . LEU A 1 312 ? 9.708 -1.645 -8.027 1.00 89.19 312 LEU A C 1
ATOM 2411 O O . LEU A 1 312 ? 10.640 -1.464 -8.813 1.00 89.19 312 LEU A O 1
ATOM 2415 N N . GLU A 1 313 ? 9.308 -2.864 -7.668 1.00 92.25 313 GLU A N 1
ATOM 2416 C CA . GLU A 1 313 ? 9.861 -4.097 -8.225 1.00 92.25 313 GLU A CA 1
ATOM 2417 C C . GLU A 1 313 ? 9.543 -4.217 -9.720 1.00 92.25 313 GLU A C 1
ATOM 2419 O O . GLU A 1 313 ? 10.452 -4.485 -10.508 1.00 92.25 313 GLU A O 1
ATOM 2424 N N . ALA A 1 314 ? 8.302 -3.929 -10.127 1.00 91.38 314 ALA A N 1
ATOM 2425 C CA . ALA A 1 314 ? 7.903 -3.887 -11.532 1.00 91.38 314 ALA A CA 1
ATOM 2426 C C . ALA A 1 314 ? 8.740 -2.872 -12.326 1.00 91.38 314 ALA A C 1
ATOM 2428 O O . ALA A 1 314 ? 9.312 -3.219 -13.359 1.00 91.38 314 ALA A O 1
ATOM 2429 N N . LYS A 1 315 ? 8.912 -1.654 -11.796 1.00 92.44 315 LYS A N 1
ATOM 2430 C CA . LYS A 1 315 ? 9.766 -0.634 -12.419 1.00 92.44 315 LYS A CA 1
ATOM 2431 C C . LYS A 1 315 ? 11.225 -1.089 -12.542 1.00 92.44 315 LYS A C 1
ATOM 2433 O O . LYS A 1 315 ? 11.852 -0.879 -13.570 1.00 92.44 315 LYS A O 1
ATOM 2438 N N . ASN A 1 316 ? 11.766 -1.742 -11.515 1.00 91.06 316 ASN A N 1
ATOM 2439 C CA . ASN A 1 316 ? 13.131 -2.270 -11.537 1.00 91.06 316 ASN A CA 1
ATOM 2440 C C . ASN A 1 316 ? 13.298 -3.391 -12.585 1.00 91.06 316 ASN A C 1
ATOM 2442 O O . ASN A 1 316 ? 14.349 -3.509 -13.216 1.00 91.06 316 ASN A O 1
ATOM 2446 N N . ILE A 1 317 ? 12.272 -4.220 -12.792 1.00 93.06 317 ILE A N 1
ATOM 2447 C CA . ILE A 1 317 ? 12.261 -5.215 -13.873 1.00 93.06 317 ILE A CA 1
ATOM 2448 C C . ILE A 1 317 ? 12.271 -4.518 -15.241 1.00 93.06 317 ILE A C 1
ATOM 2450 O O . ILE A 1 317 ? 13.081 -4.893 -16.089 1.00 93.06 317 ILE A O 1
ATOM 2454 N N . ASP A 1 318 ? 11.445 -3.489 -15.437 1.00 93.19 318 ASP A N 1
ATOM 2455 C CA . ASP A 1 318 ? 11.405 -2.713 -16.683 1.00 93.19 318 ASP A CA 1
ATOM 2456 C C . ASP A 1 318 ? 12.747 -2.020 -16.973 1.00 93.19 318 ASP A C 1
ATOM 2458 O O . ASP A 1 318 ? 13.279 -2.144 -18.077 1.00 93.19 318 ASP A O 1
ATOM 2462 N N . ASP A 1 319 ? 13.355 -1.375 -15.973 1.00 89.56 319 ASP A N 1
ATOM 2463 C CA . ASP A 1 319 ? 14.666 -0.727 -16.105 1.00 89.56 319 ASP A CA 1
ATOM 2464 C C . ASP A 1 319 ? 15.760 -1.748 -16.486 1.00 89.56 319 ASP A C 1
ATOM 2466 O O . ASP A 1 319 ? 16.604 -1.479 -17.345 1.00 89.56 319 ASP A O 1
ATOM 2470 N N . ARG A 1 320 ? 15.717 -2.965 -15.917 1.00 92.94 320 ARG A N 1
ATOM 2471 C CA . ARG A 1 320 ? 16.627 -4.066 -16.288 1.00 92.94 320 ARG A CA 1
ATOM 2472 C C . ARG A 1 320 ? 16.404 -4.563 -17.716 1.00 92.94 320 ARG A C 1
ATOM 2474 O O . ARG A 1 320 ? 17.376 -4.899 -18.400 1.00 92.94 320 ARG A O 1
ATOM 2481 N N . LEU A 1 321 ? 15.157 -4.622 -18.180 1.00 94.12 321 LEU A N 1
ATOM 2482 C CA . LEU A 1 321 ? 14.844 -4.987 -19.564 1.00 94.12 321 LEU A CA 1
ATOM 2483 C C . LEU A 1 321 ? 15.378 -3.934 -20.543 1.00 94.12 321 LEU A C 1
ATOM 2485 O O . LEU A 1 321 ? 16.065 -4.304 -21.495 1.00 94.12 321 LEU A O 1
ATOM 2489 N N . ILE A 1 322 ? 15.164 -2.647 -20.252 1.00 92.88 322 ILE A N 1
ATOM 2490 C CA . ILE A 1 322 ? 15.695 -1.526 -21.044 1.00 92.88 322 ILE A CA 1
ATOM 2491 C C . ILE A 1 322 ? 17.225 -1.574 -21.089 1.00 92.88 322 ILE A C 1
ATOM 2493 O O . ILE A 1 322 ? 17.810 -1.460 -22.165 1.00 92.88 322 ILE A O 1
ATOM 2497 N N . GLN A 1 323 ? 17.889 -1.805 -19.952 1.00 90.75 323 GLN A N 1
ATOM 2498 C CA . GLN A 1 323 ? 19.345 -1.952 -19.915 1.00 90.75 323 GLN A CA 1
ATOM 2499 C C . GLN A 1 323 ? 19.816 -3.110 -20.807 1.00 90.75 323 GLN A C 1
ATOM 2501 O O . GLN A 1 323 ? 20.761 -2.955 -21.577 1.00 90.75 323 GLN A O 1
ATOM 2506 N N . THR A 1 324 ? 19.133 -4.255 -20.752 1.00 94.00 324 THR A N 1
ATOM 2507 C CA . THR A 1 324 ? 19.477 -5.424 -21.574 1.00 94.00 324 THR A CA 1
ATOM 2508 C C . THR A 1 324 ? 19.285 -5.145 -23.072 1.00 94.00 324 THR A C 1
ATOM 2510 O O . THR A 1 324 ? 20.047 -5.647 -23.901 1.00 94.00 324 THR A O 1
ATOM 2513 N N . ASP A 1 325 ? 18.265 -4.368 -23.445 1.00 93.62 325 ASP A N 1
ATOM 2514 C CA . ASP A 1 325 ? 18.035 -3.942 -24.829 1.00 93.62 325 ASP A CA 1
ATOM 2515 C C . ASP A 1 325 ? 19.143 -2.993 -25.315 1.00 93.62 325 ASP A C 1
ATOM 2517 O O . ASP A 1 325 ? 19.699 -3.213 -26.393 1.00 93.62 325 ASP A O 1
ATOM 2521 N N . LEU A 1 326 ? 19.536 -2.011 -24.495 1.00 91.31 326 LEU A N 1
ATOM 2522 C CA . LEU A 1 326 ? 20.640 -1.091 -24.794 1.00 91.31 326 LEU A CA 1
ATOM 2523 C C . LEU A 1 326 ? 21.985 -1.820 -24.919 1.00 91.31 326 LEU A C 1
ATOM 2525 O O . LEU A 1 326 ? 22.763 -1.538 -25.829 1.00 91.31 326 LEU A O 1
ATOM 2529 N N . GLU A 1 327 ? 22.259 -2.794 -24.049 1.00 92.56 327 GLU A N 1
ATOM 2530 C CA . GLU A 1 327 ? 23.456 -3.638 -24.145 1.00 92.56 327 GLU A CA 1
ATOM 2531 C C . GLU A 1 327 ? 23.470 -4.449 -25.451 1.00 92.56 327 GLU A C 1
ATOM 2533 O O . GLU A 1 327 ? 24.511 -4.559 -26.103 1.00 92.56 327 GLU A O 1
ATOM 2538 N N . ARG A 1 328 ? 22.313 -4.970 -25.887 1.00 93.44 328 ARG A N 1
ATOM 2539 C CA . ARG A 1 328 ? 22.184 -5.660 -27.182 1.00 93.44 328 ARG A CA 1
ATOM 2540 C C . ARG A 1 328 ? 22.427 -4.722 -28.365 1.00 93.44 328 ARG A C 1
ATOM 2542 O O . ARG A 1 328 ? 23.127 -5.112 -29.300 1.00 93.44 328 ARG A O 1
ATOM 2549 N N . GLU A 1 329 ? 21.890 -3.507 -28.329 1.00 94.56 329 GLU A N 1
ATOM 2550 C CA . GLU A 1 329 ? 22.096 -2.497 -29.374 1.00 94.56 329 GLU A CA 1
ATOM 2551 C C . GLU A 1 329 ? 23.561 -2.037 -29.447 1.00 94.56 329 GLU A C 1
ATOM 2553 O O . GLU A 1 329 ? 24.135 -1.930 -30.536 1.00 94.56 329 GLU A O 1
ATOM 2558 N N . LEU A 1 330 ? 24.216 -1.869 -28.294 1.00 93.19 330 LEU A N 1
ATOM 2559 C CA . LEU A 1 330 ? 25.643 -1.562 -28.215 1.00 93.19 330 LEU A CA 1
ATOM 2560 C C . LEU A 1 330 ? 26.491 -2.674 -28.848 1.00 93.19 330 LEU A C 1
ATOM 2562 O O . LEU A 1 330 ? 27.367 -2.390 -29.666 1.00 93.19 330 LEU A O 1
ATOM 2566 N N . VAL A 1 331 ? 26.216 -3.941 -28.519 1.00 95.31 331 VAL A N 1
ATOM 2567 C CA . VAL A 1 331 ? 26.918 -5.092 -29.112 1.00 95.31 331 VAL A CA 1
ATOM 2568 C C . VAL A 1 331 ? 26.704 -5.155 -30.627 1.00 95.31 331 VAL A C 1
ATOM 2570 O O . VAL A 1 331 ? 27.663 -5.388 -31.365 1.00 95.31 331 VAL A O 1
ATOM 2573 N N . ALA A 1 332 ? 25.483 -4.905 -31.108 1.00 93.62 332 ALA A N 1
ATOM 2574 C CA . ALA A 1 332 ? 25.190 -4.858 -32.540 1.00 93.62 332 ALA A CA 1
ATOM 2575 C C . ALA A 1 332 ? 25.977 -3.742 -33.250 1.00 93.62 332 ALA A C 1
ATOM 2577 O O . ALA A 1 332 ? 26.577 -3.983 -34.298 1.00 93.62 332 ALA A O 1
ATOM 2578 N N . THR A 1 333 ? 26.054 -2.558 -32.641 1.00 91.75 333 THR A N 1
ATOM 2579 C CA . THR A 1 333 ? 26.800 -1.407 -33.176 1.00 91.75 333 THR A CA 1
ATOM 2580 C C . THR A 1 333 ? 28.307 -1.678 -33.228 1.00 91.75 333 THR A C 1
ATOM 2582 O O . THR A 1 333 ? 28.977 -1.341 -34.206 1.00 91.75 333 THR A O 1
ATOM 2585 N N . ILE A 1 334 ? 28.863 -2.331 -32.200 1.00 92.00 334 ILE A N 1
ATOM 2586 C CA . ILE A 1 334 ? 30.271 -2.761 -32.188 1.00 92.00 334 ILE A CA 1
ATOM 2587 C C . ILE A 1 334 ? 30.532 -3.760 -33.323 1.00 92.00 334 ILE A C 1
ATOM 2589 O O . ILE A 1 334 ? 31.502 -3.598 -34.066 1.00 92.00 334 ILE A O 1
ATOM 2593 N N . ALA A 1 335 ? 29.651 -4.747 -33.504 1.00 93.69 335 ALA A N 1
ATOM 2594 C CA . ALA A 1 335 ? 29.775 -5.733 -34.575 1.00 93.69 335 ALA A CA 1
ATOM 2595 C C . ALA A 1 335 ? 29.703 -5.091 -35.973 1.00 93.69 335 ALA A C 1
ATOM 2597 O O . ALA A 1 335 ? 30.493 -5.441 -36.852 1.00 93.69 335 ALA A O 1
ATOM 2598 N N . GLU A 1 336 ? 28.810 -4.118 -36.180 1.00 94.69 336 GLU A N 1
ATOM 2599 C CA . GLU A 1 336 ? 28.728 -3.355 -37.430 1.00 94.69 336 GLU A CA 1
ATOM 2600 C C . GLU A 1 336 ? 30.010 -2.550 -37.685 1.00 94.69 336 GLU A C 1
ATOM 2602 O O . GLU A 1 336 ? 30.571 -2.601 -38.784 1.00 94.69 336 GLU A O 1
ATOM 2607 N N . LYS A 1 337 ? 30.538 -1.866 -36.661 1.00 91.62 337 LYS A N 1
ATOM 2608 C CA . LYS A 1 337 ? 31.809 -1.132 -36.751 1.00 91.62 337 LYS A CA 1
ATOM 2609 C C . LYS A 1 337 ? 32.963 -2.051 -37.149 1.00 91.62 337 LYS A C 1
ATOM 2611 O O . LYS A 1 337 ? 33.778 -1.677 -37.995 1.00 91.62 337 LYS A O 1
ATOM 2616 N N . ASP A 1 338 ? 33.048 -3.242 -36.568 1.00 92.50 338 ASP A N 1
ATOM 2617 C CA . ASP A 1 338 ? 34.111 -4.192 -36.889 1.00 92.50 338 ASP A CA 1
ATOM 2618 C C . ASP A 1 338 ? 33.946 -4.803 -38.290 1.00 92.50 338 ASP A C 1
ATOM 2620 O O . ASP A 1 338 ? 34.938 -4.954 -39.008 1.00 92.50 338 ASP A O 1
ATOM 2624 N N . ALA A 1 339 ? 32.712 -5.036 -38.749 1.00 92.75 339 ALA A N 1
ATOM 2625 C CA . ALA A 1 339 ? 32.440 -5.420 -40.135 1.00 92.75 339 ALA A CA 1
ATOM 2626 C C . ALA A 1 339 ? 32.864 -4.325 -41.134 1.00 92.75 339 ALA A C 1
ATOM 2628 O O . ALA A 1 339 ? 33.478 -4.620 -42.163 1.00 92.75 339 ALA A O 1
ATOM 2629 N N . LEU A 1 340 ? 32.600 -3.050 -40.821 1.00 91.56 340 LEU A N 1
ATOM 2630 C CA . LEU A 1 340 ? 33.036 -1.913 -41.638 1.00 91.56 340 LEU A CA 1
ATOM 2631 C C . LEU A 1 340 ? 34.564 -1.773 -41.668 1.00 91.56 340 LEU A C 1
ATOM 2633 O O . LEU A 1 340 ? 35.132 -1.535 -42.737 1.00 91.56 340 LEU A O 1
ATOM 2637 N N . LYS A 1 341 ? 35.249 -1.971 -40.533 1.00 91.31 341 LYS A N 1
ATOM 2638 C CA . LYS A 1 341 ? 36.721 -2.008 -40.490 1.00 91.31 341 LYS A CA 1
ATOM 2639 C C . LYS A 1 341 ? 37.278 -3.115 -41.379 1.00 91.31 341 LYS A C 1
ATOM 2641 O O . LYS A 1 341 ? 38.204 -2.855 -42.144 1.00 91.31 341 LYS A O 1
ATOM 2646 N N . LEU A 1 342 ? 36.709 -4.320 -41.311 1.00 93.88 342 LEU A N 1
ATOM 2647 C CA . LEU A 1 342 ? 37.146 -5.445 -42.138 1.00 93.88 342 LEU A CA 1
ATOM 2648 C C . LEU A 1 342 ? 36.969 -5.135 -43.631 1.00 93.88 342 LEU A C 1
ATOM 2650 O O . LEU A 1 342 ? 37.911 -5.288 -44.406 1.00 93.88 342 LEU A O 1
ATOM 2654 N N . ARG A 1 343 ? 35.814 -4.584 -44.020 1.00 92.94 343 ARG A N 1
ATOM 2655 C CA . ARG A 1 343 ? 35.551 -4.157 -45.402 1.00 92.94 343 ARG A CA 1
ATOM 2656 C C . ARG A 1 343 ? 36.521 -3.072 -45.879 1.00 92.94 343 ARG A C 1
ATOM 2658 O O . ARG A 1 343 ? 36.952 -3.096 -47.030 1.00 92.94 343 ARG A O 1
ATOM 2665 N N . ASN A 1 344 ? 36.887 -2.125 -45.015 1.00 90.38 344 ASN A N 1
ATOM 2666 C CA . ASN A 1 344 ? 37.894 -1.113 -45.341 1.00 90.38 344 ASN A CA 1
ATOM 2667 C C . ASN A 1 344 ? 39.284 -1.728 -45.547 1.00 90.38 344 ASN A C 1
ATOM 2669 O O . ASN A 1 344 ? 39.985 -1.321 -46.474 1.00 90.38 344 ASN A O 1
ATOM 2673 N N . ILE A 1 345 ? 39.667 -2.724 -44.742 1.00 91.88 345 ILE A N 1
ATOM 2674 C CA . ILE A 1 345 ? 40.916 -3.475 -44.933 1.00 91.88 345 ILE A CA 1
ATOM 2675 C C . ILE A 1 345 ? 40.896 -4.208 -46.282 1.00 91.88 345 ILE A C 1
ATOM 2677 O O . ILE A 1 345 ? 41.857 -4.101 -47.041 1.00 91.88 345 ILE A O 1
ATOM 2681 N N . GLU A 1 346 ? 39.799 -4.886 -46.628 1.00 92.31 346 GLU A N 1
ATOM 2682 C CA . GLU A 1 346 ? 39.643 -5.567 -47.923 1.00 92.31 346 GLU A CA 1
ATOM 2683 C C . GLU A 1 346 ? 39.733 -4.593 -49.108 1.00 92.31 346 GLU A C 1
ATOM 2685 O O . GLU A 1 346 ? 40.424 -4.859 -50.094 1.00 92.31 346 GLU A O 1
ATOM 2690 N N . LEU A 1 347 ? 39.076 -3.431 -49.015 1.00 90.62 347 LEU A N 1
ATOM 2691 C CA . LEU A 1 347 ? 39.158 -2.385 -50.037 1.00 90.62 347 LEU A CA 1
ATOM 2692 C C . LEU A 1 347 ? 40.574 -1.812 -50.156 1.00 90.62 347 LEU A C 1
ATOM 2694 O O . LEU A 1 347 ? 41.036 -1.571 -51.273 1.00 90.62 347 LEU A O 1
ATOM 2698 N N . ALA A 1 348 ? 41.277 -1.618 -49.038 1.00 86.31 348 ALA A N 1
ATOM 2699 C CA . ALA A 1 348 ? 42.665 -1.167 -49.035 1.00 86.31 348 ALA A CA 1
ATOM 2700 C C . ALA A 1 348 ? 43.593 -2.196 -49.699 1.00 86.31 348 ALA A C 1
ATOM 2702 O O . ALA A 1 348 ? 44.394 -1.824 -50.556 1.00 86.31 348 ALA A O 1
ATOM 2703 N N . GLN A 1 349 ? 43.431 -3.486 -49.391 1.00 90.31 349 GLN A N 1
ATOM 2704 C CA . GLN A 1 349 ? 44.173 -4.574 -50.037 1.00 90.31 349 GLN A CA 1
ATOM 2705 C C . GLN A 1 349 ? 43.879 -4.654 -51.538 1.00 90.31 349 GLN A C 1
ATOM 2707 O O . GLN A 1 349 ? 44.797 -4.817 -52.341 1.00 90.31 349 GLN A O 1
ATOM 2712 N N . LYS A 1 350 ? 42.614 -4.487 -51.944 1.00 90.44 350 LYS A N 1
ATOM 2713 C CA . LYS A 1 350 ? 42.235 -4.458 -53.361 1.00 90.44 350 LYS A CA 1
ATOM 2714 C C . LYS A 1 350 ? 42.885 -3.282 -54.094 1.00 90.44 350 LYS A C 1
ATOM 2716 O O . LYS A 1 350 ? 43.469 -3.488 -55.156 1.00 90.44 350 LYS A O 1
ATOM 2721 N N . ARG A 1 351 ? 42.839 -2.076 -53.513 1.00 86.75 351 ARG A N 1
ATOM 2722 C CA . ARG A 1 351 ? 43.518 -0.887 -54.056 1.00 86.75 351 ARG A CA 1
ATOM 2723 C C . ARG A 1 351 ? 45.024 -1.114 -54.165 1.00 86.75 351 ARG A C 1
ATOM 2725 O O . ARG A 1 351 ? 45.600 -0.802 -55.201 1.00 86.75 351 ARG A O 1
ATOM 2732 N N . GLN A 1 352 ? 45.648 -1.710 -53.149 1.00 87.06 352 GLN A N 1
ATOM 2733 C CA . GLN A 1 352 ? 47.065 -2.063 -53.192 1.00 87.06 352 GLN A CA 1
ATOM 2734 C C . GLN A 1 352 ? 47.364 -3.031 -54.351 1.00 87.06 352 GLN A C 1
ATOM 2736 O O . GLN A 1 352 ? 48.238 -2.751 -55.172 1.00 87.06 352 GLN A O 1
ATOM 2741 N N . GLY A 1 353 ? 46.587 -4.107 -54.500 1.00 88.38 353 GLY A N 1
ATOM 2742 C CA . GLY A 1 353 ? 46.746 -5.057 -55.605 1.00 88.38 353 GLY A CA 1
ATOM 2743 C C . GLY A 1 353 ? 46.556 -4.425 -56.992 1.00 88.38 353 GLY A C 1
ATOM 2744 O O . GLY A 1 353 ? 47.298 -4.741 -57.925 1.00 88.38 353 GLY A O 1
ATOM 2745 N N . GLU A 1 354 ? 45.611 -3.491 -57.138 1.00 89.25 354 GLU A N 1
ATOM 2746 C CA . GLU A 1 354 ? 45.421 -2.707 -58.366 1.00 89.25 354 GLU A CA 1
ATOM 2747 C C . GLU A 1 354 ? 46.618 -1.784 -58.642 1.00 89.25 354 GLU A C 1
ATOM 2749 O O . GLU A 1 354 ? 47.114 -1.755 -59.770 1.00 89.25 354 GLU A O 1
ATOM 2754 N N . THR A 1 355 ? 47.153 -1.096 -57.627 1.00 86.06 355 THR A N 1
ATOM 2755 C CA . THR A 1 355 ? 48.355 -0.256 -57.784 1.00 86.06 355 THR A CA 1
ATOM 2756 C C . THR A 1 355 ? 49.599 -1.067 -58.147 1.00 86.06 355 THR A C 1
ATOM 2758 O O . THR A 1 355 ? 50.379 -0.644 -59.003 1.00 86.06 355 THR A O 1
ATOM 2761 N N . GLU A 1 356 ? 49.773 -2.263 -57.580 1.00 88.00 356 GLU A N 1
ATOM 2762 C CA . GLU A 1 356 ? 50.865 -3.179 -57.930 1.00 88.00 356 GLU A CA 1
ATOM 2763 C C . GLU A 1 356 ? 50.709 -3.727 -59.355 1.00 88.00 356 GLU A C 1
ATOM 2765 O O . GLU A 1 356 ? 51.697 -3.896 -60.075 1.00 88.00 356 GLU A O 1
ATOM 2770 N N . LYS A 1 357 ? 49.472 -3.994 -59.796 1.00 89.44 357 LYS A N 1
ATOM 2771 C CA . LYS A 1 357 ? 49.179 -4.399 -61.177 1.00 89.44 357 LYS A CA 1
ATOM 2772 C C . LYS A 1 357 ? 49.523 -3.282 -62.162 1.00 89.44 357 LYS A C 1
ATOM 2774 O O . LYS A 1 357 ? 50.276 -3.531 -63.099 1.00 89.44 357 LYS A O 1
ATOM 2779 N N . LEU A 1 358 ? 49.038 -2.064 -61.916 1.00 88.25 358 LEU A N 1
ATOM 2780 C CA . LEU A 1 358 ? 49.346 -0.891 -62.739 1.00 88.25 358 LEU A CA 1
ATOM 2781 C C . LEU A 1 358 ? 50.851 -0.595 -62.762 1.00 88.25 358 LEU A C 1
ATOM 2783 O O . LEU A 1 358 ? 51.390 -0.267 -63.813 1.00 88.25 358 LEU A O 1
ATOM 2787 N N . SER A 1 359 ? 51.552 -0.778 -61.639 1.00 87.19 359 SER A N 1
ATOM 2788 C CA . SER A 1 359 ? 53.010 -0.616 -61.580 1.00 87.19 359 SER A CA 1
ATOM 2789 C C . SER A 1 359 ? 53.740 -1.640 -62.454 1.00 87.19 359 SER A C 1
ATOM 2791 O O . SER A 1 359 ? 54.663 -1.276 -63.178 1.00 87.19 359 SER A O 1
ATOM 2793 N N . ARG A 1 360 ? 53.309 -2.911 -62.447 1.00 86.81 360 ARG A N 1
ATOM 2794 C CA . ARG A 1 360 ? 53.867 -3.953 -63.330 1.00 86.81 360 ARG A CA 1
ATOM 2795 C C . ARG A 1 360 ? 53.582 -3.682 -64.803 1.00 86.81 360 ARG A C 1
ATOM 2797 O O . ARG A 1 360 ? 54.467 -3.876 -65.631 1.00 86.81 360 ARG A O 1
ATOM 2804 N N . GLU A 1 361 ? 52.370 -3.239 -65.131 1.00 90.00 361 GLU A N 1
ATOM 2805 C CA . GLU A 1 361 ? 52.018 -2.837 -66.496 1.00 90.00 361 GLU A CA 1
ATOM 2806 C C . GLU A 1 361 ? 52.900 -1.668 -66.950 1.00 90.00 361 GLU A C 1
ATOM 2808 O O . GLU A 1 361 ? 53.516 -1.747 -68.009 1.00 90.00 361 GLU A O 1
ATOM 2813 N N . LEU A 1 362 ? 53.049 -0.630 -66.125 1.00 88.69 362 LEU A N 1
ATOM 2814 C CA . LEU A 1 362 ? 53.891 0.527 -66.428 1.00 88.69 362 LEU A CA 1
ATOM 2815 C C . LEU A 1 362 ? 55.365 0.142 -66.625 1.00 88.69 362 LEU A C 1
ATOM 2817 O O . LEU A 1 362 ? 56.010 0.644 -67.544 1.00 88.69 362 LEU A O 1
ATOM 2821 N N . GLU A 1 363 ? 55.891 -0.783 -65.822 1.00 88.38 363 GLU A N 1
ATOM 2822 C CA . GLU A 1 363 ? 57.259 -1.284 -65.984 1.00 88.38 363 GLU A CA 1
ATOM 2823 C C . GLU A 1 363 ? 57.422 -2.134 -67.255 1.00 88.38 363 GLU A C 1
ATOM 2825 O O . GLU A 1 363 ? 58.403 -1.988 -67.983 1.00 88.38 363 GLU A O 1
ATOM 2830 N N . SER A 1 364 ? 56.425 -2.955 -67.597 1.00 89.38 364 SER A N 1
ATOM 2831 C CA . SER A 1 364 ? 56.395 -3.676 -68.876 1.00 89.38 364 SER A CA 1
ATOM 2832 C C . SER A 1 364 ? 56.404 -2.714 -70.064 1.00 89.38 364 SER A C 1
ATOM 2834 O O . SER A 1 364 ? 57.142 -2.933 -71.023 1.00 89.38 364 SER A O 1
ATOM 2836 N N . TRP A 1 365 ?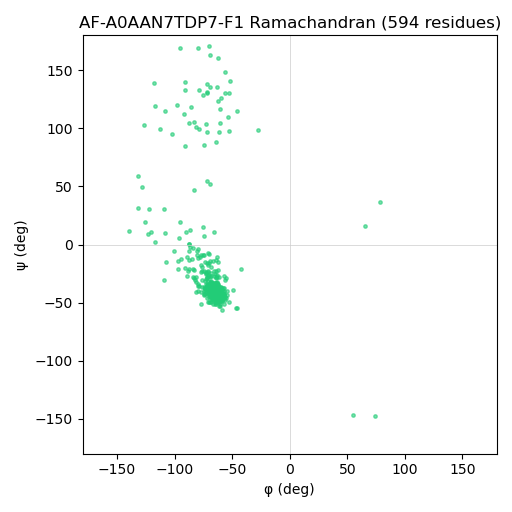 55.612 -1.641 -70.001 1.00 88.88 365 TRP A N 1
ATOM 2837 C CA . TRP A 1 365 ? 55.590 -0.594 -71.023 1.00 88.88 365 TRP A CA 1
ATOM 2838 C C . TRP A 1 365 ? 56.936 0.130 -71.128 1.00 88.88 365 TRP A C 1
ATOM 2840 O O . TRP A 1 365 ? 57.400 0.389 -72.237 1.00 88.88 365 TRP A O 1
ATOM 2850 N N . ARG A 1 366 ? 57.605 0.411 -70.002 1.00 87.50 366 ARG A N 1
ATOM 2851 C CA . ARG A 1 366 ? 58.957 0.997 -69.992 1.00 87.50 366 ARG A CA 1
ATOM 2852 C C . ARG A 1 366 ? 59.986 0.095 -70.662 1.00 87.50 366 ARG A C 1
ATOM 2854 O O . ARG A 1 366 ? 60.783 0.587 -71.456 1.00 87.50 366 ARG A O 1
ATOM 2861 N N . LEU A 1 367 ? 59.962 -1.205 -70.371 1.00 88.00 367 LEU A N 1
ATOM 2862 C CA . LEU A 1 367 ? 60.861 -2.180 -70.994 1.00 88.00 367 LEU A CA 1
ATOM 2863 C C . LEU A 1 367 ? 60.600 -2.322 -72.497 1.00 88.00 367 LEU A C 1
ATOM 2865 O O . LEU A 1 367 ? 61.549 -2.413 -73.274 1.00 88.00 367 LEU A O 1
ATOM 2869 N N . ASP A 1 368 ? 59.333 -2.321 -72.916 1.00 87.19 368 ASP A N 1
ATOM 2870 C CA . ASP A 1 368 ? 58.964 -2.385 -74.333 1.00 87.19 368 ASP A CA 1
ATOM 2871 C C . ASP A 1 368 ? 59.411 -1.128 -75.090 1.00 87.19 368 ASP A C 1
ATOM 2873 O O . ASP A 1 368 ? 60.008 -1.221 -76.162 1.00 87.19 368 ASP A O 1
ATOM 2877 N N . LEU A 1 369 ? 59.218 0.050 -74.488 1.00 86.50 369 LEU A N 1
ATOM 2878 C CA . LEU A 1 369 ? 59.696 1.316 -75.037 1.00 86.50 369 LEU A CA 1
ATOM 2879 C C . LEU A 1 369 ? 61.226 1.346 -75.133 1.00 86.50 369 LEU A C 1
ATOM 2881 O O . LEU A 1 369 ? 61.759 1.731 -76.169 1.00 86.50 369 LEU A O 1
ATOM 2885 N N . ALA A 1 370 ? 61.939 0.904 -74.093 1.00 84.25 370 ALA A N 1
ATOM 2886 C CA . ALA A 1 370 ? 63.398 0.820 -74.109 1.00 84.25 370 ALA A CA 1
ATOM 2887 C C . ALA A 1 370 ? 63.906 -0.126 -75.208 1.00 84.25 370 ALA A C 1
ATOM 2889 O O . ALA A 1 370 ? 64.888 0.191 -75.878 1.00 84.25 370 ALA A O 1
ATOM 2890 N N . ARG A 1 371 ? 63.214 -1.251 -75.438 1.00 85.62 371 ARG A N 1
ATOM 2891 C CA . ARG A 1 371 ? 63.522 -2.172 -76.539 1.00 85.62 371 ARG A CA 1
ATOM 2892 C C . ARG A 1 371 ? 63.330 -1.502 -77.894 1.00 85.62 371 ARG A C 1
ATOM 2894 O O . ARG A 1 371 ? 64.253 -1.533 -78.695 1.00 85.62 371 ARG A O 1
ATOM 2901 N N . LYS A 1 372 ? 62.194 -0.835 -78.120 1.00 84.25 372 LYS A N 1
ATOM 2902 C CA . LYS A 1 372 ? 61.936 -0.096 -79.368 1.00 84.25 372 LYS A CA 1
ATOM 2903 C C . LYS A 1 372 ? 62.968 1.004 -79.604 1.00 84.25 372 LYS A C 1
ATOM 2905 O O . LYS A 1 372 ? 63.456 1.154 -80.715 1.00 84.25 372 LYS A O 1
ATOM 2910 N N . VAL A 1 373 ? 63.357 1.738 -78.560 1.00 82.75 373 VAL A N 1
ATOM 2911 C CA . VAL A 1 373 ? 64.432 2.739 -78.652 1.00 82.75 373 VAL A CA 1
ATOM 2912 C C . VAL A 1 373 ? 65.757 2.077 -79.049 1.00 82.75 373 VAL A C 1
ATOM 2914 O O . VAL A 1 373 ? 66.430 2.574 -79.949 1.00 82.75 373 VAL A O 1
ATOM 2917 N N . ALA A 1 374 ? 66.114 0.936 -78.454 1.00 80.38 374 ALA A N 1
ATOM 2918 C CA . ALA A 1 374 ? 67.318 0.191 -78.823 1.00 80.38 374 ALA A CA 1
ATOM 2919 C C . ALA A 1 374 ? 67.259 -0.373 -80.255 1.00 80.38 374 ALA A C 1
ATOM 2921 O O . ALA A 1 374 ? 68.253 -0.300 -80.966 1.00 80.38 374 ALA A O 1
ATOM 2922 N N . GLU A 1 375 ? 66.104 -0.870 -80.704 1.00 81.12 375 GLU A N 1
ATOM 2923 C CA . GLU A 1 375 ? 65.877 -1.318 -82.085 1.00 81.12 375 GLU A CA 1
ATOM 2924 C C . GLU A 1 375 ? 66.039 -0.157 -83.074 1.00 81.12 375 GLU A C 1
ATOM 2926 O O . GLU A 1 375 ? 66.734 -0.300 -84.075 1.00 81.12 375 GLU A O 1
ATOM 2931 N N . THR A 1 376 ? 65.484 1.023 -82.772 1.00 78.12 376 THR A N 1
ATOM 2932 C CA . THR A 1 376 ? 65.680 2.217 -83.614 1.00 78.12 376 THR A CA 1
ATOM 2933 C C . THR A 1 376 ? 67.125 2.714 -83.607 1.00 78.12 376 THR A C 1
ATOM 2935 O O . THR A 1 376 ? 67.600 3.210 -84.625 1.00 78.12 376 THR A O 1
ATOM 2938 N N . ALA A 1 377 ? 67.846 2.562 -82.490 1.00 75.69 377 ALA A N 1
ATOM 2939 C CA . ALA A 1 377 ? 69.266 2.888 -82.410 1.00 75.69 377 ALA A CA 1
ATOM 2940 C C . ALA A 1 377 ? 70.115 1.902 -83.228 1.00 75.69 377 ALA A C 1
ATOM 2942 O O . ALA A 1 377 ? 70.951 2.341 -84.005 1.00 75.69 377 ALA A O 1
ATOM 2943 N N . ALA A 1 378 ? 69.840 0.598 -83.139 1.00 75.69 378 ALA A N 1
ATOM 2944 C CA . ALA A 1 378 ? 70.508 -0.423 -83.945 1.00 75.69 378 ALA A CA 1
ATOM 2945 C C . ALA A 1 378 ? 70.226 -0.242 -85.443 1.00 75.69 378 ALA A C 1
ATOM 2947 O O . ALA A 1 378 ? 71.142 -0.302 -86.251 1.00 75.69 378 ALA A O 1
ATOM 2948 N N . MET A 1 379 ? 68.981 0.069 -85.813 1.00 74.19 379 MET A N 1
ATOM 2949 C CA . MET A 1 379 ? 68.621 0.373 -87.199 1.00 74.19 379 MET A CA 1
ATOM 2950 C C . MET A 1 379 ? 69.336 1.633 -87.703 1.00 74.19 379 MET A C 1
ATOM 2952 O O . MET A 1 379 ? 69.758 1.688 -88.853 1.00 74.19 379 MET A O 1
ATOM 2956 N N . LYS A 1 380 ? 69.517 2.642 -86.842 1.00 74.00 380 LYS A N 1
ATOM 2957 C CA . LYS A 1 38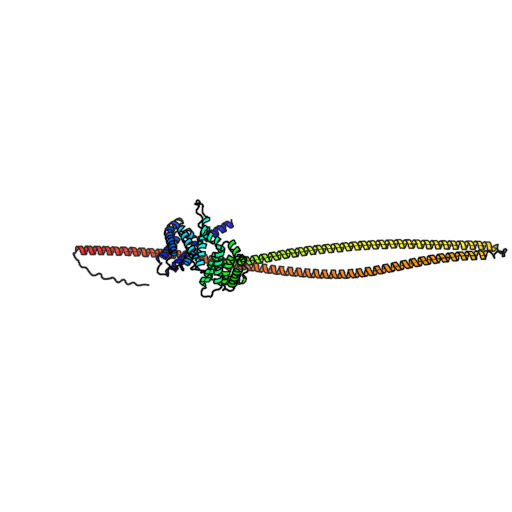0 ? 70.312 3.829 -87.163 1.00 74.00 380 LYS A CA 1
ATOM 2958 C C . LYS A 1 380 ? 71.793 3.485 -87.358 1.00 74.00 380 LYS A C 1
ATOM 2960 O O . LYS A 1 380 ? 72.388 3.989 -88.306 1.00 74.00 380 LYS A O 1
ATOM 2965 N N . ASP A 1 381 ? 72.358 2.630 -86.511 1.00 73.81 381 ASP A N 1
ATOM 2966 C CA . ASP A 1 381 ? 73.747 2.178 -86.624 1.00 73.81 381 ASP A CA 1
ATOM 2967 C C . ASP A 1 381 ? 73.961 1.316 -87.881 1.00 73.81 381 ASP A C 1
ATOM 2969 O O . ASP A 1 381 ? 74.972 1.488 -88.554 1.00 73.81 381 ASP A O 1
ATOM 2973 N N . ASP A 1 382 ? 72.998 0.472 -88.266 1.00 72.88 382 ASP A N 1
ATOM 2974 C CA . ASP A 1 382 ? 73.024 -0.290 -89.525 1.00 72.88 382 ASP A CA 1
ATOM 2975 C C . ASP A 1 382 ? 72.957 0.637 -90.748 1.00 72.88 382 ASP A C 1
ATOM 2977 O O . ASP A 1 382 ? 73.736 0.477 -91.688 1.00 72.88 382 ASP A O 1
ATOM 2981 N N . ILE A 1 383 ? 72.098 1.665 -90.718 1.00 73.69 383 ILE A N 1
ATOM 2982 C CA . ILE A 1 383 ? 72.044 2.702 -91.763 1.00 73.69 383 ILE A CA 1
ATOM 2983 C C . ILE A 1 383 ? 73.372 3.473 -91.833 1.00 73.69 383 ILE A C 1
ATOM 2985 O O . ILE A 1 383 ? 73.855 3.812 -92.916 1.00 73.69 383 ILE A O 1
ATOM 2989 N N . GLU A 1 384 ? 73.992 3.767 -90.691 1.00 72.25 384 GLU A N 1
ATOM 2990 C CA . GLU A 1 384 ? 75.275 4.467 -90.626 1.00 72.25 384 GLU A CA 1
ATOM 2991 C C . GLU A 1 384 ? 76.435 3.572 -91.100 1.00 72.25 384 GLU A C 1
ATOM 2993 O O . GLU A 1 384 ? 77.322 4.043 -91.817 1.00 72.25 384 GLU A O 1
ATOM 2998 N N . LEU A 1 385 ? 76.382 2.268 -90.819 1.00 71.50 385 LEU A N 1
ATOM 2999 C CA . LEU A 1 385 ? 77.314 1.262 -91.322 1.00 71.50 385 LEU A CA 1
ATOM 3000 C C . LEU A 1 385 ? 77.169 1.068 -92.837 1.00 71.50 385 LEU A C 1
ATOM 3002 O O . LEU A 1 385 ? 78.178 1.043 -93.543 1.00 71.50 385 LEU A O 1
ATOM 3006 N N . GLU A 1 386 ? 75.945 0.999 -93.367 1.00 70.69 386 GLU A N 1
ATOM 3007 C CA . GLU A 1 386 ? 75.686 0.989 -94.812 1.00 70.69 386 GLU A CA 1
ATOM 3008 C C . GLU A 1 386 ? 76.224 2.259 -95.471 1.00 70.69 386 GLU A C 1
ATOM 3010 O O . GLU A 1 386 ? 76.881 2.187 -96.510 1.00 70.69 386 GLU A O 1
ATOM 3015 N N . ARG A 1 387 ? 76.045 3.421 -94.837 1.00 69.62 387 ARG A N 1
ATOM 3016 C CA . ARG A 1 387 ? 76.577 4.698 -95.326 1.00 69.62 387 ARG A CA 1
ATOM 3017 C C . ARG A 1 387 ? 78.108 4.729 -95.341 1.00 69.62 387 ARG A C 1
ATOM 3019 O O . ARG A 1 387 ? 78.689 5.234 -96.300 1.00 69.62 387 ARG A O 1
ATOM 3026 N N . ILE A 1 388 ? 78.772 4.175 -94.326 1.00 69.62 388 ILE A N 1
ATOM 3027 C CA . ILE A 1 388 ? 80.239 4.044 -94.277 1.00 69.62 388 ILE A CA 1
ATOM 3028 C C . ILE A 1 388 ? 80.731 3.022 -95.312 1.00 69.62 388 ILE A C 1
ATOM 3030 O O . ILE A 1 388 ? 81.743 3.254 -95.970 1.00 69.62 388 ILE A O 1
ATOM 3034 N N . THR A 1 389 ? 79.995 1.930 -95.519 1.00 66.06 389 THR A N 1
ATOM 3035 C CA . THR A 1 389 ? 80.321 0.890 -96.509 1.00 66.06 389 THR A CA 1
ATOM 3036 C C . THR A 1 389 ? 80.160 1.412 -97.941 1.00 66.06 389 THR A C 1
ATOM 3038 O O . THR A 1 389 ? 81.005 1.152 -98.799 1.00 66.06 389 THR A O 1
ATOM 3041 N N . LEU A 1 390 ? 79.125 2.218 -98.197 1.00 63.66 390 LEU A N 1
ATOM 3042 C CA . LEU A 1 390 ? 78.936 2.946 -99.454 1.00 63.66 390 LEU A CA 1
ATOM 3043 C C . LEU A 1 390 ? 80.012 4.023 -99.654 1.00 63.66 390 LEU A C 1
ATOM 3045 O O . LEU A 1 390 ? 80.515 4.173 -100.762 1.00 63.66 390 LEU A O 1
ATOM 3049 N N . ALA A 1 391 ? 80.436 4.721 -98.596 1.00 59.56 391 ALA A N 1
ATOM 3050 C CA . ALA A 1 391 ? 81.543 5.678 -98.667 1.00 59.56 391 ALA A CA 1
ATOM 3051 C C . ALA A 1 391 ? 82.911 5.004 -98.907 1.00 59.56 391 ALA A C 1
ATOM 3053 O O . ALA A 1 391 ? 83.775 5.587 -99.561 1.00 59.56 391 ALA A O 1
ATOM 3054 N N . ALA A 1 392 ? 83.111 3.775 -98.421 1.00 58.50 392 ALA A N 1
ATOM 3055 C CA . ALA A 1 392 ? 84.306 2.976 -98.689 1.00 58.50 392 ALA A CA 1
ATOM 3056 C C . ALA A 1 392 ? 84.346 2.470 -100.142 1.00 58.50 392 ALA A C 1
ATOM 3058 O O . ALA A 1 392 ? 85.383 2.602 -100.785 1.00 58.50 392 ALA A O 1
ATOM 3059 N N . LYS A 1 393 ? 83.210 2.002 -100.687 1.00 57.56 393 LYS A N 1
ATOM 3060 C CA . LYS A 1 393 ? 83.074 1.683 -102.122 1.00 57.56 393 LYS A CA 1
ATOM 3061 C C . LYS A 1 393 ? 83.294 2.907 -103.012 1.00 57.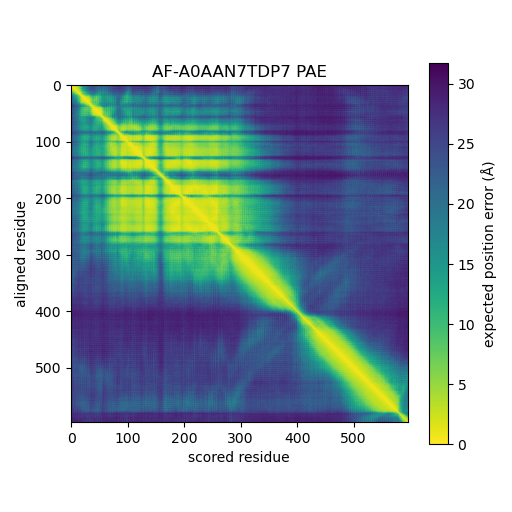56 393 LYS A C 1
ATOM 3063 O O . LYS A 1 393 ? 84.008 2.821 -104.002 1.00 57.56 393 LYS A O 1
ATOM 3068 N N . TRP A 1 394 ? 82.773 4.066 -102.609 1.00 56.91 394 TRP A N 1
ATOM 3069 C CA . TRP A 1 394 ? 82.987 5.319 -103.335 1.00 56.91 394 TRP A CA 1
ATOM 3070 C C . TRP A 1 394 ? 84.464 5.748 -103.338 1.00 56.91 394 TRP A C 1
ATOM 3072 O O . TRP A 1 394 ? 84.940 6.284 -104.330 1.00 56.91 394 TRP A O 1
ATOM 3082 N N . ASN A 1 395 ? 85.229 5.493 -102.274 1.00 52.31 395 ASN A N 1
ATOM 3083 C CA . ASN A 1 395 ? 86.665 5.794 -102.266 1.00 52.31 395 ASN A CA 1
ATOM 3084 C C . ASN A 1 395 ? 87.506 4.839 -103.136 1.00 52.31 395 ASN A C 1
ATOM 3086 O O . ASN A 1 395 ? 88.573 5.254 -103.574 1.00 52.31 395 ASN A O 1
ATOM 3090 N N . GLU A 1 396 ? 87.035 3.619 -103.411 1.00 52.50 396 GLU A N 1
ATOM 3091 C CA . GLU A 1 396 ? 87.681 2.670 -104.337 1.00 52.50 396 GLU A CA 1
ATOM 3092 C C . GLU A 1 396 ? 87.349 3.010 -105.806 1.00 52.50 396 GLU A C 1
ATOM 3094 O O . GLU A 1 396 ? 88.220 2.966 -106.668 1.00 52.50 396 GLU A O 1
ATOM 3099 N N . GLU A 1 397 ? 86.130 3.486 -106.084 1.00 50.25 397 GLU A N 1
ATOM 3100 C CA . GLU A 1 397 ? 85.714 3.943 -107.424 1.00 50.25 397 GLU A CA 1
ATOM 3101 C C . GLU A 1 397 ? 86.276 5.333 -107.795 1.00 50.25 397 GLU A C 1
ATOM 3103 O O . GLU A 1 397 ? 86.407 5.666 -108.972 1.00 50.25 397 GLU A O 1
ATOM 3108 N N . LYS A 1 398 ? 86.706 6.144 -106.817 1.00 45.72 398 LYS A N 1
ATOM 3109 C CA . LYS A 1 398 ? 87.254 7.495 -107.058 1.00 45.72 398 LYS A CA 1
ATOM 3110 C C . LYS A 1 398 ? 88.648 7.521 -107.703 1.00 45.72 398 LYS A C 1
ATOM 3112 O O . LYS A 1 398 ? 89.040 8.578 -108.198 1.00 45.72 398 LYS A O 1
ATOM 3117 N N . GLU A 1 399 ? 89.392 6.411 -107.701 1.00 50.91 399 GLU A N 1
ATOM 3118 C CA . GLU A 1 399 ? 90.665 6.294 -108.438 1.00 50.91 399 GLU A CA 1
ATOM 3119 C C . GLU A 1 399 ? 90.464 5.929 -109.923 1.00 50.91 399 GLU A C 1
ATOM 3121 O O . GLU A 1 399 ? 91.291 6.319 -110.746 1.00 50.91 399 GLU A O 1
ATOM 3126 N N . ASP A 1 400 ? 89.326 5.328 -110.297 1.00 48.66 400 ASP A N 1
ATOM 3127 C CA . ASP A 1 400 ? 89.009 4.936 -111.684 1.00 48.66 400 ASP A CA 1
ATOM 3128 C C . ASP A 1 400 ? 88.056 5.917 -112.412 1.00 48.66 400 ASP A C 1
ATOM 3130 O O . ASP A 1 400 ? 87.815 5.804 -113.618 1.00 48.66 400 ASP A O 1
ATOM 3134 N N . GLU A 1 401 ? 87.538 6.934 -111.714 1.00 44.56 401 GLU A N 1
ATOM 3135 C CA . GLU A 1 401 ? 86.487 7.837 -112.211 1.00 44.56 401 GLU A CA 1
ATOM 3136 C C . GLU A 1 401 ? 86.976 9.269 -112.516 1.00 44.56 401 GLU A C 1
ATOM 3138 O O . GLU A 1 401 ? 86.218 10.237 -112.443 1.00 44.56 401 GLU A O 1
ATOM 3143 N N . LEU A 1 402 ? 88.244 9.423 -112.926 1.00 45.22 402 LEU A N 1
ATOM 3144 C CA . LEU A 1 402 ? 88.742 10.658 -113.561 1.00 45.22 402 LEU A CA 1
ATOM 3145 C C . LEU A 1 402 ? 88.532 10.673 -115.096 1.00 45.22 402 LEU A C 1
ATOM 3147 O O . LEU A 1 402 ? 88.870 11.660 -115.747 1.00 45.22 402 LEU A O 1
ATOM 3151 N N . GLU A 1 403 ? 87.936 9.626 -115.689 1.00 46.00 403 GLU A N 1
ATOM 3152 C CA . GLU A 1 403 ? 87.774 9.497 -117.153 1.00 46.00 403 GLU A CA 1
ATOM 3153 C C . GLU A 1 403 ? 86.326 9.469 -117.695 1.00 46.00 403 GLU A C 1
ATOM 3155 O O . GLU A 1 403 ? 86.143 9.384 -118.909 1.00 46.00 403 GLU A O 1
ATOM 3160 N N . ARG A 1 404 ? 85.265 9.601 -116.877 1.00 47.50 404 ARG A N 1
ATOM 3161 C CA . ARG A 1 404 ? 83.867 9.480 -117.380 1.00 47.50 404 ARG A CA 1
ATOM 3162 C C . ARG A 1 404 ? 82.864 10.571 -116.970 1.00 47.50 404 ARG A C 1
ATOM 3164 O O . ARG A 1 404 ? 81.652 10.361 -116.960 1.00 47.50 404 ARG A O 1
ATOM 3171 N N . HIS A 1 405 ? 83.338 11.802 -116.785 1.00 47.28 405 HIS A N 1
ATOM 3172 C CA . HIS A 1 405 ? 82.519 12.983 -116.459 1.00 47.28 405 HIS A CA 1
ATOM 3173 C C . HIS A 1 405 ? 81.630 13.545 -117.603 1.00 47.28 405 HIS A C 1
ATOM 3175 O O . HIS A 1 405 ? 81.667 14.737 -117.896 1.00 47.28 405 HIS A O 1
ATOM 3181 N N . THR A 1 406 ? 80.761 12.736 -118.226 1.00 48.53 406 THR A N 1
ATOM 3182 C CA . THR A 1 406 ? 79.668 13.252 -119.096 1.00 48.53 406 THR A CA 1
ATOM 3183 C C . THR A 1 406 ? 78.310 12.537 -118.968 1.00 48.53 406 THR A C 1
ATOM 3185 O O . THR A 1 406 ? 77.409 12.826 -119.750 1.00 48.53 406 THR A O 1
ATOM 3188 N N . ALA A 1 407 ? 78.092 11.684 -117.955 1.00 51.81 407 ALA A N 1
ATOM 3189 C CA . ALA A 1 407 ? 76.815 10.965 -117.771 1.00 51.81 407 ALA A CA 1
ATOM 3190 C C . ALA A 1 407 ? 76.075 11.225 -116.433 1.00 51.81 407 ALA A C 1
ATOM 3192 O O . ALA A 1 407 ? 75.086 10.561 -116.146 1.00 51.81 407 ALA A O 1
ATOM 3193 N N . HIS A 1 408 ? 76.487 12.211 -115.622 1.00 50.31 408 HIS A N 1
ATOM 3194 C CA . HIS A 1 408 ? 75.909 12.477 -114.285 1.00 50.31 408 HIS A CA 1
ATOM 3195 C C . HIS A 1 408 ? 74.809 13.557 -114.228 1.00 50.31 408 HIS A C 1
ATOM 3197 O O . HIS A 1 408 ? 74.517 14.085 -113.160 1.00 50.31 408 HIS A O 1
ATOM 3203 N N . ALA A 1 409 ? 74.168 13.889 -115.351 1.00 51.69 409 ALA A N 1
ATOM 3204 C CA . ALA A 1 409 ? 73.060 14.853 -115.357 1.00 51.69 409 ALA A CA 1
ATOM 3205 C C . ALA A 1 409 ? 71.673 14.201 -115.171 1.00 51.69 409 ALA A C 1
ATOM 3207 O O . ALA A 1 409 ? 70.740 14.877 -114.757 1.00 51.69 409 ALA A O 1
ATOM 3208 N N . THR A 1 410 ? 71.522 12.898 -115.437 1.00 56.19 410 THR A N 1
ATOM 3209 C CA . THR A 1 410 ? 70.222 12.198 -115.362 1.00 56.19 410 THR A CA 1
ATOM 3210 C C . THR A 1 410 ? 69.979 11.460 -114.043 1.00 56.19 410 THR A C 1
ATOM 3212 O O . THR A 1 410 ? 68.828 11.240 -113.684 1.00 56.19 410 THR A O 1
ATOM 3215 N N . GLU A 1 411 ? 71.028 11.130 -113.285 1.00 54.91 411 GLU A N 1
ATOM 3216 C CA . GLU A 1 411 ? 70.899 10.422 -111.997 1.00 54.91 411 GLU A CA 1
ATOM 3217 C C . GLU A 1 411 ? 70.548 11.370 -110.835 1.00 54.91 411 GLU A C 1
ATOM 3219 O O . GLU A 1 411 ? 69.842 10.991 -109.903 1.00 54.91 411 GLU A O 1
ATOM 3224 N N . ILE A 1 412 ? 70.952 12.643 -110.930 1.00 58.22 412 ILE A N 1
ATOM 3225 C CA . ILE A 1 412 ? 70.643 13.671 -109.922 1.00 58.22 412 ILE A CA 1
ATOM 3226 C C . ILE A 1 412 ? 69.134 13.968 -109.888 1.00 58.22 412 ILE A C 1
ATOM 3228 O O . ILE A 1 412 ? 68.554 14.040 -108.809 1.00 58.22 412 ILE A O 1
ATOM 3232 N N . SER A 1 413 ? 68.458 14.018 -111.042 1.00 59.72 413 SER A N 1
ATOM 3233 C CA . SER A 1 413 ? 67.000 14.214 -111.087 1.00 59.72 413 SER A CA 1
ATOM 3234 C C . SER A 1 413 ? 66.196 13.002 -110.598 1.00 59.72 413 SER A C 1
ATOM 3236 O O . SER A 1 413 ? 65.069 13.174 -110.146 1.00 59.72 413 SER A O 1
ATOM 3238 N N . ARG A 1 414 ? 66.755 11.782 -110.643 1.00 64.25 414 ARG A N 1
ATOM 3239 C CA . ARG A 1 414 ? 66.101 10.575 -110.105 1.00 64.25 414 ARG A CA 1
ATOM 3240 C C . ARG A 1 414 ? 66.148 10.553 -108.575 1.00 64.25 414 ARG A C 1
ATOM 3242 O O . ARG A 1 414 ? 65.137 10.280 -107.933 1.00 64.25 414 ARG A O 1
ATOM 3249 N N . LEU A 1 415 ? 67.298 10.906 -108.001 1.00 60.62 415 LEU A N 1
ATOM 3250 C CA . LEU A 1 415 ? 67.499 10.956 -106.550 1.00 60.62 415 LEU A CA 1
ATOM 3251 C C . LEU A 1 415 ? 66.738 12.121 -105.889 1.00 60.62 415 LEU A C 1
ATOM 3253 O O . LEU A 1 415 ? 66.259 11.980 -104.766 1.00 60.62 415 LEU A O 1
ATOM 3257 N N . GLU A 1 416 ? 66.548 13.249 -106.581 1.00 61.78 416 GLU A N 1
ATOM 3258 C CA . GLU A 1 416 ? 65.723 14.365 -106.085 1.00 61.78 416 GLU A CA 1
ATOM 3259 C C . GLU A 1 416 ? 64.213 14.040 -106.019 1.00 61.78 416 GLU A C 1
ATOM 3261 O O . GLU A 1 416 ? 63.495 14.636 -105.210 1.00 61.78 416 GLU A O 1
ATOM 3266 N N . GLU A 1 417 ? 63.724 13.087 -106.820 1.00 60.38 417 GLU A N 1
ATOM 3267 C CA . GLU A 1 417 ? 62.338 12.588 -106.778 1.00 60.38 417 GLU A CA 1
ATOM 3268 C C . GLU A 1 417 ? 62.146 11.570 -105.631 1.00 60.38 417 GLU A C 1
ATOM 3270 O O . GLU A 1 417 ? 61.162 11.633 -104.894 1.00 60.38 417 GLU A O 1
ATOM 3275 N N . GLU A 1 418 ? 63.132 10.693 -105.409 1.00 60.28 418 GLU A N 1
ATOM 3276 C CA . GLU A 1 418 ? 63.163 9.694 -104.322 1.00 60.28 418 GLU A CA 1
ATOM 3277 C C . GLU A 1 418 ? 63.256 10.352 -102.931 1.00 60.28 418 GLU A C 1
ATOM 3279 O O . GLU A 1 418 ? 62.570 9.952 -101.987 1.00 60.28 418 GLU A O 1
ATOM 3284 N N . VAL A 1 419 ? 64.036 11.432 -102.808 1.00 61.34 419 VAL A N 1
ATOM 3285 C CA . VAL A 1 419 ? 64.125 12.231 -101.573 1.00 61.34 419 VAL A CA 1
ATOM 3286 C C . VAL A 1 419 ? 62.831 13.008 -101.303 1.00 61.34 419 VAL A C 1
ATOM 3288 O O . VAL A 1 419 ? 62.505 13.256 -100.142 1.00 61.34 419 VAL A O 1
ATOM 3291 N N . ARG A 1 420 ? 62.062 13.374 -102.339 1.00 62.59 420 ARG A N 1
ATOM 3292 C CA . ARG A 1 420 ? 60.758 14.039 -102.177 1.00 62.59 420 ARG A CA 1
ATOM 3293 C C . ARG A 1 420 ? 59.690 13.063 -101.680 1.00 62.59 420 ARG A C 1
ATOM 3295 O O . ARG A 1 420 ? 58.976 13.413 -100.746 1.00 62.59 420 ARG A O 1
ATOM 3302 N N . ALA A 1 421 ? 59.661 11.843 -102.221 1.00 61.16 421 ALA A N 1
ATOM 3303 C CA . ALA A 1 421 ? 58.756 10.777 -101.785 1.00 61.16 421 ALA A CA 1
ATOM 3304 C C . ALA A 1 421 ? 59.014 10.343 -100.327 1.00 61.16 421 ALA A C 1
ATOM 3306 O O . ALA A 1 421 ? 58.079 10.259 -99.536 1.00 61.16 421 ALA A O 1
ATOM 3307 N N . MET A 1 422 ? 60.281 10.184 -99.917 1.00 61.97 422 MET A N 1
ATOM 3308 C CA . MET A 1 422 ? 60.616 9.889 -98.510 1.00 61.97 422 MET A CA 1
ATOM 3309 C C . MET A 1 422 ? 60.230 11.015 -97.539 1.00 61.97 422 MET A C 1
ATOM 3311 O O . MET A 1 422 ? 59.975 10.763 -96.361 1.00 61.97 422 MET A O 1
ATOM 3315 N N . LYS A 1 423 ? 60.201 12.268 -98.003 1.00 60.53 423 LYS A N 1
ATOM 3316 C CA . LYS A 1 423 ? 59.847 13.421 -97.165 1.00 60.53 423 LYS A CA 1
ATOM 3317 C C . LYS A 1 423 ? 58.342 13.511 -96.911 1.00 60.53 423 LYS A C 1
ATOM 3319 O O . LYS A 1 423 ? 57.961 13.993 -95.850 1.00 60.53 423 LYS A O 1
ATOM 3324 N N . GLU A 1 424 ? 57.529 13.044 -97.858 1.00 58.66 424 GLU A N 1
ATOM 3325 C CA . GLU A 1 424 ? 56.064 12.996 -97.771 1.00 58.66 424 GLU A CA 1
ATOM 3326 C C . GLU A 1 424 ? 55.600 11.860 -96.834 1.00 58.66 424 GLU A C 1
ATOM 3328 O O . GLU A 1 424 ? 54.823 12.110 -95.911 1.00 58.66 424 GLU A O 1
ATOM 3333 N N . ASP A 1 425 ? 56.216 10.672 -96.926 1.00 58.59 425 ASP A N 1
ATOM 3334 C CA . ASP A 1 425 ? 55.982 9.567 -95.978 1.00 58.59 425 ASP A CA 1
ATOM 3335 C C . ASP A 1 425 ? 56.393 9.933 -94.536 1.00 58.59 425 ASP A C 1
ATOM 3337 O O . ASP A 1 425 ? 55.691 9.608 -93.577 1.00 58.59 425 ASP A O 1
ATOM 3341 N N . TYR A 1 426 ? 57.495 10.675 -94.353 1.00 62.44 426 TYR A N 1
ATOM 3342 C CA . TYR A 1 426 ? 57.935 11.106 -93.018 1.00 62.44 426 TYR A CA 1
ATOM 3343 C C . TYR A 1 426 ? 56.993 12.150 -92.393 1.00 62.44 426 TYR A C 1
ATOM 3345 O O . TYR A 1 426 ? 56.813 12.187 -91.169 1.00 62.44 426 TYR A O 1
ATOM 3353 N N . THR A 1 427 ? 56.371 13.013 -93.205 1.00 63.97 427 THR A N 1
ATOM 3354 C CA . THR A 1 427 ? 55.384 13.985 -92.708 1.00 63.97 427 THR A CA 1
ATOM 3355 C C . THR A 1 427 ? 54.089 13.315 -92.264 1.00 63.97 427 THR A C 1
ATOM 3357 O O . THR A 1 427 ? 53.548 13.705 -91.225 1.00 63.97 427 THR A O 1
ATOM 3360 N N . ASP A 1 428 ? 53.661 12.255 -92.948 1.00 63.03 428 ASP A N 1
ATOM 3361 C CA . ASP A 1 428 ? 52.460 11.500 -92.584 1.00 63.03 428 ASP A CA 1
ATOM 3362 C C . ASP A 1 428 ? 52.671 10.652 -91.320 1.00 63.03 428 ASP A C 1
ATOM 3364 O O . ASP A 1 428 ? 51.812 10.640 -90.431 1.00 63.03 428 ASP A O 1
ATOM 3368 N N . THR A 1 429 ? 53.850 10.042 -91.137 1.00 67.50 429 THR A N 1
ATOM 3369 C CA . THR A 1 429 ? 54.179 9.351 -89.875 1.00 67.50 429 THR A CA 1
ATOM 3370 C C . THR A 1 429 ? 54.308 10.320 -88.701 1.00 67.50 429 THR A C 1
ATOM 3372 O O . THR A 1 429 ? 53.884 10.012 -87.587 1.00 67.50 429 THR A O 1
ATOM 3375 N N . THR A 1 430 ? 54.836 11.528 -88.932 1.00 68.88 430 THR A N 1
ATOM 3376 C CA . THR A 1 430 ? 54.944 12.553 -87.879 1.00 68.88 430 THR A CA 1
ATOM 3377 C C . THR A 1 430 ? 53.563 13.076 -87.468 1.00 68.88 430 THR A C 1
ATOM 3379 O O . THR A 1 430 ? 53.308 13.258 -86.277 1.00 68.88 430 THR A O 1
ATOM 3382 N N . ALA A 1 431 ? 52.640 13.254 -88.419 1.00 68.44 431 ALA A N 1
ATOM 3383 C CA . ALA A 1 431 ? 51.260 13.641 -88.128 1.00 68.44 431 ALA A CA 1
ATOM 3384 C C . ALA A 1 431 ? 50.495 12.548 -87.354 1.00 68.44 431 ALA A C 1
ATOM 3386 O O . ALA A 1 431 ? 49.757 12.862 -86.416 1.00 68.44 431 ALA A O 1
ATOM 3387 N N . ALA A 1 432 ? 50.715 11.269 -87.681 1.00 69.62 432 ALA A N 1
ATOM 3388 C CA . ALA A 1 432 ? 50.135 10.143 -86.946 1.00 69.62 432 ALA A CA 1
ATOM 3389 C C . ALA A 1 432 ? 50.644 10.072 -85.492 1.00 69.62 432 ALA A C 1
ATOM 3391 O O . ALA A 1 432 ? 49.840 9.967 -84.563 1.00 69.62 432 ALA A O 1
ATOM 3392 N N . HIS A 1 433 ? 51.956 10.223 -85.275 1.00 73.31 433 HIS A N 1
ATOM 3393 C CA . HIS A 1 433 ? 52.536 10.266 -83.928 1.00 73.31 433 HIS A CA 1
ATOM 3394 C C . HIS A 1 433 ? 52.083 11.488 -83.119 1.00 73.31 433 HIS A C 1
ATOM 3396 O O . HIS A 1 433 ? 51.905 11.387 -81.906 1.00 73.31 433 HIS A O 1
ATOM 3402 N N . GLN A 1 434 ? 51.843 12.630 -83.771 1.00 76.25 434 GLN A N 1
ATOM 3403 C CA . GLN A 1 434 ? 51.298 13.816 -83.111 1.00 76.25 434 GLN A CA 1
ATOM 3404 C C . GLN A 1 434 ? 49.858 13.581 -82.621 1.00 76.25 434 GLN A C 1
ATOM 3406 O O . GLN A 1 434 ? 49.521 13.968 -81.504 1.00 76.25 434 GLN A O 1
ATOM 3411 N N . CYS A 1 435 ? 49.028 12.890 -83.409 1.00 75.31 435 CYS A N 1
ATOM 3412 C CA . CYS A 1 435 ? 47.663 12.532 -83.015 1.00 75.31 435 CYS A CA 1
ATOM 3413 C C . CYS A 1 435 ? 47.642 11.543 -81.833 1.00 75.31 435 CYS A C 1
ATOM 3415 O O . CYS A 1 435 ? 46.866 11.717 -80.893 1.00 75.31 435 CYS A O 1
ATOM 3417 N N . GLU A 1 436 ? 48.539 10.552 -81.832 1.00 78.94 436 GLU A N 1
ATOM 3418 C CA . GLU A 1 436 ? 48.689 9.599 -80.723 1.00 78.94 436 GLU A CA 1
ATOM 3419 C C . GLU A 1 436 ? 49.211 10.281 -79.443 1.00 78.94 436 GLU A C 1
ATOM 3421 O O . GLU A 1 436 ? 48.731 10.006 -78.340 1.00 78.94 436 GLU A O 1
ATOM 3426 N N . ALA A 1 437 ? 50.136 11.239 -79.578 1.00 77.62 437 ALA A N 1
ATOM 3427 C CA . ALA A 1 437 ? 50.611 12.057 -78.464 1.00 77.62 437 ALA A CA 1
ATOM 3428 C C . ALA A 1 437 ? 49.496 12.932 -77.863 1.00 77.62 437 ALA A C 1
ATOM 3430 O O . ALA A 1 437 ? 49.401 13.046 -76.637 1.00 77.62 437 ALA A O 1
ATOM 3431 N N . ASP A 1 438 ? 48.629 13.514 -78.696 1.00 82.25 438 ASP A N 1
ATOM 3432 C CA . ASP A 1 438 ? 47.486 14.308 -78.236 1.00 82.25 438 ASP A CA 1
ATOM 3433 C C . ASP A 1 438 ? 46.409 13.439 -77.555 1.00 82.25 438 ASP A C 1
ATOM 3435 O O . ASP A 1 438 ? 45.854 13.849 -76.530 1.00 82.25 438 ASP A O 1
ATOM 3439 N N . ASP A 1 439 ? 46.158 12.212 -78.029 1.00 84.69 439 ASP A N 1
ATOM 3440 C CA . ASP A 1 439 ? 45.249 11.269 -77.356 1.00 84.69 439 ASP A CA 1
ATOM 3441 C C . ASP A 1 439 ? 45.792 10.821 -75.988 1.00 84.69 439 ASP A C 1
ATOM 3443 O O . ASP A 1 439 ? 45.078 10.844 -74.978 1.00 84.69 439 ASP A O 1
ATOM 3447 N N . LEU A 1 440 ? 47.092 10.511 -75.906 1.00 82.31 440 LEU A N 1
ATOM 3448 C CA . LEU A 1 440 ? 47.755 10.208 -74.635 1.00 82.31 440 LEU A CA 1
ATOM 3449 C C . LEU A 1 440 ? 47.700 11.396 -73.671 1.00 82.31 440 LEU A C 1
ATOM 3451 O O . LEU A 1 440 ? 47.402 11.215 -72.488 1.00 82.31 440 LEU A O 1
ATOM 3455 N N . LYS A 1 441 ? 47.917 12.618 -74.164 1.00 87.25 441 LYS A N 1
ATOM 3456 C CA . LYS A 1 441 ? 47.811 13.845 -73.366 1.00 87.25 441 LYS A CA 1
ATOM 3457 C C . LYS A 1 441 ? 46.398 14.043 -72.813 1.00 87.25 441 LYS A C 1
ATOM 3459 O O . LYS A 1 441 ? 46.249 14.366 -71.633 1.00 87.25 441 LYS A O 1
ATOM 3464 N N . ASN A 1 442 ? 45.366 13.783 -73.615 1.00 86.44 442 ASN A N 1
ATOM 3465 C CA . ASN A 1 442 ? 43.970 13.846 -73.176 1.00 86.44 442 ASN A CA 1
ATOM 3466 C C . ASN A 1 442 ? 43.633 12.757 -72.145 1.00 86.44 442 ASN A C 1
ATOM 3468 O O . ASN A 1 442 ? 42.951 13.032 -71.155 1.00 86.44 442 ASN A O 1
ATOM 3472 N N . ARG A 1 443 ? 44.147 11.531 -72.319 1.00 87.44 443 ARG A N 1
ATOM 3473 C CA . ARG A 1 443 ? 43.983 10.446 -71.335 1.00 87.44 443 ARG A CA 1
ATOM 3474 C C . ARG A 1 443 ? 44.658 10.769 -70.007 1.00 87.44 443 ARG A C 1
ATOM 3476 O O . ARG A 1 443 ? 44.045 10.544 -68.966 1.00 87.44 443 ARG A O 1
ATOM 3483 N N . VAL A 1 444 ? 45.870 11.327 -70.032 1.00 86.31 444 VAL A N 1
ATOM 3484 C CA . VAL A 1 444 ? 46.564 11.788 -68.819 1.00 86.31 444 VAL A CA 1
ATOM 3485 C C . VAL A 1 444 ? 45.743 12.871 -68.124 1.00 86.31 444 VAL A C 1
ATOM 3487 O O . VAL A 1 444 ? 45.472 12.735 -66.936 1.00 86.31 444 VAL A O 1
ATOM 3490 N N . ALA A 1 445 ? 45.258 13.880 -68.856 1.00 86.94 445 ALA A N 1
ATOM 3491 C CA . ALA A 1 445 ? 44.427 14.940 -68.284 1.00 86.94 445 ALA A CA 1
ATOM 3492 C C . ALA A 1 445 ? 43.148 14.399 -67.615 1.00 86.94 445 ALA A C 1
ATOM 3494 O O . ALA A 1 445 ? 42.792 14.843 -66.522 1.00 86.94 445 ALA A O 1
ATOM 3495 N N . ARG A 1 446 ? 42.485 13.404 -68.225 1.00 88.25 446 ARG A N 1
ATOM 3496 C CA . ARG A 1 446 ? 41.299 12.757 -67.641 1.00 88.25 446 ARG A CA 1
ATOM 3497 C C . ARG A 1 446 ? 41.630 11.992 -66.357 1.00 88.25 446 ARG A C 1
ATOM 3499 O O . ARG A 1 446 ? 40.940 12.175 -65.361 1.00 88.25 446 ARG A O 1
ATOM 3506 N N . ILE A 1 447 ? 42.700 11.194 -66.361 1.00 88.50 447 ILE A N 1
ATOM 3507 C CA . ILE A 1 447 ? 43.144 10.444 -65.174 1.00 88.50 447 ILE A CA 1
ATOM 3508 C C . ILE A 1 447 ? 43.523 11.405 -64.041 1.00 88.50 447 ILE A C 1
ATOM 3510 O O . ILE A 1 447 ? 43.166 11.169 -62.891 1.00 88.50 447 ILE A O 1
ATOM 3514 N N . THR A 1 448 ? 44.194 12.520 -64.348 1.00 88.81 448 THR A N 1
ATOM 3515 C CA . THR A 1 448 ? 44.527 13.541 -63.344 1.00 88.81 448 THR A CA 1
ATOM 3516 C C . THR A 1 448 ? 43.271 14.178 -62.741 1.00 88.81 448 THR A C 1
ATOM 3518 O O . THR A 1 448 ? 43.216 14.373 -61.529 1.00 88.81 448 THR A O 1
ATOM 3521 N N . ALA A 1 449 ? 42.242 14.457 -63.547 1.00 87.75 449 ALA A N 1
ATOM 3522 C CA . ALA A 1 449 ? 40.972 14.986 -63.048 1.00 87.75 449 ALA A CA 1
ATOM 3523 C C . ALA A 1 449 ? 40.220 13.976 -62.159 1.00 87.75 449 ALA A C 1
ATOM 3525 O O . ALA A 1 449 ? 39.710 14.349 -61.103 1.00 87.75 449 ALA A O 1
ATOM 3526 N N . GLU A 1 450 ? 40.188 12.696 -62.546 1.00 89.94 450 GLU A N 1
ATOM 3527 C CA . GLU A 1 450 ? 39.602 11.612 -61.742 1.00 89.94 450 GLU A CA 1
ATOM 3528 C C . GLU A 1 450 ? 40.349 11.425 -60.411 1.00 89.94 450 GLU A C 1
ATOM 3530 O O . GLU A 1 450 ? 39.724 11.254 -59.363 1.00 89.94 450 GLU A O 1
ATOM 3535 N N . GLN A 1 451 ? 41.683 11.520 -60.428 1.00 87.75 451 GLN A N 1
ATOM 3536 C CA . GLN A 1 451 ? 42.511 11.423 -59.227 1.00 87.75 451 GLN A CA 1
ATOM 3537 C C . GLN A 1 451 ? 42.260 12.587 -58.258 1.00 87.75 451 GLN A C 1
ATOM 3539 O O . GLN A 1 451 ? 42.183 12.364 -57.049 1.00 87.75 451 GLN A O 1
ATOM 3544 N N . GLU A 1 452 ? 42.095 13.811 -58.763 1.00 89.25 452 GLU A N 1
ATOM 3545 C CA . GLU A 1 452 ? 41.787 14.970 -57.920 1.00 89.25 452 GLU A CA 1
ATOM 3546 C C . GLU A 1 452 ? 40.361 14.895 -57.352 1.00 89.25 452 GLU A C 1
ATOM 3548 O O . GLU A 1 452 ? 40.158 15.163 -56.169 1.00 89.25 452 GLU A O 1
ATOM 3553 N N . ALA A 1 453 ? 39.382 14.429 -58.136 1.00 88.75 453 ALA A N 1
ATOM 3554 C CA . ALA A 1 453 ? 38.027 14.180 -57.639 1.00 88.75 453 ALA A CA 1
ATOM 3555 C C . ALA A 1 453 ? 38.014 13.137 -56.504 1.00 88.75 453 ALA A C 1
ATOM 3557 O O . ALA A 1 453 ? 37.416 13.373 -55.452 1.00 88.75 453 ALA A O 1
ATOM 3558 N N . ALA A 1 454 ? 38.742 12.026 -56.668 1.00 88.31 454 ALA A N 1
ATOM 3559 C CA . ALA A 1 454 ? 38.892 11.010 -55.625 1.00 88.31 454 ALA A CA 1
ATOM 3560 C C . ALA A 1 454 ? 39.631 11.545 -54.385 1.00 88.31 454 ALA A C 1
ATOM 3562 O O . ALA A 1 454 ? 39.323 11.159 -53.257 1.00 88.31 454 ALA A O 1
ATOM 3563 N N . ARG A 1 455 ? 40.598 12.456 -54.565 1.00 90.88 455 ARG A N 1
ATOM 3564 C CA . ARG A 1 455 ? 41.300 13.115 -53.456 1.00 90.88 455 ARG A CA 1
ATOM 3565 C C . ARG A 1 455 ? 40.358 14.000 -52.639 1.00 90.88 455 ARG A C 1
ATOM 3567 O O . ARG A 1 455 ? 40.407 13.947 -51.411 1.00 90.88 455 ARG A O 1
ATOM 3574 N N . VAL A 1 456 ? 39.493 14.769 -53.301 1.00 91.12 456 VAL A N 1
ATOM 3575 C CA . VAL A 1 456 ? 38.465 15.590 -52.641 1.00 91.12 456 VAL A CA 1
ATOM 3576 C C . VAL A 1 456 ? 37.473 14.709 -51.880 1.00 91.12 456 VAL A C 1
ATOM 3578 O O . VAL A 1 456 ? 37.162 15.001 -50.727 1.00 91.12 456 VAL A O 1
ATOM 3581 N N . GLU A 1 457 ? 37.030 13.594 -52.467 1.00 91.88 457 GLU A N 1
ATOM 3582 C CA . GLU A 1 457 ? 36.134 12.646 -51.793 1.00 91.88 457 GLU A CA 1
ATOM 3583 C C . GLU A 1 457 ? 36.787 12.008 -50.554 1.00 91.88 457 GLU A C 1
ATOM 3585 O O . GLU A 1 457 ? 36.175 11.963 -49.486 1.00 91.88 457 GLU A O 1
ATOM 3590 N N . CYS A 1 458 ? 38.055 11.589 -50.650 1.00 85.62 458 CYS A N 1
ATOM 3591 C CA . CYS A 1 458 ? 38.824 11.097 -49.503 1.00 85.62 458 CYS A CA 1
ATOM 3592 C C . CYS A 1 458 ? 38.970 12.159 -48.402 1.00 85.62 458 CYS A C 1
ATOM 3594 O O . CYS A 1 458 ? 38.844 11.831 -47.224 1.00 85.62 458 CYS A O 1
ATOM 3596 N N . SER A 1 459 ? 39.197 13.426 -48.767 1.00 89.19 459 SER A N 1
ATOM 3597 C CA . SER A 1 459 ? 39.255 14.532 -47.802 1.00 89.19 459 SER A CA 1
ATOM 3598 C C . SER A 1 459 ? 37.924 14.705 -47.068 1.00 89.19 459 SER A C 1
ATOM 3600 O O . SER A 1 459 ? 37.907 14.796 -45.845 1.00 89.19 459 SER A O 1
ATOM 3602 N N . ALA A 1 460 ? 36.802 14.673 -47.793 1.00 90.38 460 ALA A N 1
ATOM 3603 C CA . ALA A 1 460 ? 35.469 14.789 -47.203 1.00 90.38 460 ALA A CA 1
ATOM 3604 C C . ALA A 1 460 ? 35.110 13.591 -46.302 1.00 90.38 460 ALA A C 1
ATOM 3606 O O . ALA A 1 460 ? 34.417 13.750 -45.297 1.00 90.38 460 ALA A O 1
ATOM 3607 N N . LEU A 1 461 ? 35.566 12.380 -46.644 1.00 89.88 461 LEU A N 1
ATOM 3608 C CA . LEU A 1 461 ? 35.399 11.200 -45.791 1.00 89.88 461 LEU A CA 1
ATOM 3609 C C . LEU A 1 461 ? 36.256 11.277 -44.522 1.00 89.88 461 LEU A C 1
ATOM 3611 O O . LEU A 1 461 ? 35.773 10.876 -43.466 1.00 89.88 461 LEU A O 1
ATOM 3615 N N . ASN A 1 462 ? 37.472 11.824 -44.599 1.00 88.56 462 ASN A N 1
ATOM 3616 C CA . ASN A 1 462 ? 38.311 12.052 -43.420 1.00 88.56 462 ASN A CA 1
ATOM 3617 C C . ASN A 1 462 ? 37.691 13.080 -42.470 1.00 88.56 462 ASN A C 1
ATOM 3619 O O . ASN A 1 462 ? 37.617 12.812 -41.280 1.00 88.56 462 ASN A O 1
ATOM 3623 N N . GLU A 1 463 ? 37.152 14.193 -42.978 1.00 90.94 463 GLU A N 1
ATOM 3624 C CA . GLU A 1 463 ? 36.437 15.159 -42.128 1.00 90.94 463 GLU A CA 1
ATOM 3625 C C . GLU A 1 463 ? 35.242 14.508 -41.416 1.00 90.94 463 GLU A C 1
ATOM 3627 O O . GLU A 1 463 ? 35.021 14.726 -40.226 1.00 90.94 463 GLU A O 1
ATOM 3632 N N . LYS A 1 464 ? 34.487 13.649 -42.115 1.00 91.38 464 LYS A N 1
ATOM 3633 C CA . LYS A 1 464 ? 33.400 12.880 -41.490 1.00 91.38 464 LYS A CA 1
ATOM 3634 C C . LYS A 1 464 ? 33.916 11.914 -40.424 1.00 91.38 464 LYS A C 1
ATOM 3636 O O . LYS A 1 464 ? 33.279 11.791 -39.379 1.00 91.38 464 LYS A O 1
ATOM 3641 N N . LEU A 1 465 ? 35.043 11.247 -40.664 1.00 92.56 465 LEU A N 1
ATOM 3642 C CA . LEU A 1 465 ? 35.670 10.360 -39.686 1.00 92.56 465 LEU A CA 1
ATOM 3643 C C . LEU A 1 465 ? 36.094 11.135 -38.431 1.00 92.56 465 LEU A C 1
ATOM 3645 O O . LEU A 1 465 ? 35.726 10.731 -37.333 1.00 92.56 465 LEU A O 1
ATOM 3649 N N . ASP A 1 466 ? 36.735 12.292 -38.597 1.00 90.62 466 ASP A N 1
ATOM 3650 C CA . ASP A 1 466 ? 37.144 13.161 -37.488 1.00 90.62 466 ASP A CA 1
ATOM 3651 C C . ASP A 1 466 ? 35.930 13.634 -36.669 1.00 90.62 466 ASP A C 1
ATOM 3653 O O . ASP A 1 466 ? 35.956 13.632 -35.435 1.00 90.62 466 ASP A O 1
ATOM 3657 N N . THR A 1 467 ? 34.817 13.985 -37.330 1.00 91.94 467 THR A N 1
ATOM 3658 C CA . THR A 1 467 ? 33.575 14.340 -36.618 1.00 91.94 467 THR A CA 1
ATOM 3659 C C . THR A 1 467 ? 32.969 13.162 -35.855 1.00 91.94 467 THR A C 1
ATOM 3661 O O . THR A 1 467 ? 32.424 13.357 -34.767 1.00 91.94 467 THR A O 1
ATOM 3664 N N . ALA A 1 468 ? 33.075 11.942 -36.388 1.00 90.06 468 ALA A N 1
ATOM 3665 C CA . ALA A 1 468 ? 32.597 10.740 -35.716 1.00 90.06 468 ALA A CA 1
ATOM 3666 C C . ALA A 1 468 ? 33.473 10.388 -34.504 1.00 90.06 468 ALA A C 1
ATOM 3668 O O . ALA A 1 468 ? 32.936 10.073 -33.444 1.00 90.06 468 ALA A O 1
ATOM 3669 N N . ASP A 1 469 ? 34.796 10.507 -34.618 1.00 90.69 469 ASP A N 1
ATOM 3670 C CA . ASP A 1 469 ? 35.727 10.271 -33.509 1.00 90.69 469 ASP A CA 1
ATOM 3671 C C . ASP A 1 469 ? 35.546 11.297 -32.378 1.00 90.69 469 ASP A C 1
ATOM 3673 O O . ASP A 1 469 ? 35.590 10.939 -31.195 1.00 90.69 469 ASP A O 1
ATOM 3677 N N . LEU A 1 470 ? 35.241 12.554 -32.719 1.00 92.88 470 LEU A N 1
ATOM 3678 C CA . LEU A 1 470 ? 34.866 13.573 -31.737 1.00 92.88 470 LEU A CA 1
ATOM 3679 C C . LEU A 1 470 ? 33.556 13.210 -31.017 1.00 92.88 470 LEU A C 1
ATOM 3681 O O . LEU A 1 470 ? 33.476 13.318 -29.793 1.00 92.88 470 LEU A O 1
ATOM 3685 N N . ALA A 1 471 ? 32.539 12.753 -31.754 1.00 91.00 471 ALA A N 1
ATOM 3686 C CA . ALA A 1 471 ? 31.265 12.329 -31.171 1.00 91.00 471 ALA A CA 1
ATOM 3687 C C . ALA A 1 471 ? 31.424 11.100 -30.259 1.00 91.00 471 ALA A C 1
ATOM 3689 O O . ALA A 1 471 ? 30.852 11.069 -29.171 1.00 91.00 471 ALA A O 1
ATOM 3690 N N . ILE A 1 472 ? 32.244 10.123 -30.662 1.00 89.44 472 ILE A N 1
ATOM 3691 C CA . ILE A 1 472 ? 32.575 8.946 -29.846 1.00 89.44 472 ILE A CA 1
ATOM 3692 C C . ILE A 1 472 ? 33.282 9.370 -28.558 1.00 89.44 472 ILE A C 1
ATOM 3694 O O . ILE A 1 472 ? 32.926 8.886 -27.487 1.00 89.44 472 ILE A O 1
ATOM 3698 N N . SER A 1 473 ? 34.250 10.285 -28.647 1.00 91.00 473 SER A N 1
ATOM 3699 C CA . SER A 1 473 ? 34.980 10.781 -27.474 1.00 91.00 473 SER A CA 1
ATOM 3700 C C . SER A 1 473 ? 34.043 11.476 -26.484 1.00 91.00 473 SER A C 1
ATOM 3702 O O . SER A 1 473 ? 34.124 11.228 -25.285 1.00 91.00 473 SER A O 1
ATOM 3704 N N . LYS A 1 474 ? 33.095 12.276 -26.986 1.00 92.94 474 LYS A N 1
ATOM 3705 C CA . LYS A 1 474 ? 32.090 12.945 -26.154 1.00 92.94 474 LYS A CA 1
ATOM 3706 C C . LYS A 1 474 ? 31.134 11.957 -25.475 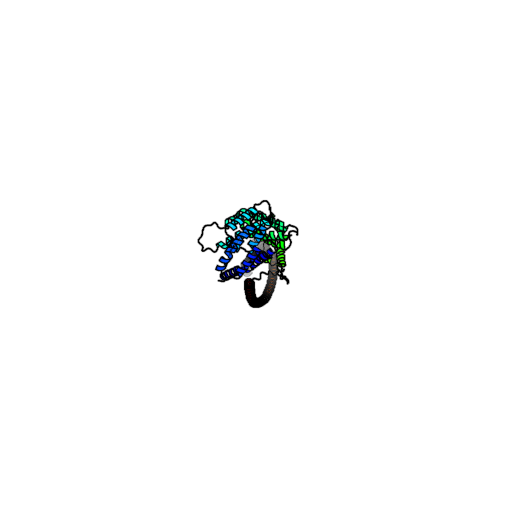1.00 92.94 474 LYS A C 1
ATOM 3708 O O . LYS A 1 474 ? 30.869 12.085 -24.286 1.00 92.94 474 LYS A O 1
ATOM 3713 N N . LEU A 1 475 ? 30.645 10.953 -26.205 1.00 91.00 475 LEU A N 1
ATOM 3714 C CA . LEU A 1 475 ? 29.780 9.911 -25.636 1.00 91.00 475 LEU A CA 1
ATOM 3715 C C . LEU A 1 475 ? 30.513 9.045 -24.602 1.00 91.00 475 LEU A C 1
ATOM 3717 O O . LEU A 1 475 ? 29.901 8.601 -23.635 1.00 91.00 475 LEU A O 1
ATOM 3721 N N . ALA A 1 476 ? 31.814 8.805 -24.787 1.00 91.56 476 ALA A N 1
ATOM 3722 C CA . ALA A 1 476 ? 32.630 8.096 -23.806 1.00 91.56 476 ALA A CA 1
ATOM 3723 C C . ALA A 1 476 ? 32.753 8.888 -22.492 1.00 91.56 476 ALA A C 1
ATOM 3725 O O . ALA A 1 476 ? 32.573 8.314 -21.423 1.00 91.56 476 ALA A O 1
ATOM 3726 N N . GLU A 1 477 ? 32.969 10.205 -22.570 1.00 93.44 477 GLU A N 1
ATOM 3727 C CA . GLU A 1 477 ? 33.003 11.094 -21.399 1.00 93.44 477 GLU A CA 1
ATOM 3728 C C . GLU A 1 477 ? 31.643 11.145 -20.674 1.00 93.44 477 GLU A C 1
ATOM 3730 O O . GLU A 1 477 ? 31.573 11.037 -19.449 1.00 93.44 477 GLU A O 1
ATOM 3735 N N . GLU A 1 478 ? 30.537 11.225 -21.420 1.00 93.19 478 GLU A N 1
ATOM 3736 C CA . GLU A 1 478 ? 29.180 11.146 -20.856 1.00 93.19 478 GLU A CA 1
ATOM 3737 C C . GLU A 1 478 ? 28.908 9.786 -20.175 1.00 93.19 478 GLU A C 1
ATOM 3739 O O . GLU A 1 478 ? 28.303 9.734 -19.105 1.00 93.19 478 GLU A O 1
ATOM 3744 N N . LEU A 1 479 ? 29.397 8.675 -20.736 1.00 91.19 479 LEU A N 1
ATOM 3745 C CA . LEU A 1 479 ? 29.282 7.351 -20.111 1.00 91.19 479 LEU A CA 1
ATOM 3746 C C . LEU A 1 479 ? 30.108 7.222 -18.828 1.00 91.19 479 LEU A C 1
ATOM 3748 O O . LEU A 1 479 ? 29.646 6.601 -17.868 1.00 91.19 479 LEU A O 1
ATOM 3752 N N . ASP A 1 480 ? 31.315 7.785 -18.801 1.00 92.44 480 ASP A N 1
ATOM 3753 C CA . ASP A 1 480 ? 32.171 7.744 -17.616 1.00 92.44 480 ASP A CA 1
ATOM 3754 C C . ASP A 1 480 ? 31.584 8.593 -16.479 1.00 92.44 480 ASP A C 1
ATOM 3756 O O . ASP A 1 480 ? 31.494 8.113 -15.348 1.00 92.44 480 ASP A O 1
ATOM 3760 N N . THR A 1 481 ? 31.065 9.789 -16.776 1.00 92.56 481 THR A N 1
ATOM 3761 C CA . THR A 1 481 ? 30.364 10.615 -15.772 1.00 92.56 481 THR A CA 1
ATOM 3762 C C . THR A 1 481 ? 29.111 9.929 -15.217 1.00 92.56 481 THR A C 1
ATOM 3764 O O . THR A 1 481 ? 28.917 9.900 -14.002 1.00 92.56 481 THR A O 1
ATOM 3767 N N . LEU A 1 482 ? 28.300 9.282 -16.065 1.00 91.06 482 LEU A N 1
ATOM 3768 C CA . LEU A 1 482 ? 27.140 8.504 -15.610 1.00 91.06 482 LEU A CA 1
ATOM 3769 C C . LEU A 1 482 ? 27.536 7.320 -14.717 1.00 91.06 482 LEU A C 1
ATOM 3771 O O . LEU A 1 482 ? 26.840 7.020 -13.744 1.00 91.06 482 LEU A O 1
ATOM 3775 N N . ARG A 1 483 ? 28.653 6.645 -15.015 1.00 92.94 483 ARG A N 1
ATOM 3776 C CA . ARG A 1 483 ? 29.188 5.572 -14.161 1.00 92.94 483 ARG A CA 1
ATOM 3777 C C . ARG A 1 483 ? 29.641 6.097 -12.805 1.00 92.94 483 ARG A C 1
ATOM 3779 O O . ARG A 1 483 ? 29.359 5.457 -11.792 1.00 92.94 483 ARG A O 1
ATOM 3786 N N . GLU A 1 484 ? 30.321 7.239 -12.766 1.00 93.81 484 GLU A N 1
ATOM 3787 C CA . GLU A 1 484 ? 30.732 7.878 -11.512 1.00 93.81 484 GLU A CA 1
ATOM 3788 C C . GLU A 1 484 ? 29.522 8.281 -10.658 1.00 93.81 484 GLU A C 1
ATOM 3790 O O . GLU A 1 484 ? 29.497 7.996 -9.456 1.00 93.81 484 GLU A O 1
ATOM 3795 N N . ASP A 1 485 ? 28.486 8.854 -11.274 1.00 91.12 485 ASP A N 1
ATOM 3796 C CA . ASP A 1 485 ? 27.229 9.188 -10.597 1.00 91.12 485 ASP A CA 1
ATOM 3797 C C . ASP A 1 485 ? 26.524 7.938 -10.061 1.00 91.12 485 ASP A C 1
ATOM 3799 O O . ASP A 1 485 ? 26.066 7.919 -8.914 1.00 91.12 485 ASP A O 1
ATOM 3803 N N . GLN A 1 486 ? 26.489 6.856 -10.843 1.00 91.44 486 GLN A N 1
ATOM 3804 C CA . GLN A 1 486 ? 25.911 5.587 -10.413 1.00 91.44 486 GLN A CA 1
ATOM 3805 C C . GLN A 1 486 ? 26.666 5.003 -9.209 1.00 91.44 486 GLN A C 1
ATOM 3807 O O . GLN A 1 486 ? 26.038 4.597 -8.228 1.00 91.44 486 GLN A O 1
ATOM 3812 N N . ILE A 1 487 ? 28.004 5.004 -9.236 1.00 92.50 487 ILE A N 1
ATOM 3813 C CA . ILE A 1 487 ? 28.836 4.570 -8.104 1.00 92.50 487 ILE A CA 1
ATOM 3814 C C . ILE A 1 487 ? 28.557 5.442 -6.878 1.00 92.50 487 ILE A C 1
ATOM 3816 O O . ILE A 1 487 ? 28.369 4.914 -5.780 1.00 92.50 487 ILE A O 1
ATOM 3820 N N . ARG A 1 488 ? 28.477 6.767 -7.045 1.00 93.12 488 ARG A N 1
ATOM 3821 C CA . ARG A 1 488 ? 28.161 7.694 -5.952 1.00 93.12 488 ARG A CA 1
ATOM 3822 C C . ARG A 1 488 ? 26.803 7.377 -5.324 1.00 93.12 488 ARG A C 1
ATOM 3824 O O . ARG A 1 488 ? 26.728 7.292 -4.101 1.00 93.12 488 ARG A O 1
ATOM 3831 N N . ILE A 1 489 ? 25.762 7.149 -6.128 1.00 90.06 489 ILE A N 1
ATOM 3832 C CA . ILE A 1 489 ? 24.423 6.779 -5.640 1.00 90.06 489 ILE A CA 1
ATOM 3833 C C . ILE A 1 489 ? 24.468 5.449 -4.880 1.00 90.06 489 ILE A C 1
ATOM 3835 O O . ILE A 1 489 ? 23.930 5.364 -3.778 1.00 90.06 489 ILE A O 1
ATOM 3839 N N . PHE A 1 490 ? 25.146 4.426 -5.414 1.00 90.06 490 PHE A N 1
ATOM 3840 C CA . PHE A 1 490 ? 25.300 3.147 -4.713 1.00 90.06 490 PHE A CA 1
ATOM 3841 C C . PHE A 1 490 ? 26.008 3.306 -3.368 1.00 90.06 490 PHE A C 1
ATOM 3843 O O . PHE A 1 490 ? 25.562 2.733 -2.378 1.00 90.06 490 PHE A O 1
ATOM 3850 N N . THR A 1 491 ? 27.061 4.121 -3.319 1.00 90.81 491 THR A N 1
ATOM 3851 C CA . THR A 1 491 ? 27.822 4.367 -2.088 1.00 90.81 491 THR A CA 1
ATOM 3852 C C . THR A 1 491 ? 26.968 5.105 -1.050 1.00 90.81 491 THR A C 1
ATOM 3854 O O . THR A 1 491 ? 26.991 4.758 0.129 1.00 90.81 491 THR A O 1
ATOM 3857 N N . THR A 1 492 ? 26.173 6.095 -1.472 1.00 92.00 492 THR A N 1
ATOM 3858 C CA . THR A 1 492 ? 25.222 6.794 -0.593 1.00 92.00 492 THR A CA 1
ATOM 3859 C C . THR A 1 492 ? 24.164 5.837 -0.051 1.00 92.00 492 THR A C 1
ATOM 3861 O O . THR A 1 492 ? 23.985 5.761 1.161 1.00 92.00 492 THR A O 1
ATOM 3864 N N . ASN A 1 493 ? 23.531 5.046 -0.919 1.00 89.00 493 ASN A N 1
ATOM 3865 C CA . ASN A 1 493 ? 22.510 4.082 -0.509 1.00 89.00 493 ASN A CA 1
ATOM 3866 C C . ASN A 1 493 ? 23.083 3.010 0.431 1.00 89.00 493 ASN A C 1
ATOM 3868 O O . ASN A 1 493 ? 22.423 2.601 1.383 1.00 89.00 493 ASN A O 1
ATOM 3872 N N . GLU A 1 494 ? 24.315 2.550 0.197 1.00 93.38 494 GLU A N 1
ATOM 3873 C CA . GLU A 1 494 ? 24.983 1.606 1.092 1.00 93.38 494 GLU A CA 1
ATOM 3874 C C . GLU A 1 494 ? 25.210 2.217 2.480 1.00 93.38 494 GLU A C 1
ATOM 3876 O O . GLU A 1 494 ? 24.925 1.561 3.485 1.00 93.38 494 GLU A O 1
ATOM 3881 N N . ASN A 1 495 ? 25.635 3.481 2.551 1.00 92.50 495 ASN A N 1
ATOM 3882 C CA . ASN A 1 495 ? 25.793 4.195 3.818 1.00 92.50 495 ASN A CA 1
ATOM 3883 C C . ASN A 1 495 ? 24.455 4.361 4.558 1.00 92.50 495 ASN A C 1
ATOM 3885 O O . ASN A 1 495 ? 24.391 4.067 5.751 1.00 92.50 495 ASN A O 1
ATOM 3889 N N . GLU A 1 496 ? 23.381 4.744 3.860 1.00 91.56 496 GLU A N 1
ATOM 3890 C CA . GLU A 1 496 ? 22.032 4.856 4.439 1.00 91.56 496 GLU A CA 1
ATOM 3891 C C . GLU A 1 496 ? 21.524 3.504 4.969 1.00 91.56 496 GLU A C 1
ATOM 3893 O O . GLU A 1 496 ? 20.967 3.421 6.065 1.00 91.56 496 GLU A O 1
ATOM 3898 N N . ILE A 1 497 ? 21.776 2.409 4.242 1.00 89.38 497 ILE A N 1
ATOM 3899 C CA . ILE A 1 497 ? 21.433 1.054 4.692 1.00 89.38 497 ILE A CA 1
ATOM 3900 C C . ILE A 1 497 ? 22.226 0.672 5.949 1.00 89.38 497 ILE A C 1
ATOM 3902 O O . ILE A 1 497 ? 21.678 0.015 6.838 1.00 89.38 497 ILE A O 1
ATOM 3906 N N . GLN A 1 498 ? 23.507 1.035 6.042 1.00 91.12 498 GLN A N 1
ATOM 3907 C CA . GLN A 1 498 ? 24.308 0.766 7.241 1.00 91.12 498 GLN A CA 1
ATOM 3908 C C . GLN A 1 498 ? 23.832 1.592 8.440 1.00 91.12 498 GLN A C 1
ATOM 3910 O O . GLN A 1 498 ? 23.735 1.048 9.541 1.00 91.12 498 GLN A O 1
ATOM 3915 N N . GLU A 1 499 ? 23.468 2.857 8.229 1.00 91.81 499 GLU A N 1
ATOM 3916 C CA . GLU A 1 499 ? 22.875 3.704 9.265 1.00 91.81 499 GLU A CA 1
ATOM 3917 C C . GLU A 1 499 ? 21.548 3.118 9.760 1.00 91.81 499 GLU A C 1
ATOM 3919 O O . GLU A 1 499 ? 21.360 2.931 10.963 1.00 91.81 499 GLU A O 1
ATOM 3924 N N . PHE A 1 500 ? 20.668 2.704 8.845 1.00 87.38 500 PHE A N 1
ATOM 3925 C CA . PHE A 1 500 ? 19.404 2.061 9.196 1.00 87.38 500 PHE A CA 1
ATOM 3926 C C . PHE A 1 500 ? 19.615 0.740 9.952 1.00 87.38 500 PHE A C 1
ATOM 3928 O O . PHE A 1 500 ? 18.951 0.472 10.954 1.00 87.38 500 PHE A O 1
ATOM 3935 N N . LYS A 1 501 ? 20.586 -0.085 9.533 1.00 88.56 501 LYS A N 1
ATOM 3936 C CA . LYS A 1 501 ? 20.965 -1.308 10.264 1.00 88.56 501 LYS A CA 1
ATOM 3937 C C . LYS A 1 501 ? 21.451 -1.003 11.677 1.00 88.56 501 LYS A C 1
ATOM 3939 O O . LYS A 1 501 ? 21.184 -1.799 12.577 1.00 88.56 501 LYS A O 1
ATOM 3944 N N . GLN A 1 502 ? 22.168 0.101 11.877 1.00 92.75 502 GLN A N 1
ATOM 3945 C CA . GLN A 1 502 ? 22.611 0.513 13.203 1.00 92.75 502 GLN A CA 1
ATOM 3946 C C . GLN A 1 502 ? 21.430 0.978 14.063 1.00 92.75 502 GLN A C 1
ATOM 3948 O O . GLN A 1 502 ? 21.281 0.483 15.176 1.00 92.75 502 GLN A O 1
ATOM 3953 N N . GLN A 1 503 ? 20.526 1.798 13.520 1.00 89.88 503 GLN A N 1
ATOM 3954 C CA . GLN A 1 503 ? 19.306 2.220 14.221 1.00 89.88 503 GLN A CA 1
ATOM 3955 C C . GLN A 1 503 ? 18.447 1.022 14.659 1.00 89.88 503 GLN A C 1
ATOM 3957 O O . GLN A 1 503 ? 17.973 0.974 15.792 1.00 89.88 503 GLN A O 1
ATOM 3962 N N . VAL A 1 504 ? 18.289 0.005 13.803 1.00 86.56 504 VAL A N 1
ATOM 3963 C CA . VAL A 1 504 ? 17.552 -1.223 14.156 1.00 86.56 504 VAL A CA 1
ATOM 3964 C C . VAL A 1 504 ? 18.237 -1.996 15.288 1.00 86.56 504 VAL A C 1
ATOM 3966 O O . VAL A 1 504 ? 17.549 -2.538 16.154 1.00 86.56 504 VAL A O 1
ATOM 3969 N N . LYS A 1 505 ? 19.577 -2.050 15.314 1.00 91.56 505 LYS A N 1
ATOM 3970 C CA . LYS A 1 505 ? 20.314 -2.670 16.429 1.00 91.56 505 LYS A CA 1
ATOM 3971 C C . LYS A 1 505 ? 20.083 -1.913 17.731 1.00 91.56 505 LYS A C 1
ATOM 3973 O O . LYS A 1 505 ? 19.814 -2.557 18.741 1.00 91.56 505 LYS A O 1
ATOM 3978 N N . ASP A 1 506 ? 20.141 -0.587 17.694 1.00 90.69 506 ASP A N 1
ATOM 3979 C CA . ASP A 1 506 ? 19.952 0.258 18.875 1.00 90.69 506 ASP A CA 1
ATOM 3980 C C . ASP A 1 506 ? 18.528 0.099 19.440 1.00 90.69 506 ASP A C 1
ATOM 3982 O O . ASP A 1 506 ? 18.363 -0.151 20.634 1.00 90.69 506 ASP A O 1
ATOM 3986 N N . ILE A 1 507 ? 17.507 0.092 18.571 1.00 89.50 507 ILE A N 1
ATOM 3987 C CA . ILE A 1 507 ? 16.111 -0.194 18.950 1.00 89.50 507 ILE A CA 1
ATOM 3988 C C . ILE A 1 507 ? 15.975 -1.593 19.563 1.00 89.50 507 ILE A C 1
ATOM 3990 O O . ILE A 1 507 ? 15.219 -1.787 20.515 1.00 89.50 507 ILE A O 1
ATOM 3994 N N . ASN A 1 508 ? 16.684 -2.596 19.036 1.00 85.94 508 ASN A N 1
ATOM 3995 C CA . ASN A 1 508 ? 16.602 -3.949 19.581 1.00 85.94 508 ASN A CA 1
ATOM 3996 C C . ASN A 1 508 ? 17.245 -4.051 20.975 1.00 85.94 508 ASN A C 1
ATOM 3998 O O . ASN A 1 508 ? 16.703 -4.741 21.835 1.00 85.94 508 ASN A O 1
ATOM 4002 N N . VAL A 1 509 ? 18.343 -3.330 21.220 1.00 92.44 509 VAL A N 1
ATOM 4003 C CA . VAL A 1 509 ? 18.955 -3.220 22.556 1.00 92.44 509 VAL A CA 1
ATOM 4004 C C . VAL A 1 509 ? 18.003 -2.527 23.535 1.00 92.44 509 VAL A C 1
ATOM 4006 O O . VAL A 1 509 ? 17.809 -3.014 24.649 1.00 92.44 509 VAL A O 1
ATOM 4009 N N . GLU A 1 510 ? 17.356 -1.434 23.123 1.00 90.38 510 GLU A N 1
ATOM 4010 C CA . GLU A 1 510 ? 16.366 -0.733 23.951 1.00 90.38 510 GLU A CA 1
ATOM 4011 C C . GLU A 1 510 ? 15.156 -1.625 24.265 1.00 90.38 510 GLU A C 1
ATOM 4013 O O . GLU A 1 510 ? 14.725 -1.729 25.415 1.00 90.38 510 GLU A O 1
ATOM 4018 N N . LYS A 1 511 ? 14.656 -2.360 23.267 1.00 89.94 511 LYS A N 1
ATOM 4019 C CA . LYS A 1 511 ? 13.586 -3.347 23.444 1.00 89.94 511 LYS A CA 1
ATOM 4020 C C . LYS A 1 511 ? 13.969 -4.431 24.453 1.00 89.94 511 LYS A C 1
ATOM 4022 O O . LYS A 1 511 ? 13.142 -4.794 25.286 1.00 89.94 511 LYS A O 1
ATOM 4027 N N . GLU A 1 512 ? 15.184 -4.972 24.380 1.00 89.94 512 GLU A N 1
ATOM 4028 C CA . GLU A 1 512 ? 15.666 -5.979 25.334 1.00 89.94 512 GLU A CA 1
ATOM 4029 C C . GLU A 1 512 ? 15.762 -5.415 26.759 1.00 89.94 512 GLU A C 1
ATOM 4031 O O . GLU A 1 512 ? 15.363 -6.094 27.709 1.00 89.94 512 GLU A O 1
ATOM 4036 N N . ALA A 1 513 ? 16.188 -4.157 26.915 1.00 92.06 513 ALA A N 1
ATOM 4037 C CA . ALA A 1 513 ? 16.203 -3.472 28.207 1.00 92.06 513 ALA A CA 1
ATOM 4038 C C . ALA A 1 513 ? 14.788 -3.308 28.793 1.00 92.06 513 ALA A C 1
ATOM 4040 O O . ALA A 1 513 ? 14.556 -3.681 29.946 1.00 92.06 513 ALA A O 1
ATOM 4041 N N . VAL A 1 514 ? 13.822 -2.846 27.989 1.00 87.19 514 VAL A N 1
ATOM 4042 C CA . VAL A 1 514 ? 12.413 -2.709 28.406 1.00 87.19 514 VAL A CA 1
ATOM 4043 C C . VAL A 1 514 ? 11.803 -4.068 28.751 1.00 87.19 514 VAL A C 1
ATOM 4045 O O . VAL A 1 514 ? 11.131 -4.207 29.770 1.00 87.19 514 VAL A O 1
ATOM 4048 N N . MET A 1 515 ? 12.070 -5.104 27.952 1.00 84.50 515 MET A N 1
ATOM 4049 C CA . MET A 1 515 ? 11.606 -6.466 28.234 1.00 84.50 515 MET A CA 1
ATOM 4050 C C . MET A 1 515 ? 12.159 -7.000 29.560 1.00 84.50 515 MET A C 1
ATOM 4052 O O . MET A 1 515 ? 11.422 -7.623 30.328 1.00 84.50 515 MET A O 1
ATOM 4056 N N . SER A 1 516 ? 13.433 -6.731 29.859 1.00 92.00 516 SER A N 1
ATOM 4057 C CA . SER A 1 516 ? 14.034 -7.081 31.147 1.00 92.00 516 SER A CA 1
ATOM 4058 C C . SER A 1 516 ? 13.377 -6.326 32.308 1.00 92.00 516 SER A C 1
ATOM 4060 O O . SER A 1 516 ? 13.167 -6.904 33.375 1.00 92.00 516 SER A O 1
ATOM 4062 N N . GLU A 1 517 ? 13.021 -5.053 32.124 1.00 90.50 517 GLU A N 1
ATOM 4063 C CA . GLU A 1 517 ? 12.318 -4.260 33.138 1.00 90.50 517 GLU A CA 1
ATOM 4064 C C . GLU A 1 517 ? 10.886 -4.766 33.376 1.00 90.50 517 GLU A C 1
ATOM 4066 O O . GLU A 1 517 ? 10.470 -4.932 34.527 1.00 90.50 517 GLU A O 1
ATOM 4071 N N . CYS A 1 518 ? 10.156 -5.115 32.312 1.00 83.56 518 CYS A N 1
ATOM 4072 C CA . CYS A 1 518 ? 8.845 -5.758 32.405 1.00 83.56 518 CYS A CA 1
ATOM 4073 C C . CYS A 1 518 ? 8.915 -7.104 33.141 1.00 83.56 518 CYS A C 1
ATOM 4075 O O . CYS A 1 518 ? 8.051 -7.382 33.974 1.00 83.56 518 CYS A O 1
ATOM 4077 N N . ALA A 1 519 ? 9.948 -7.916 32.891 1.00 87.62 519 ALA A N 1
ATOM 4078 C CA . ALA A 1 519 ? 10.153 -9.178 33.600 1.00 87.62 519 ALA A CA 1
ATOM 4079 C C . ALA A 1 519 ? 10.361 -8.955 35.110 1.00 87.62 519 ALA A C 1
ATOM 4081 O O . ALA A 1 519 ? 9.699 -9.603 35.923 1.00 87.62 519 ALA A O 1
ATOM 4082 N N . MET A 1 520 ? 11.190 -7.975 35.495 1.00 90.25 520 MET A N 1
ATOM 4083 C CA . MET A 1 520 ? 11.375 -7.603 36.904 1.00 90.25 520 MET A CA 1
ATOM 4084 C C . MET A 1 520 ? 10.086 -7.078 37.551 1.00 90.25 520 MET A C 1
ATOM 4086 O O . MET A 1 520 ? 9.807 -7.379 38.712 1.00 90.25 520 MET A O 1
ATOM 4090 N N . MET A 1 521 ? 9.287 -6.282 36.832 1.00 86.44 521 MET A N 1
ATOM 4091 C CA . MET A 1 521 ? 7.994 -5.816 37.345 1.00 86.44 521 MET A CA 1
ATOM 4092 C C . MET A 1 521 ? 6.998 -6.962 37.518 1.00 86.44 521 MET A C 1
ATOM 4094 O O . MET A 1 521 ? 6.306 -6.999 38.533 1.00 86.44 521 MET A O 1
ATOM 4098 N N . SER A 1 522 ? 6.958 -7.918 36.589 1.00 85.44 522 SER A N 1
ATOM 4099 C CA . SER A 1 522 ? 6.115 -9.111 36.707 1.00 85.44 522 SER A CA 1
ATOM 4100 C C . SER A 1 522 ? 6.488 -9.951 37.932 1.00 85.44 522 SER A C 1
ATOM 4102 O O . SER A 1 522 ? 5.604 -10.421 38.644 1.00 85.44 522 SER A O 1
ATOM 4104 N N . GLU A 1 523 ? 7.782 -10.104 38.224 1.00 91.00 523 GLU A N 1
ATOM 4105 C CA . GLU A 1 523 ? 8.258 -10.799 39.428 1.00 91.00 523 GLU A CA 1
ATOM 4106 C C . GLU A 1 523 ? 7.866 -10.048 40.714 1.00 91.00 523 GLU A C 1
ATOM 4108 O O . GLU A 1 523 ? 7.351 -10.642 41.668 1.00 91.00 523 GLU A O 1
ATOM 4113 N N . LYS A 1 524 ? 8.015 -8.715 40.735 1.00 89.25 524 LYS A N 1
ATOM 4114 C CA . LYS A 1 524 ? 7.545 -7.874 41.851 1.00 89.25 524 LYS A CA 1
ATOM 4115 C C . LYS A 1 524 ? 6.032 -7.977 42.056 1.00 89.25 524 LYS A C 1
ATOM 4117 O O . LYS A 1 524 ? 5.581 -8.053 43.195 1.00 89.25 524 LYS A O 1
ATOM 4122 N N . LEU A 1 525 ? 5.251 -8.011 40.977 1.00 84.88 525 LEU A N 1
ATOM 4123 C CA . LEU A 1 525 ? 3.801 -8.176 41.053 1.00 84.88 525 LEU A CA 1
ATOM 4124 C C . LEU A 1 525 ? 3.433 -9.563 41.601 1.00 84.88 525 LEU A C 1
ATOM 4126 O O . LEU A 1 525 ? 2.576 -9.665 42.474 1.00 84.88 525 LEU A O 1
ATOM 4130 N N . GLY A 1 526 ? 4.130 -10.615 41.157 1.00 86.31 526 GLY A N 1
ATOM 4131 C CA . GLY A 1 526 ? 3.946 -11.980 41.656 1.00 86.31 526 GLY A CA 1
ATOM 4132 C C . GLY A 1 526 ? 4.245 -12.107 43.152 1.00 86.31 526 GLY A C 1
ATOM 4133 O O . GLY A 1 526 ? 3.446 -12.664 43.902 1.00 86.31 526 GLY A O 1
ATOM 4134 N N . THR A 1 527 ? 5.350 -11.521 43.622 1.00 89.62 527 THR A N 1
ATOM 4135 C CA . THR A 1 527 ? 5.682 -11.507 45.060 1.00 89.62 527 THR A CA 1
ATOM 4136 C C . THR A 1 527 ? 4.696 -10.683 45.890 1.00 89.62 527 THR A C 1
ATOM 4138 O O . THR A 1 527 ? 4.365 -11.078 47.008 1.00 89.62 527 THR A O 1
ATOM 4141 N N . ALA A 1 528 ? 4.187 -9.566 45.361 1.00 86.56 528 ALA A N 1
ATOM 4142 C CA . ALA A 1 528 ? 3.129 -8.797 46.013 1.00 86.56 528 ALA A CA 1
ATOM 4143 C C . ALA A 1 528 ? 1.820 -9.595 46.102 1.00 86.56 528 ALA A C 1
ATOM 4145 O O . ALA A 1 528 ? 1.173 -9.580 47.145 1.00 86.56 528 ALA A O 1
ATOM 4146 N N . HIS A 1 529 ? 1.461 -10.333 45.049 1.00 82.31 529 HIS A N 1
ATOM 4147 C CA . HIS A 1 529 ? 0.268 -11.174 45.038 1.00 82.31 529 HIS A CA 1
ATOM 4148 C C . HIS A 1 529 ? 0.355 -12.313 46.062 1.00 82.31 529 HIS A C 1
ATOM 4150 O O . HIS A 1 529 ? -0.602 -12.527 46.800 1.00 82.31 529 HIS A O 1
ATOM 4156 N N . MET A 1 530 ? 1.517 -12.969 46.199 1.00 87.69 530 MET A N 1
ATOM 4157 C CA . MET A 1 530 ? 1.715 -13.969 47.259 1.00 87.69 530 MET A CA 1
ATOM 4158 C C . MET A 1 530 ? 1.551 -13.368 48.659 1.00 87.69 530 MET A C 1
ATOM 4160 O O . MET A 1 530 ? 0.857 -13.949 49.483 1.00 87.69 530 MET A O 1
ATOM 4164 N N . LYS A 1 531 ? 2.104 -12.174 48.917 1.00 91.06 531 LYS A N 1
ATOM 4165 C CA . LYS A 1 531 ? 1.921 -11.488 50.210 1.00 91.06 531 LYS A CA 1
ATOM 4166 C C . LYS A 1 531 ? 0.465 -11.127 50.493 1.00 91.06 531 LYS A C 1
ATOM 4168 O O . LYS A 1 531 ? 0.039 -11.191 51.639 1.00 91.06 531 LYS A O 1
ATOM 4173 N N . ILE A 1 532 ? -0.286 -10.713 49.471 1.00 85.81 532 ILE A N 1
ATOM 4174 C CA . ILE A 1 532 ? -1.723 -10.446 49.614 1.00 85.81 532 ILE A CA 1
ATOM 4175 C C . ILE A 1 532 ? -2.450 -11.744 49.977 1.00 85.81 532 ILE A C 1
ATOM 4177 O O . ILE A 1 532 ? -3.220 -11.740 50.928 1.00 85.81 532 ILE A O 1
ATOM 4181 N N . SER A 1 533 ? -2.142 -12.852 49.298 1.00 87.38 533 SER A N 1
ATOM 4182 C CA . SER A 1 533 ? -2.726 -14.163 49.601 1.00 87.38 533 SER A CA 1
ATOM 4183 C C . SER A 1 533 ? -2.404 -14.636 51.026 1.00 87.38 533 SER A C 1
ATOM 4185 O O . SER A 1 533 ? -3.291 -15.131 51.712 1.00 87.38 533 SER A O 1
ATOM 4187 N N . GLU A 1 534 ? -1.167 -14.452 51.501 1.00 89.31 534 GLU A N 1
ATOM 4188 C CA . GLU A 1 534 ? -0.771 -14.767 52.886 1.00 89.31 534 GLU A CA 1
ATOM 4189 C C . GLU A 1 534 ? -1.564 -13.928 53.904 1.00 89.31 534 GLU A C 1
ATOM 4191 O O . GLU A 1 534 ? -2.088 -14.459 54.883 1.00 89.31 534 GLU A O 1
ATOM 4196 N N . LEU A 1 535 ? -1.711 -12.622 53.654 1.00 90.19 535 LEU A N 1
ATOM 4197 C CA . LEU A 1 535 ? -2.504 -11.732 54.509 1.00 90.19 535 LEU A CA 1
ATOM 4198 C C . LEU A 1 535 ? -3.996 -12.091 54.498 1.00 90.19 535 LEU A C 1
ATOM 4200 O O . LEU A 1 535 ? -4.659 -11.981 55.529 1.00 90.19 535 LEU A O 1
ATOM 4204 N N . GLU A 1 536 ? -4.537 -12.519 53.357 1.00 87.50 536 GLU A N 1
ATOM 4205 C CA . GLU A 1 536 ? -5.920 -12.989 53.246 1.00 87.50 536 GLU A CA 1
ATOM 4206 C C . GLU A 1 536 ? -6.144 -14.278 54.045 1.00 87.50 536 GLU A C 1
ATOM 4208 O O . GLU A 1 536 ? -7.154 -14.388 54.746 1.00 87.50 536 GLU A O 1
ATOM 4213 N N . GLU A 1 537 ? -5.196 -15.220 54.016 1.00 89.38 537 GLU A N 1
ATOM 4214 C CA . GLU A 1 537 ? -5.241 -16.429 54.846 1.00 89.38 537 GLU A CA 1
ATOM 4215 C C . GLU A 1 537 ? -5.183 -16.095 56.346 1.00 89.38 537 GLU A C 1
ATOM 4217 O O . GLU A 1 537 ? -6.011 -16.594 57.116 1.00 89.38 537 GLU A O 1
ATOM 4222 N N . GLU A 1 538 ? -4.286 -15.197 56.770 1.00 91.00 538 GLU A N 1
ATOM 4223 C CA . GLU A 1 538 ? -4.212 -14.725 58.162 1.00 91.00 538 GLU A CA 1
ATOM 4224 C C . GLU A 1 538 ? -5.502 -14.009 58.602 1.00 91.00 538 GLU A C 1
ATOM 4226 O O . GLU A 1 538 ? -6.023 -14.238 59.703 1.00 91.00 538 GLU A O 1
ATOM 4231 N N . MET A 1 539 ? -6.069 -13.165 57.736 1.00 86.44 539 MET A N 1
ATOM 4232 C CA . MET A 1 539 ? -7.352 -12.506 57.985 1.00 86.44 539 MET A CA 1
ATOM 4233 C C . MET A 1 539 ? -8.505 -13.509 58.088 1.00 86.44 539 MET A C 1
ATOM 4235 O O . MET A 1 539 ? -9.408 -13.339 58.910 1.00 86.44 539 MET A O 1
ATOM 4239 N N . CYS A 1 540 ? -8.494 -14.566 57.278 1.00 86.38 540 CYS A N 1
ATOM 4240 C CA . CYS A 1 540 ? -9.522 -15.596 57.326 1.00 86.38 540 CYS A CA 1
ATOM 4241 C C . CYS A 1 540 ? -9.416 -16.432 58.612 1.00 86.38 540 CYS A C 1
ATOM 4243 O O . CYS A 1 540 ? -10.436 -16.693 59.255 1.00 86.38 540 CYS A O 1
ATOM 4245 N N . ALA A 1 541 ? -8.196 -16.773 59.039 1.00 89.44 541 ALA A N 1
ATOM 4246 C CA . ALA A 1 541 ? -7.944 -17.475 60.297 1.00 89.44 541 ALA A CA 1
ATOM 4247 C C . ALA A 1 541 ? -8.389 -16.647 61.516 1.00 89.44 541 ALA A C 1
ATOM 4249 O O . ALA A 1 541 ? -9.146 -17.129 62.358 1.00 89.44 541 ALA A O 1
ATOM 4250 N N . THR A 1 542 ? -8.002 -15.369 61.578 1.00 90.31 542 THR A N 1
ATOM 4251 C CA . THR A 1 542 ? -8.416 -14.466 62.670 1.00 90.31 542 THR A CA 1
ATOM 4252 C C . THR A 1 542 ? -9.926 -14.247 62.700 1.00 90.31 542 THR A C 1
ATOM 4254 O O . THR A 1 542 ? -10.536 -14.249 63.771 1.00 90.31 542 THR A O 1
ATOM 4257 N N . ARG A 1 543 ? -10.570 -14.117 61.534 1.00 89.69 543 ARG A N 1
ATOM 4258 C CA . ARG A 1 543 ? -12.032 -14.052 61.443 1.00 89.69 543 ARG A CA 1
ATOM 4259 C C . ARG A 1 543 ? -12.692 -15.315 61.997 1.00 89.69 543 ARG A C 1
ATOM 4261 O O . ARG A 1 543 ? -13.668 -15.202 62.737 1.00 89.69 543 ARG A O 1
ATOM 4268 N N . GLN A 1 544 ? -12.166 -16.491 61.668 1.00 89.31 544 GLN A N 1
ATOM 4269 C CA . GLN A 1 544 ? -12.695 -17.760 62.159 1.00 89.31 544 GLN A CA 1
ATOM 4270 C C . GLN A 1 544 ? -12.570 -17.876 63.688 1.00 89.31 544 GLN A C 1
ATOM 4272 O O . GLN A 1 544 ? -13.518 -18.314 64.342 1.00 89.31 544 GLN A O 1
ATOM 4277 N N . ASP A 1 545 ? -11.460 -17.417 64.273 1.00 91.69 545 ASP A N 1
ATOM 4278 C CA . ASP A 1 545 ? -11.281 -17.347 65.730 1.00 91.69 545 ASP A CA 1
ATOM 4279 C C . ASP A 1 545 ? -12.310 -16.419 66.397 1.00 91.69 545 ASP A C 1
ATOM 4281 O O . ASP A 1 545 ? -12.912 -16.776 67.417 1.00 91.69 545 ASP A O 1
ATOM 4285 N N . TYR A 1 546 ? -12.575 -15.247 65.808 1.00 89.44 546 TYR A N 1
ATOM 4286 C CA . TYR A 1 546 ? -13.613 -14.340 66.307 1.00 89.44 546 TYR A CA 1
ATOM 4287 C C . TYR A 1 546 ? -15.017 -14.946 66.202 1.00 89.44 546 TYR A C 1
ATOM 4289 O O . TYR A 1 546 ? -15.807 -14.831 67.140 1.00 89.44 546 TYR A O 1
ATOM 4297 N N . GLU A 1 547 ? -15.334 -15.627 65.101 1.00 89.31 547 GLU A N 1
ATOM 4298 C CA . GLU A 1 547 ? -16.613 -16.326 64.933 1.00 89.31 547 GLU A CA 1
ATOM 4299 C C . GLU A 1 547 ? -16.783 -17.443 65.981 1.00 89.31 547 GLU A C 1
ATOM 4301 O O . GLU A 1 547 ? -17.860 -17.577 66.572 1.00 89.31 547 GLU A O 1
ATOM 4306 N N . GLN A 1 548 ? -15.716 -18.184 66.303 1.00 90.75 548 GLN A N 1
ATOM 4307 C CA . GLN A 1 548 ? -15.728 -19.182 67.378 1.00 90.75 548 GLN A CA 1
ATOM 4308 C C . GLN A 1 548 ? -15.933 -18.555 68.765 1.00 90.75 548 GLN A C 1
ATOM 4310 O O . GLN A 1 548 ? -16.726 -19.077 69.556 1.00 90.75 548 GLN A O 1
ATOM 4315 N N . GLN A 1 549 ? -15.279 -17.425 69.064 1.00 92.62 549 GLN A N 1
ATOM 4316 C CA . GLN A 1 549 ? -15.499 -16.692 70.318 1.00 92.62 549 GLN A CA 1
ATOM 4317 C C . GLN A 1 549 ? -16.942 -16.201 70.446 1.00 92.62 549 GLN A C 1
ATOM 4319 O O . GLN A 1 549 ? -17.558 -16.377 71.500 1.00 92.62 549 GLN A O 1
ATOM 4324 N N . ILE A 1 550 ? -17.511 -15.635 69.378 1.00 89.1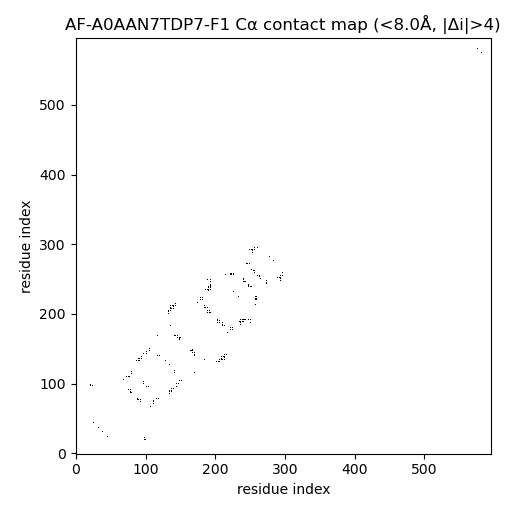9 550 ILE A N 1
ATOM 4325 C CA . ILE A 1 550 ? -18.911 -15.193 69.355 1.00 89.19 550 ILE A CA 1
ATOM 4326 C C . ILE A 1 550 ? -19.843 -16.383 69.610 1.00 89.19 550 ILE A C 1
ATOM 4328 O O . ILE A 1 550 ? -20.736 -16.291 70.454 1.00 89.19 550 ILE A O 1
ATOM 4332 N N . ALA A 1 551 ? -19.614 -17.519 68.947 1.00 89.69 551 ALA A N 1
ATOM 4333 C CA . ALA A 1 551 ? -20.416 -18.725 69.138 1.00 89.69 551 ALA A CA 1
ATOM 4334 C C . ALA A 1 551 ? -20.317 -19.286 70.569 1.00 89.69 551 ALA A C 1
ATOM 4336 O O . ALA A 1 551 ? -21.300 -19.806 71.102 1.00 89.69 551 ALA A O 1
ATOM 4337 N N . GLN A 1 552 ? -19.150 -19.189 71.213 1.00 92.62 552 GLN A N 1
ATOM 4338 C CA . GLN A 1 552 ? -18.982 -19.563 72.620 1.00 92.62 552 GLN A CA 1
ATOM 4339 C C . GLN A 1 552 ? -19.762 -18.620 73.544 1.00 92.62 552 GLN A C 1
ATOM 4341 O O . GLN A 1 552 ? -20.528 -19.091 74.380 1.00 92.62 552 GLN A O 1
ATOM 4346 N N . LEU A 1 553 ? -19.637 -17.303 73.355 1.00 91.81 553 LEU A N 1
ATOM 4347 C CA . LEU A 1 553 ? -20.363 -16.310 74.154 1.00 91.81 553 LEU A CA 1
ATOM 4348 C C . LEU A 1 553 ? -21.885 -16.451 74.014 1.00 91.81 553 LEU A C 1
ATOM 4350 O O . LEU A 1 553 ? -22.608 -16.309 74.998 1.00 91.81 553 LEU A O 1
ATOM 4354 N N . GLN A 1 554 ? -22.379 -16.770 72.815 1.00 90.00 554 GLN A N 1
ATOM 4355 C CA . GLN A 1 554 ? -23.797 -17.057 72.583 1.00 90.00 554 GLN A CA 1
ATOM 4356 C C . GLN A 1 554 ? -24.262 -18.318 73.322 1.00 90.00 554 GLN A C 1
ATOM 4358 O O . GLN A 1 554 ? -25.351 -18.319 73.896 1.00 90.00 554 GLN A O 1
ATOM 4363 N N . ARG A 1 555 ? -23.447 -19.382 73.357 1.00 91.19 555 ARG A N 1
ATOM 4364 C CA . ARG A 1 555 ? -23.754 -20.595 74.136 1.00 91.19 555 ARG A CA 1
ATOM 4365 C C . ARG A 1 555 ? -23.815 -20.303 75.635 1.00 91.19 555 ARG A C 1
ATOM 4367 O O . ARG A 1 555 ? -24.791 -20.687 76.274 1.00 91.19 555 ARG A O 1
ATOM 4374 N N . ASP A 1 556 ? -22.843 -19.564 76.165 1.00 91.31 556 ASP A N 1
ATOM 4375 C CA . ASP A 1 556 ? -22.809 -19.174 77.579 1.00 91.31 556 ASP A CA 1
ATOM 4376 C C . ASP A 1 556 ? -24.001 -18.273 77.955 1.00 91.31 556 ASP A C 1
ATOM 4378 O O . ASP A 1 556 ? -24.557 -18.389 79.051 1.00 91.31 556 ASP A O 1
ATOM 4382 N N . ALA A 1 557 ? -24.412 -17.371 77.055 1.00 90.88 557 ALA A N 1
ATOM 4383 C CA . ALA A 1 557 ? -25.598 -16.535 77.235 1.00 90.88 557 ALA A CA 1
ATOM 4384 C C . ALA A 1 557 ? -26.879 -17.382 77.281 1.00 90.88 557 ALA A C 1
ATOM 4386 O O . ALA A 1 557 ? -27.653 -17.255 78.228 1.00 90.88 557 ALA A O 1
ATOM 4387 N N . ASN A 1 558 ? -27.050 -18.307 76.333 1.00 89.50 558 ASN A N 1
ATOM 4388 C CA . ASN A 1 558 ? -28.200 -19.212 76.296 1.00 89.50 558 ASN A CA 1
ATOM 4389 C C . ASN A 1 558 ? -28.276 -20.108 77.544 1.00 89.50 558 ASN A C 1
ATOM 4391 O O . ASN A 1 558 ? -29.362 -20.342 78.069 1.00 89.50 558 ASN A O 1
ATOM 4395 N N . GLU A 1 559 ? -27.138 -20.592 78.054 1.00 93.38 559 GLU A N 1
ATOM 4396 C CA . GLU A 1 559 ? -27.094 -21.377 79.294 1.00 93.38 559 GLU A CA 1
ATOM 4397 C C . GLU A 1 559 ? -27.525 -20.539 80.508 1.00 93.38 559 GLU A C 1
ATOM 4399 O O . GLU A 1 559 ? -28.290 -21.007 81.357 1.00 93.38 559 GLU A O 1
ATOM 4404 N N . LYS A 1 560 ? -27.076 -19.280 80.589 1.00 92.44 560 LYS A N 1
ATOM 4405 C CA . LYS A 1 560 ? -27.506 -18.355 81.646 1.00 92.44 560 LYS A CA 1
ATOM 4406 C C . LYS A 1 560 ? -28.997 -18.045 81.554 1.00 92.44 560 LYS A C 1
ATOM 4408 O O . LYS A 1 560 ? -29.667 -18.089 82.584 1.00 92.44 560 LYS A O 1
ATOM 4413 N N . ASP A 1 561 ? -29.519 -17.789 80.359 1.00 91.12 561 ASP A N 1
ATOM 4414 C CA . ASP A 1 561 ? -30.949 -17.551 80.143 1.00 91.12 561 ASP A CA 1
ATOM 4415 C C . ASP A 1 561 ? -31.788 -18.781 80.514 1.00 91.12 561 ASP A C 1
ATOM 4417 O O . ASP A 1 561 ? -32.836 -18.648 81.149 1.00 91.12 561 ASP A O 1
ATOM 4421 N N . HIS A 1 562 ? -31.297 -19.989 80.218 1.00 90.69 562 HIS A N 1
ATOM 4422 C CA . HIS A 1 562 ? -31.944 -21.228 80.643 1.00 90.69 562 HIS A CA 1
ATOM 4423 C C . HIS A 1 562 ? -32.003 -21.350 82.172 1.00 90.69 562 HIS A C 1
ATOM 4425 O O . HIS A 1 562 ? -33.076 -21.588 82.722 1.00 90.69 562 HIS A O 1
ATOM 4431 N N . ARG A 1 563 ? -30.893 -21.084 82.876 1.00 90.62 563 ARG A N 1
ATOM 4432 C CA . ARG A 1 563 ? -30.858 -21.074 84.353 1.00 90.62 563 ARG A CA 1
ATOM 4433 C C . ARG A 1 563 ? -31.789 -20.023 84.958 1.00 90.62 563 ARG A C 1
ATOM 4435 O O . ARG A 1 563 ? -32.397 -20.273 85.996 1.00 90.62 563 ARG A O 1
ATOM 4442 N N . ILE A 1 564 ? -31.905 -18.849 84.332 1.00 90.06 564 ILE A N 1
ATOM 4443 C CA . ILE A 1 564 ? -32.860 -17.811 84.751 1.00 90.06 564 ILE A CA 1
ATOM 4444 C C . ILE A 1 564 ? -34.291 -18.325 84.580 1.00 90.06 564 ILE A C 1
ATOM 4446 O O . ILE A 1 564 ? -35.088 -18.220 85.508 1.00 90.06 564 ILE A O 1
ATOM 4450 N N . SER A 1 565 ? -34.602 -18.934 83.433 1.00 89.00 565 SER A N 1
ATOM 4451 C CA . SER A 1 565 ? -35.921 -19.508 83.167 1.00 89.00 565 SER A CA 1
ATOM 4452 C C . SER A 1 565 ? -36.284 -20.624 84.154 1.00 89.00 565 SER A C 1
ATOM 4454 O O . SER A 1 565 ? -37.412 -20.646 84.646 1.00 89.00 565 SER A O 1
ATOM 4456 N N . GLU A 1 566 ? -35.342 -21.505 84.504 1.00 91.06 566 GLU A N 1
ATOM 4457 C CA . GLU A 1 566 ? -35.532 -22.527 85.541 1.00 91.06 566 GLU A CA 1
ATOM 4458 C C . GLU A 1 566 ? -35.770 -21.906 86.923 1.00 91.06 566 GLU A C 1
ATOM 4460 O O . GLU A 1 566 ? -36.683 -22.319 87.640 1.00 91.06 566 GLU A O 1
ATOM 4465 N N . ALA A 1 567 ? -34.991 -20.886 87.296 1.00 88.81 567 ALA A N 1
ATOM 4466 C CA . ALA A 1 567 ? -35.170 -20.173 88.558 1.00 88.81 567 ALA A CA 1
ATOM 4467 C C . ALA A 1 567 ? -36.538 -19.473 88.631 1.00 88.81 567 ALA A C 1
ATOM 4469 O O . ALA A 1 567 ? -37.204 -19.535 89.667 1.00 88.81 567 ALA A O 1
ATOM 4470 N N . ASP A 1 568 ? -36.994 -18.862 87.535 1.00 85.56 568 ASP A N 1
ATOM 4471 C CA . ASP A 1 568 ? -38.327 -18.266 87.434 1.00 85.56 568 ASP A CA 1
ATOM 4472 C C . ASP A 1 568 ? -39.435 -19.331 87.477 1.00 85.56 568 ASP A C 1
ATOM 4474 O O . ASP A 1 568 ? -40.459 -19.122 88.128 1.00 85.56 568 ASP A O 1
ATOM 4478 N N . ALA A 1 569 ? -39.235 -20.503 86.867 1.00 85.38 569 ALA A N 1
ATOM 4479 C CA . ALA A 1 569 ? -40.168 -21.626 86.961 1.00 85.38 569 ALA A CA 1
ATOM 4480 C C . ALA A 1 569 ? -40.270 -22.171 88.396 1.00 85.38 569 ALA A C 1
ATOM 4482 O O . ALA A 1 569 ? -41.378 -22.389 88.898 1.00 85.38 569 ALA A O 1
ATOM 4483 N N . LEU A 1 570 ? -39.141 -22.330 89.095 1.00 88.06 570 LEU A N 1
ATOM 4484 C CA . LEU A 1 570 ? -39.103 -22.715 90.510 1.00 88.06 570 LEU A CA 1
ATOM 4485 C C . LEU A 1 570 ? -39.769 -21.660 91.394 1.00 88.06 570 LEU A C 1
ATOM 4487 O O . LEU A 1 570 ? -40.569 -22.003 92.264 1.00 88.06 570 LEU A O 1
ATOM 4491 N N . ARG A 1 571 ? -39.501 -20.376 91.140 1.00 85.19 571 ARG A N 1
ATOM 4492 C CA . ARG A 1 571 ? -40.154 -19.255 91.822 1.00 85.19 571 ARG A CA 1
ATOM 4493 C C . ARG A 1 571 ? -41.667 -19.275 91.608 1.00 85.19 571 ARG A C 1
ATOM 4495 O O . ARG A 1 571 ? -42.407 -19.132 92.576 1.00 85.19 571 ARG A O 1
ATOM 4502 N N . ASN A 1 572 ? -42.132 -19.480 90.378 1.00 80.31 572 ASN A N 1
ATOM 4503 C CA . ASN A 1 572 ? -43.558 -19.576 90.058 1.00 80.31 572 ASN A CA 1
ATOM 4504 C C . ASN A 1 572 ? -44.207 -20.799 90.720 1.00 80.31 572 ASN A C 1
ATOM 4506 O O . ASN A 1 572 ? -45.313 -20.692 91.243 1.00 80.31 572 ASN A O 1
ATOM 4510 N N . THR A 1 573 ? -43.503 -21.933 90.768 1.00 82.75 573 THR A N 1
ATOM 4511 C CA . THR A 1 573 ? -43.963 -23.149 91.457 1.00 82.75 573 THR A CA 1
ATOM 4512 C C . THR A 1 573 ? -44.083 -22.915 92.965 1.00 82.75 573 THR A C 1
ATOM 4514 O O . THR A 1 573 ? -45.116 -23.232 93.549 1.00 82.75 573 THR A O 1
ATOM 4517 N N . LEU A 1 574 ? -43.079 -22.280 93.583 1.00 80.50 574 LEU A N 1
ATOM 4518 C CA . LEU A 1 574 ? -43.093 -21.893 94.998 1.00 80.50 574 LEU A CA 1
ATOM 4519 C C . LEU A 1 574 ? -44.238 -20.922 95.316 1.00 80.50 574 LEU A C 1
ATOM 4521 O O . LEU A 1 574 ? -44.970 -21.131 96.286 1.00 80.50 574 LEU A O 1
ATOM 4525 N N . LEU A 1 575 ? -44.427 -19.894 94.481 1.00 76.19 575 LEU A N 1
ATOM 4526 C CA . LEU A 1 575 ? -45.530 -18.936 94.605 1.00 76.19 575 LEU A CA 1
ATOM 4527 C C . LEU A 1 575 ? -46.900 -19.621 94.478 1.00 76.19 575 LEU A C 1
ATOM 4529 O O . LEU A 1 575 ? -47.803 -19.306 95.253 1.00 76.19 575 LEU A O 1
ATOM 4533 N N . ALA A 1 576 ? -47.041 -20.591 93.568 1.00 74.62 576 ALA A N 1
ATOM 4534 C CA . ALA A 1 576 ? -48.258 -21.385 93.417 1.00 74.62 576 ALA A CA 1
ATOM 4535 C C . ALA A 1 576 ? -48.539 -22.264 94.651 1.00 74.62 576 ALA A C 1
ATOM 4537 O O . ALA A 1 576 ? -49.673 -22.299 95.126 1.00 74.62 576 ALA A O 1
ATOM 4538 N N . THR A 1 577 ? -47.523 -22.920 95.229 1.00 75.31 577 THR A N 1
ATOM 4539 C CA . THR A 1 577 ? -47.683 -23.728 96.457 1.00 75.31 577 THR A CA 1
ATOM 4540 C C . THR A 1 577 ? -47.987 -22.908 97.712 1.00 75.31 577 THR A C 1
ATOM 4542 O O . THR A 1 577 ? -48.624 -23.420 98.628 1.00 75.31 577 THR A O 1
ATOM 4545 N N . LEU A 1 578 ? -47.565 -21.641 97.768 1.00 75.56 578 LEU A N 1
ATOM 4546 C CA . LEU A 1 578 ? -47.796 -20.752 98.915 1.00 75.56 578 LEU A CA 1
ATOM 4547 C C . LEU A 1 578 ? -49.135 -19.990 98.848 1.00 75.56 578 LEU A C 1
ATOM 4549 O O . LEU A 1 578 ? -49.431 -19.213 99.753 1.00 75.56 578 LEU A O 1
ATOM 4553 N N . GLY A 1 579 ? -49.951 -20.189 97.804 1.00 53.72 579 GLY A N 1
ATOM 4554 C CA . GLY A 1 579 ? -51.268 -19.547 97.672 1.00 53.72 579 GLY A CA 1
ATOM 4555 C C . GLY A 1 579 ? -51.219 -18.020 97.513 1.00 53.72 579 GLY A C 1
ATOM 4556 O O . GLY A 1 579 ? -52.232 -17.344 97.692 1.00 53.72 579 GLY A O 1
ATOM 4557 N N . ALA A 1 580 ? -50.054 -17.457 97.184 1.00 51.34 580 ALA A N 1
ATOM 4558 C CA . ALA A 1 580 ? -49.848 -16.019 97.078 1.00 51.34 580 ALA A CA 1
ATOM 4559 C C . ALA A 1 580 ? -50.122 -15.531 95.646 1.00 51.34 580 ALA A C 1
ATOM 4561 O O . ALA A 1 580 ? -49.213 -15.366 94.834 1.00 51.34 580 ALA A O 1
ATOM 4562 N N . THR A 1 581 ? -51.387 -15.254 95.326 1.00 49.41 581 THR A N 1
ATOM 4563 C CA . THR A 1 581 ? -51.750 -14.458 94.146 1.00 49.41 581 THR A CA 1
ATOM 4564 C C . THR A 1 581 ? -51.437 -12.985 94.413 1.00 49.41 581 THR A C 1
ATOM 4566 O O . THR A 1 581 ? -52.298 -12.231 94.863 1.00 49.41 581 THR A O 1
ATOM 4569 N N . GLN A 1 582 ? -50.200 -12.558 94.160 1.00 48.88 582 GLN A N 1
ATOM 4570 C CA . GLN A 1 582 ? -49.873 -11.136 94.037 1.00 48.88 582 GLN A CA 1
ATOM 4571 C C . GLN A 1 582 ? -49.149 -10.868 92.720 1.00 48.88 582 GLN A C 1
ATOM 4573 O O . GLN A 1 582 ? -47.959 -11.122 92.550 1.00 48.88 582 GLN A O 1
ATOM 4578 N N . THR A 1 583 ? -49.916 -10.317 91.785 1.00 49.00 583 THR A N 1
ATOM 4579 C CA . THR A 1 583 ? -49.450 -9.610 90.596 1.00 49.00 583 THR A CA 1
ATOM 4580 C C . THR A 1 583 ? -48.625 -8.395 91.021 1.00 49.00 583 THR A C 1
ATOM 4582 O O . THR A 1 583 ? -49.183 -7.387 91.455 1.00 49.00 583 THR A O 1
ATOM 4585 N N . LEU A 1 584 ? -47.299 -8.481 90.900 1.00 51.69 584 LEU A N 1
ATOM 4586 C CA . LEU A 1 584 ? -46.414 -7.317 90.961 1.00 51.69 584 LEU A CA 1
ATOM 4587 C C . LEU A 1 584 ? -46.200 -6.752 89.545 1.00 51.69 584 LEU A C 1
ATOM 4589 O O . LEU A 1 584 ? -46.065 -7.524 88.593 1.00 51.69 584 LEU A O 1
ATOM 4593 N N . PRO A 1 585 ? -46.176 -5.418 89.389 1.00 45.59 585 PRO A N 1
ATOM 4594 C CA . PRO A 1 585 ? -46.167 -4.763 88.091 1.00 45.59 585 PRO A CA 1
ATOM 4595 C C . PRO A 1 585 ? -44.815 -4.937 87.389 1.00 45.59 585 PRO A C 1
ATOM 4597 O O . PRO A 1 585 ? -43.752 -4.678 87.956 1.00 45.59 585 PRO A O 1
ATOM 4600 N N . LEU A 1 586 ? -44.884 -5.354 86.123 1.00 42.88 586 LEU A N 1
ATOM 4601 C CA . LEU A 1 586 ? -43.778 -5.408 85.171 1.00 42.88 586 LEU A CA 1
ATOM 4602 C C . LEU A 1 586 ? -43.084 -4.041 85.084 1.00 42.88 586 LEU A C 1
ATOM 4604 O O . LEU A 1 586 ? -43.624 -3.078 84.541 1.00 42.88 586 LEU A O 1
ATOM 4608 N N . ARG A 1 587 ? -41.858 -3.960 85.606 1.00 44.81 587 ARG A N 1
ATOM 4609 C CA . ARG A 1 587 ? -40.982 -2.803 85.422 1.00 44.81 587 ARG A CA 1
ATOM 4610 C C . ARG A 1 587 ? -40.301 -2.937 84.058 1.00 44.81 587 ARG A C 1
ATOM 4612 O O . ARG A 1 587 ? -39.365 -3.714 83.902 1.00 44.81 587 ARG A O 1
ATOM 4619 N N . SER A 1 588 ? -40.821 -2.191 83.084 1.00 44.56 588 SER A N 1
ATOM 4620 C CA . SER A 1 588 ? -40.267 -2.007 81.738 1.00 44.56 588 SER A CA 1
ATOM 4621 C C . SER A 1 588 ? -38.761 -1.734 81.791 1.00 44.56 588 SER A C 1
ATOM 4623 O O . SER A 1 588 ? -38.321 -0.711 82.322 1.00 44.56 588 SER A O 1
ATOM 4625 N N . ARG A 1 589 ? -37.967 -2.663 81.252 1.00 41.66 589 ARG A N 1
ATOM 4626 C CA . ARG A 1 589 ? -36.517 -2.531 81.101 1.00 41.66 589 ARG A CA 1
ATOM 4627 C C . ARG A 1 589 ? -36.269 -1.731 79.821 1.00 41.66 589 ARG A C 1
ATOM 4629 O O . ARG A 1 589 ? -36.486 -2.237 78.726 1.00 41.66 589 ARG A O 1
ATOM 4636 N N . GLY A 1 590 ? -35.893 -0.463 79.978 1.00 47.09 590 GLY A N 1
ATOM 4637 C CA . GLY A 1 590 ? -35.565 0.431 78.871 1.00 47.09 590 GLY A CA 1
ATOM 4638 C C . GLY A 1 590 ? -34.390 -0.108 78.060 1.00 47.09 590 GLY A C 1
ATOM 4639 O O . GLY A 1 590 ? -33.283 -0.250 78.574 1.00 47.09 590 GLY A O 1
ATOM 4640 N N . SER A 1 591 ? -34.651 -0.412 76.795 1.00 41.97 591 SER A N 1
ATOM 4641 C CA . SER A 1 591 ? -33.659 -0.669 75.761 1.00 41.97 591 SER A CA 1
ATOM 4642 C C . SER A 1 591 ? -32.978 0.649 75.386 1.00 41.97 591 SER A C 1
ATOM 4644 O O . SER A 1 591 ? -33.512 1.429 74.599 1.00 41.97 591 SER A O 1
ATOM 4646 N N . SER A 1 592 ? -31.813 0.925 75.968 1.00 45.66 592 SER A N 1
ATOM 4647 C CA . SER A 1 592 ? -30.910 1.968 75.485 1.00 45.66 592 SER A CA 1
ATOM 4648 C C . SER A 1 592 ? -30.138 1.429 74.281 1.00 45.66 592 SER A C 1
ATOM 4650 O O . SER A 1 592 ? -29.173 0.683 74.439 1.00 45.66 592 SER A O 1
ATOM 4652 N N . SER A 1 593 ? -30.588 1.782 73.078 1.00 41.38 593 SER A N 1
ATOM 4653 C CA . SER A 1 593 ? -29.831 1.614 71.840 1.00 41.38 593 SER A CA 1
ATOM 4654 C C . SER A 1 593 ? -28.701 2.645 71.795 1.00 41.38 593 SER A C 1
ATOM 4656 O O . SER A 1 593 ? -28.937 3.822 71.529 1.00 41.38 593 SER A O 1
ATOM 4658 N N . THR A 1 594 ? -27.470 2.220 72.051 1.00 44.72 594 THR A N 1
ATOM 4659 C CA . THR A 1 594 ? -26.273 2.958 71.634 1.00 44.72 594 THR A CA 1
ATOM 4660 C C . THR A 1 594 ? -25.912 2.514 70.222 1.00 44.72 594 THR A C 1
ATOM 4662 O O . THR A 1 594 ? -25.436 1.400 70.024 1.00 44.72 594 THR A O 1
ATOM 4665 N N . GLN A 1 595 ? -26.208 3.382 69.253 1.00 39.47 595 GLN A N 1
ATOM 4666 C CA . GLN A 1 595 ? -25.653 3.342 67.902 1.00 39.47 595 GLN A CA 1
ATOM 4667 C C . GLN A 1 595 ? -24.180 3.772 67.951 1.00 39.47 595 GLN A C 1
ATOM 4669 O O . GLN A 1 595 ? -23.874 4.833 68.498 1.00 39.47 595 GLN A O 1
ATOM 4674 N N . SER A 1 596 ? -23.303 2.976 67.339 1.00 36.50 596 SER A N 1
ATOM 4675 C CA . SER A 1 596 ? -22.095 3.451 66.655 1.00 36.50 596 SER A CA 1
ATOM 4676 C C . SER A 1 596 ? -21.940 2.677 65.361 1.00 36.50 596 SER A C 1
ATOM 4678 O O . SER A 1 596 ? -21.971 1.427 65.471 1.00 36.50 596 SER A O 1
#